Protein AF-A0A7Z9G4G4-F1 (afdb_monomer_lite)

Secondary structure (DSSP, 8-state):
-----------------------S--------------------------PPPP----TTSTTHHHHTTS-------------------PPTT-------TTTTT-TT---SEEEEE-SSSSSS-EEEEE--SSPEE-STTPPP-EEEEEE-SSS-EEE-TTTTSTT--SS---TTEE---S-EEEE-SSSSSS-EEEEPPPTT-SS-TTT---EEEE--TTS--EE--TT-GGG-TTS---EEEEEEE-SS-SSSPEEEEEE---TTT-PPPPPEEEEE-SSS-EEE-TTTTT---B-S--HHHHHTT-B---EEEEEEE-SSSSSS-EEEEEESTTPPPEEEEEEE-TTS-EEEEE-TTTTS-SS-S----TT-HHHHHHHHH-TTSTT-TTPPPP-PPTTS---HHHHHHHHGGG-S-S---

Sequence (425 aa):
MQRRLRRNGSNRVHYSLSVLTADTSRHCIMMFCGSLTLLVFLLSACSQRSAPPSSEADTKHTKQAQEDLLTSSELDEESVTPQCAPGTRWEKGTQAFQETTAAWGLQGVSGVRFSVSDIDNDGWPDLLIRNGGGPDNYGKNGQRNRWILRNTGKGTFKDISFESGVLTSRVNTDPKHGRPGQIFASADVNNDGYMDIYTTTAVNDLENPEIETSELSLGGADLKFTLGPENSAARFAGEKSVPAGVAFTDFDRDGNIDLWVTHNMPGGWTWPLPDRLLKGDGTGHFSDVSLAKGIKTEGWISLQLQNKAKGHSWAWSATACDLNNDGFSELLASSYGRKPNHLWRAELNDSGLIDYVNASLYSGYAFDENQDWTDNINAQCHCQDYPNDVDCPGVPAPQFPEGFNLSCAGFKAVFGGNYRWYHFT

Radius of gyration: 26.98 Å; chains: 1; bounding box: 55×107×62 Å

Structure (mmCIF, N/CA/C/O backbone):
data_AF-A0A7Z9G4G4-F1
#
_entry.id   AF-A0A7Z9G4G4-F1
#
loop_
_atom_site.group_PDB
_atom_site.id
_atom_site.type_symbol
_atom_site.label_atom_id
_atom_site.label_alt_id
_atom_site.label_comp_id
_atom_site.label_asym_id
_atom_site.label_entity_id
_atom_site.label_seq_id
_atom_site.pdbx_PDB_ins_code
_atom_site.Cartn_x
_atom_site.Cartn_y
_atom_site.Cartn_z
_atom_site.occupancy
_atom_site.B_iso_or_equiv
_atom_site.auth_seq_id
_atom_site.auth_comp_id
_atom_site.auth_asym_id
_atom_site.auth_atom_id
_atom_site.pdbx_PDB_model_num
ATOM 1 N N . MET A 1 1 ? -9.318 55.870 -23.426 1.00 28.09 1 MET A N 1
ATOM 2 C CA . MET A 1 1 ? -9.228 56.619 -22.152 1.00 28.09 1 MET A CA 1
ATOM 3 C C . MET A 1 1 ? -9.653 55.698 -21.014 1.00 28.09 1 MET A C 1
ATOM 5 O O . MET A 1 1 ? -10.617 54.976 -21.196 1.00 28.09 1 MET A O 1
ATOM 9 N N . GLN A 1 2 ? -8.868 55.694 -19.927 1.00 23.64 2 GLN A N 1
ATOM 10 C CA . GLN A 1 2 ? -9.108 55.228 -18.539 1.00 23.64 2 GLN A CA 1
ATOM 11 C C . GLN A 1 2 ? -10.544 54.754 -18.172 1.00 23.64 2 GLN A C 1
ATOM 13 O O . GLN A 1 2 ? -11.503 55.383 -18.583 1.00 23.64 2 GLN A O 1
ATOM 18 N N . ARG A 1 3 ? -10.798 53.760 -17.301 1.00 21.44 3 ARG A N 1
ATOM 19 C CA . ARG A 1 3 ? -10.140 53.449 -16.014 1.00 21.44 3 ARG A CA 1
ATOM 20 C C . ARG A 1 3 ? -10.642 52.107 -15.430 1.00 21.44 3 ARG A C 1
ATOM 22 O O . ARG A 1 3 ? -11.762 51.682 -15.673 1.00 21.44 3 ARG A O 1
ATOM 29 N N . ARG A 1 4 ? -9.770 51.527 -14.601 1.00 23.03 4 ARG A N 1
ATOM 30 C CA . ARG A 1 4 ? -9.850 50.328 -13.742 1.00 23.03 4 ARG A CA 1
ATOM 31 C C . ARG A 1 4 ? -11.165 50.093 -12.977 1.00 23.03 4 ARG A C 1
ATOM 33 O O . ARG A 1 4 ? -11.635 50.994 -12.290 1.00 23.03 4 ARG A O 1
ATOM 40 N N . LEU A 1 5 ? -11.544 48.815 -12.866 1.00 24.00 5 LEU A N 1
ATOM 41 C CA . LEU A 1 5 ? -12.129 48.229 -11.654 1.00 24.00 5 LEU A CA 1
ATOM 42 C C . LEU A 1 5 ? -11.250 47.052 -11.198 1.00 24.00 5 LEU A C 1
ATOM 44 O O . LEU A 1 5 ? -11.024 46.101 -11.940 1.00 24.00 5 LEU A O 1
ATOM 48 N N . ARG A 1 6 ? -10.707 47.163 -9.980 1.00 24.22 6 ARG A N 1
ATOM 49 C CA . ARG A 1 6 ? -10.011 46.088 -9.257 1.00 24.22 6 ARG A CA 1
ATOM 50 C C . ARG A 1 6 ? -11.035 45.022 -8.854 1.00 24.22 6 ARG A C 1
ATOM 52 O O . ARG A 1 6 ? -12.050 45.368 -8.256 1.00 24.22 6 ARG A O 1
ATOM 59 N N . ARG A 1 7 ? -10.729 43.743 -9.084 1.00 25.50 7 ARG A N 1
ATOM 60 C CA . ARG A 1 7 ? -11.356 42.611 -8.385 1.00 25.50 7 ARG A CA 1
ATOM 61 C C . ARG A 1 7 ? -10.282 41.867 -7.595 1.00 25.50 7 ARG A C 1
ATOM 63 O O . ARG A 1 7 ? -9.257 41.491 -8.153 1.00 25.50 7 ARG A O 1
ATOM 70 N N . ASN A 1 8 ? -10.541 41.693 -6.301 1.00 25.92 8 ASN A N 1
ATOM 71 C CA . ASN A 1 8 ? -9.844 40.752 -5.431 1.00 25.92 8 ASN A CA 1
ATOM 72 C C . ASN A 1 8 ? -10.098 39.337 -5.962 1.00 25.92 8 ASN A C 1
ATOM 74 O O . ASN A 1 8 ? -11.243 38.888 -5.979 1.00 25.92 8 ASN A O 1
ATOM 78 N N . GLY A 1 9 ? -9.048 38.658 -6.417 1.00 24.89 9 GLY A N 1
ATOM 79 C CA . GLY A 1 9 ? -9.104 37.251 -6.792 1.00 24.89 9 GLY A CA 1
ATOM 80 C C . GLY A 1 9 ? -8.916 36.376 -5.560 1.00 24.89 9 GLY A C 1
ATOM 81 O O . GLY A 1 9 ? -7.791 36.162 -5.122 1.00 24.89 9 GLY A O 1
ATOM 82 N N . SER A 1 10 ? -10.009 35.862 -4.998 1.00 26.78 10 SER A N 1
ATOM 83 C CA . SER A 1 10 ? -9.941 34.593 -4.279 1.00 26.78 10 SER A CA 1
ATOM 84 C C . SER A 1 10 ? -9.766 33.500 -5.333 1.00 26.78 10 SER A C 1
ATOM 86 O O . SER A 1 10 ? -10.698 33.240 -6.096 1.00 26.78 10 SER A O 1
ATOM 88 N N . ASN A 1 11 ? -8.590 32.878 -5.396 1.00 24.47 11 ASN A N 1
ATOM 89 C CA . ASN A 1 11 ? -8.382 31.659 -6.173 1.00 24.47 11 ASN A CA 1
ATOM 90 C C . ASN A 1 11 ? -9.207 30.529 -5.540 1.00 24.47 11 ASN A C 1
ATOM 92 O O . ASN A 1 11 ? -8.722 29.797 -4.683 1.00 24.47 11 ASN A O 1
ATOM 96 N N . ARG A 1 12 ? -10.478 30.404 -5.931 1.00 24.06 12 ARG A N 1
ATOM 97 C CA . ARG A 1 12 ? -11.204 29.137 -5.846 1.00 24.06 12 ARG A CA 1
ATOM 98 C C . ARG A 1 12 ? -11.067 28.474 -7.205 1.00 24.06 12 ARG A C 1
ATOM 100 O O . ARG A 1 12 ? -11.675 28.915 -8.176 1.00 24.06 12 ARG A O 1
ATOM 107 N N . VAL A 1 13 ? -10.222 27.453 -7.265 1.00 22.69 13 VAL A N 1
ATOM 108 C CA . VAL A 1 13 ? -10.164 26.539 -8.403 1.00 22.69 13 VAL A CA 1
ATOM 109 C C . VAL A 1 13 ? -11.477 25.759 -8.392 1.00 22.69 13 VAL A C 1
ATOM 111 O O . VAL A 1 13 ? -11.740 24.985 -7.475 1.00 22.69 13 VAL A O 1
ATOM 114 N N . HIS A 1 14 ? -12.340 26.023 -9.370 1.00 21.62 14 HIS A N 1
ATOM 115 C CA . HIS A 1 14 ? -13.476 25.161 -9.661 1.00 21.62 14 HIS A CA 1
ATOM 116 C C . HIS A 1 14 ? -12.937 23.929 -10.390 1.00 21.62 14 HIS A C 1
ATOM 118 O O . HIS A 1 14 ? -12.535 24.030 -11.548 1.00 21.62 14 HIS A O 1
ATOM 124 N N . TYR A 1 15 ? -12.916 22.775 -9.726 1.00 22.33 15 TYR A N 1
ATOM 125 C CA . TYR A 1 15 ? -12.723 21.507 -10.421 1.00 22.33 15 TYR A CA 1
ATOM 126 C C . TYR A 1 15 ? -14.004 21.194 -11.198 1.00 22.33 15 TYR A C 1
ATOM 128 O O . TYR A 1 15 ? -15.034 20.836 -10.632 1.00 22.33 15 TYR A O 1
ATOM 136 N N . SER A 1 16 ? -13.943 21.414 -12.508 1.00 20.59 16 SER A N 1
ATOM 137 C CA . SER A 1 16 ? -14.897 20.890 -13.479 1.00 20.59 16 SER A CA 1
ATOM 138 C C . SER A 1 16 ? -14.573 19.412 -13.689 1.00 20.59 16 SER A C 1
ATOM 140 O O . SER A 1 16 ? -13.527 19.086 -14.252 1.00 20.59 16 SER A O 1
ATOM 142 N N . LEU A 1 17 ? -15.444 18.517 -13.218 1.00 21.17 17 LEU A N 1
ATOM 143 C CA . LEU A 1 17 ? -15.386 17.105 -13.583 1.00 21.17 17 LEU A CA 1
ATOM 144 C C . LEU A 1 17 ? -15.771 17.001 -15.064 1.00 21.17 17 LEU A C 1
ATOM 146 O O . LEU A 1 17 ? -16.947 17.027 -15.422 1.00 21.17 17 LEU A O 1
ATOM 150 N N . SER A 1 18 ? -14.765 16.949 -15.931 1.00 20.72 18 SER A N 1
ATOM 151 C CA . SER A 1 18 ? -14.971 16.688 -17.351 1.00 20.72 18 SER A CA 1
ATOM 152 C C . SER A 1 18 ? -15.137 15.183 -17.508 1.00 20.72 18 SER A C 1
ATOM 154 O O . SER A 1 18 ? -14.171 14.432 -17.409 1.00 20.72 18 SER A O 1
ATOM 156 N N . VAL A 1 19 ? -16.380 14.737 -17.685 1.00 22.61 19 VAL A N 1
ATOM 157 C CA . VAL A 1 19 ? -16.674 13.370 -18.119 1.00 22.61 19 VAL A CA 1
ATOM 158 C C . VAL A 1 19 ? -16.098 13.234 -19.525 1.00 22.61 19 VAL A C 1
ATOM 160 O O . VAL A 1 19 ? -16.627 13.818 -20.470 1.00 22.61 19 VAL A O 1
ATOM 163 N N . LEU A 1 20 ? -14.982 12.516 -19.648 1.00 21.66 20 LEU A N 1
ATOM 164 C CA . LEU A 1 20 ? -14.466 12.066 -20.934 1.00 21.66 20 LEU A CA 1
ATOM 165 C C . LEU A 1 20 ? -15.549 11.202 -21.581 1.00 21.66 20 LEU A C 1
ATOM 167 O O . LEU A 1 20 ? -15.894 10.129 -21.088 1.00 21.66 20 LEU A O 1
ATOM 171 N N . THR A 1 21 ? -16.122 11.697 -22.672 1.00 23.58 21 THR A N 1
ATOM 172 C CA . THR A 1 21 ? -16.889 10.874 -23.598 1.00 23.58 21 THR A CA 1
ATOM 173 C C . THR A 1 21 ? -15.921 9.863 -24.197 1.00 23.58 21 THR A C 1
ATOM 175 O O . THR A 1 21 ? -15.062 10.242 -24.991 1.00 23.58 21 THR A O 1
ATOM 178 N N . ALA A 1 22 ? -16.023 8.603 -23.775 1.00 25.89 22 ALA A N 1
ATOM 179 C CA . ALA A 1 22 ? -15.319 7.502 -24.411 1.00 25.89 22 ALA A CA 1
ATOM 180 C C . ALA A 1 22 ? -15.821 7.383 -25.854 1.00 25.89 22 ALA A C 1
ATOM 182 O O . ALA A 1 22 ? -17.002 7.115 -26.094 1.00 25.89 22 ALA A O 1
ATOM 183 N N . ASP A 1 23 ? -14.921 7.651 -26.796 1.00 25.16 23 ASP A N 1
ATOM 184 C CA . ASP A 1 23 ? -15.127 7.342 -28.199 1.00 25.16 23 ASP A CA 1
ATOM 185 C C . ASP A 1 23 ? -15.186 5.816 -28.380 1.00 25.16 23 ASP A C 1
ATOM 187 O O . ASP A 1 23 ? -14.673 5.015 -27.596 1.00 25.16 23 ASP A O 1
ATOM 191 N N . THR A 1 24 ? -15.926 5.433 -29.400 1.00 30.14 24 THR A N 1
ATOM 192 C CA . THR A 1 24 ? -16.467 4.115 -29.692 1.00 30.14 24 THR A CA 1
ATOM 193 C C . THR A 1 24 ? -15.412 3.064 -30.057 1.00 30.14 24 THR A C 1
ATOM 195 O O . THR A 1 24 ? -15.243 2.705 -31.216 1.00 30.14 24 THR A O 1
ATOM 198 N N . SER A 1 25 ? -14.776 2.447 -29.061 1.00 25.44 25 SER A N 1
ATOM 199 C CA . SER A 1 25 ? -14.101 1.151 -29.237 1.00 25.44 25 SER A CA 1
ATOM 200 C C . SER A 1 25 ? -14.383 0.227 -28.053 1.00 25.44 25 SER A C 1
ATOM 202 O O . SER A 1 25 ? -14.019 0.509 -26.912 1.00 25.44 25 SER A O 1
ATOM 204 N N . ARG A 1 26 ? -15.101 -0.861 -28.348 1.00 29.53 26 ARG A N 1
ATOM 205 C CA . ARG A 1 26 ? -15.651 -1.854 -27.414 1.00 29.53 26 ARG A CA 1
ATOM 206 C C . ARG A 1 26 ? -14.588 -2.395 -26.450 1.00 29.53 26 ARG A C 1
ATOM 208 O O . ARG A 1 26 ? -13.748 -3.172 -26.877 1.00 29.53 26 ARG A O 1
ATOM 215 N N . HIS A 1 27 ? -14.708 -2.081 -25.163 1.00 26.86 27 HIS A N 1
ATOM 216 C CA . HIS A 1 27 ? -14.028 -2.809 -24.091 1.00 26.86 27 HIS A CA 1
ATOM 217 C C . HIS A 1 27 ? -15.031 -3.054 -22.956 1.00 26.86 27 HIS A C 1
ATOM 219 O O . HIS A 1 27 ? -15.579 -2.113 -22.382 1.00 26.86 27 HIS A O 1
ATOM 225 N N . CYS A 1 28 ? -15.333 -4.326 -22.688 1.00 22.86 28 CYS A N 1
ATOM 226 C CA . CYS A 1 28 ? -16.143 -4.752 -21.550 1.00 22.86 28 CYS A CA 1
ATOM 227 C C . CYS A 1 28 ? -15.242 -4.858 -20.319 1.00 22.86 28 CYS A C 1
ATOM 229 O O . CYS A 1 28 ? -14.299 -5.641 -20.315 1.00 22.86 28 CYS A O 1
ATOM 231 N N . ILE A 1 29 ? -15.562 -4.111 -19.265 1.00 24.38 29 ILE A N 1
ATOM 232 C CA . ILE A 1 29 ? -15.007 -4.341 -17.931 1.00 24.38 29 ILE A CA 1
ATOM 233 C C . ILE A 1 29 ? -15.845 -5.460 -17.297 1.00 24.38 29 ILE A C 1
ATOM 235 O O . ILE A 1 29 ? -17.031 -5.261 -17.031 1.00 24.38 29 ILE A O 1
ATOM 239 N N . MET A 1 30 ? -15.261 -6.643 -17.090 1.00 22.14 30 MET A N 1
ATOM 240 C CA . MET A 1 30 ? -15.865 -7.688 -16.258 1.00 22.14 30 MET A CA 1
ATOM 241 C C . MET A 1 30 ? -15.688 -7.306 -14.783 1.00 22.14 30 MET A C 1
ATOM 243 O O . MET A 1 30 ? -14.575 -7.302 -14.268 1.00 22.14 30 MET A O 1
ATOM 247 N N . MET A 1 31 ? -16.790 -6.999 -14.099 1.00 21.92 31 MET A N 1
ATOM 248 C CA . MET A 1 31 ? -16.870 -7.043 -12.638 1.00 21.92 31 MET A CA 1
ATOM 249 C C . MET A 1 31 ? -17.559 -8.350 -12.247 1.00 21.92 31 MET A C 1
ATOM 251 O O . MET A 1 31 ? -18.737 -8.533 -12.555 1.00 21.92 31 MET A O 1
ATOM 255 N N . PHE A 1 32 ? -16.861 -9.241 -11.544 1.00 23.59 32 PHE A N 1
ATOM 256 C CA . PHE A 1 32 ? -17.519 -10.331 -10.828 1.00 23.59 32 PHE A CA 1
ATOM 257 C C . PHE A 1 32 ? -18.119 -9.776 -9.534 1.00 23.59 32 PHE A C 1
ATOM 259 O O . PHE A 1 32 ? -17.416 -9.451 -8.582 1.00 23.59 32 PHE A O 1
ATOM 266 N N . CYS A 1 33 ? -19.443 -9.641 -9.524 1.00 22.20 33 CYS A N 1
ATOM 267 C CA . CYS A 1 33 ? -20.238 -9.392 -8.331 1.00 22.20 33 CYS A CA 1
ATOM 268 C C . CYS A 1 33 ? -20.851 -10.734 -7.909 1.00 22.20 33 CYS A C 1
ATOM 270 O O . CYS A 1 33 ? -21.775 -11.225 -8.555 1.00 22.20 33 CYS A O 1
ATOM 272 N N . GLY A 1 34 ? -20.311 -11.362 -6.864 1.00 23.16 34 GLY A N 1
ATOM 273 C CA . GLY A 1 34 ? -20.923 -12.545 -6.263 1.00 23.16 34 GLY A CA 1
ATOM 274 C C . GLY A 1 34 ? -22.172 -12.144 -5.481 1.00 23.16 34 GLY A C 1
ATOM 275 O O . GLY A 1 34 ? -22.062 -11.615 -4.378 1.00 23.16 34 GLY A O 1
ATOM 276 N N . SER A 1 35 ? -23.363 -12.371 -6.044 1.00 28.44 35 SER A N 1
ATOM 277 C CA . SER A 1 35 ? -24.635 -12.141 -5.352 1.00 28.44 35 SER A CA 1
ATOM 278 C C . SER A 1 35 ? -25.212 -13.426 -4.751 1.00 28.44 35 SER A C 1
ATOM 280 O O . SER A 1 35 ? -25.551 -14.370 -5.458 1.00 28.44 35 SER A O 1
ATOM 282 N N . LEU A 1 36 ? -25.370 -13.380 -3.432 1.00 26.75 36 LEU A N 1
ATOM 283 C CA . LEU A 1 36 ? -26.400 -13.964 -2.567 1.00 26.75 36 LEU A CA 1
ATOM 284 C C . LEU A 1 36 ? -27.632 -14.651 -3.218 1.00 26.75 36 LEU A C 1
ATOM 286 O O . LEU A 1 36 ? -28.379 -14.025 -3.967 1.00 26.75 36 LEU A O 1
ATOM 290 N N . THR A 1 37 ? -27.956 -15.872 -2.770 1.00 28.36 37 THR A N 1
ATOM 291 C CA . THR A 1 37 ? -29.314 -16.373 -2.402 1.00 28.36 37 THR A CA 1
ATOM 292 C C . THR A 1 37 ? -29.134 -17.754 -1.732 1.00 28.36 37 THR A C 1
ATOM 294 O O . THR A 1 37 ? -28.270 -18.505 -2.153 1.00 28.36 37 THR A O 1
ATOM 297 N N . LEU A 1 38 ? -29.812 -18.201 -0.669 1.00 24.78 38 LEU A N 1
ATOM 298 C CA . LEU A 1 38 ? -31.143 -17.936 -0.128 1.00 24.78 38 LEU A CA 1
ATOM 299 C C . LEU A 1 38 ? -31.156 -18.300 1.379 1.00 24.78 38 LEU A C 1
ATOM 301 O O . LEU A 1 38 ? -30.553 -19.283 1.803 1.00 24.78 38 LEU A O 1
ATOM 305 N N . LEU A 1 39 ? -31.879 -17.509 2.169 1.00 23.09 39 LEU A N 1
ATOM 306 C CA . LEU A 1 39 ? -32.114 -17.661 3.606 1.00 23.09 39 LEU A CA 1
ATOM 307 C C . LEU A 1 39 ? -33.098 -18.822 3.885 1.00 23.09 39 LEU A C 1
ATOM 309 O O . LEU A 1 39 ? -34.232 -18.774 3.413 1.00 23.09 39 LEU A O 1
ATOM 313 N N . VAL A 1 40 ? -32.729 -19.803 4.716 1.00 24.78 40 VAL A N 1
ATOM 314 C CA . VAL A 1 40 ? -33.691 -20.626 5.478 1.00 24.78 40 VAL A CA 1
ATOM 315 C C . VAL A 1 40 ? -33.216 -20.695 6.926 1.00 24.78 40 VAL A C 1
ATOM 317 O O . VAL A 1 40 ? -32.167 -21.253 7.232 1.00 24.78 40 VAL A O 1
ATOM 320 N N . PHE A 1 41 ? -33.999 -20.093 7.819 1.00 22.61 41 PHE A N 1
ATOM 321 C CA . PHE A 1 41 ? -33.833 -20.182 9.266 1.00 22.61 41 PHE A CA 1
ATOM 322 C C . PHE A 1 41 ? -34.241 -21.570 9.770 1.00 22.61 41 PHE A C 1
ATOM 324 O O . PHE A 1 41 ? -35.380 -21.979 9.564 1.00 22.61 41 PHE A O 1
ATOM 331 N N . LEU A 1 42 ? -33.366 -22.217 10.542 1.00 23.34 42 LEU A N 1
ATOM 332 C CA . LEU A 1 42 ? -33.742 -23.118 11.634 1.00 23.34 42 LEU A CA 1
ATOM 333 C C . LEU A 1 42 ? -32.668 -23.023 12.728 1.00 23.34 42 LEU A C 1
ATOM 335 O O . LEU A 1 42 ? -31.542 -23.484 12.577 1.00 23.34 42 LEU A O 1
ATOM 339 N N . LEU A 1 43 ? -33.039 -22.370 13.828 1.00 22.53 43 LEU A N 1
ATOM 340 C CA . LEU A 1 43 ? -32.314 -22.356 15.096 1.00 22.53 43 LEU A CA 1
ATOM 341 C C . LEU A 1 43 ? -32.398 -23.737 15.759 1.00 22.53 43 LEU A C 1
ATOM 343 O O . LEU A 1 43 ? -33.502 -24.234 15.980 1.00 22.53 43 LEU A O 1
ATOM 347 N N . SER A 1 44 ? -31.265 -24.290 16.194 1.00 22.84 44 SER A N 1
ATOM 348 C CA . SER A 1 44 ? -31.130 -24.941 17.507 1.00 22.84 44 SER A CA 1
ATOM 349 C C . SER A 1 44 ? -29.660 -25.159 17.867 1.00 22.84 44 SER A C 1
ATOM 351 O O . SER A 1 44 ? -28.831 -25.501 17.032 1.00 22.84 44 SER A O 1
ATOM 353 N N . ALA A 1 45 ? -29.374 -24.889 19.136 1.00 23.03 45 ALA A N 1
ATOM 354 C CA . ALA A 1 45 ? -28.072 -24.825 19.775 1.00 23.03 45 ALA A CA 1
ATOM 355 C C . ALA A 1 45 ? -27.554 -26.190 20.284 1.00 23.03 45 ALA A C 1
ATOM 357 O O . ALA A 1 45 ? -28.294 -27.168 20.336 1.00 23.03 45 ALA A O 1
ATOM 358 N N . CYS A 1 46 ? -26.317 -26.139 20.800 1.00 21.48 46 CYS A N 1
ATOM 359 C CA . CYS A 1 46 ? -25.649 -27.034 21.764 1.00 21.48 46 CYS A CA 1
ATOM 360 C C . CYS A 1 46 ? -24.845 -28.251 21.257 1.00 21.48 46 CYS A C 1
ATOM 362 O O . CYS A 1 46 ? -25.385 -29.286 20.899 1.00 21.48 46 CYS A O 1
ATOM 364 N N . SER A 1 47 ? -23.516 -28.110 21.399 1.00 24.11 47 SER A N 1
ATOM 365 C CA . SER A 1 47 ? -22.595 -28.953 22.193 1.00 24.11 47 SER A CA 1
ATOM 366 C C . SER A 1 47 ? -22.807 -30.475 22.201 1.00 24.11 47 SER A C 1
ATOM 368 O O . SER A 1 47 ? -23.754 -30.952 22.815 1.00 24.11 47 SER A O 1
ATOM 370 N N . GLN A 1 48 ? -21.822 -31.239 21.704 1.00 23.50 48 GLN A N 1
ATOM 371 C CA . GLN A 1 48 ? -20.940 -32.070 22.547 1.00 23.50 48 GLN A CA 1
ATOM 372 C C . GLN A 1 48 ? -19.914 -32.878 21.730 1.00 23.50 48 GLN A C 1
ATOM 374 O O . GLN A 1 48 ? -20.181 -33.372 20.640 1.00 23.50 48 GLN A O 1
ATOM 379 N N . ARG A 1 49 ? -18.725 -33.029 22.330 1.00 26.64 49 ARG A N 1
ATOM 380 C CA . ARG A 1 49 ? -17.637 -33.940 21.945 1.00 26.64 49 ARG A CA 1
ATOM 381 C C . ARG A 1 49 ? -18.098 -35.403 21.920 1.00 26.64 49 ARG A C 1
ATOM 383 O O . ARG A 1 49 ? -18.687 -35.859 22.894 1.00 26.64 49 ARG A O 1
ATOM 390 N N . SER A 1 50 ? -17.635 -36.177 20.939 1.00 25.39 50 SER A N 1
ATOM 391 C CA . SER A 1 50 ? -17.188 -37.561 21.169 1.00 25.39 50 SER A CA 1
ATOM 392 C C . SER A 1 50 ? -16.194 -38.005 20.085 1.00 25.39 50 SER A C 1
ATOM 394 O O . SER A 1 50 ? -16.305 -37.622 18.926 1.00 25.39 50 SER A O 1
ATOM 396 N N . ALA A 1 51 ? -15.164 -38.732 20.522 1.00 27.42 51 ALA A N 1
ATOM 397 C CA . ALA A 1 51 ? -14.069 -39.293 19.727 1.00 27.42 51 ALA A CA 1
ATOM 398 C C . ALA A 1 51 ? -14.512 -40.587 18.982 1.00 27.42 51 ALA A C 1
ATOM 400 O O . ALA A 1 51 ? -15.615 -41.072 19.239 1.00 27.42 51 ALA A O 1
ATOM 401 N N . PRO A 1 52 ? -13.697 -41.144 18.061 1.00 32.44 52 PRO A N 1
ATOM 402 C CA . PRO A 1 52 ? -14.178 -41.885 16.891 1.00 32.44 52 PRO A CA 1
ATOM 403 C C . PRO A 1 52 ? -14.332 -43.395 17.130 1.00 32.44 52 PRO A C 1
ATOM 405 O O . PRO A 1 52 ? -13.625 -43.951 17.975 1.00 32.44 52 PRO A O 1
ATOM 408 N N . PRO A 1 53 ? -15.135 -44.104 16.313 1.00 28.17 53 PRO A N 1
ATOM 409 C CA . PRO A 1 53 ? -14.951 -45.523 16.090 1.00 28.17 53 PRO A CA 1
ATOM 410 C C . PRO A 1 53 ? -14.233 -45.806 14.764 1.00 28.17 53 PRO A C 1
ATOM 412 O O . PRO A 1 53 ? -14.351 -45.110 13.759 1.00 28.17 53 PRO A O 1
ATOM 415 N N . SER A 1 54 ? -13.456 -46.872 14.842 1.00 28.12 54 SER A N 1
ATOM 416 C CA . SER A 1 54 ? -12.614 -47.510 13.847 1.00 28.12 54 SER A CA 1
ATOM 417 C C . SER A 1 54 ? -13.371 -48.278 12.756 1.00 28.12 54 SER A C 1
ATOM 419 O O . SER A 1 54 ? -14.520 -48.671 12.936 1.00 28.12 54 SER A O 1
ATOM 421 N N . SER A 1 55 ? -12.587 -48.619 11.727 1.00 29.39 55 SER A N 1
ATOM 422 C CA . SER A 1 55 ? -12.664 -49.772 10.812 1.00 29.39 55 SER A CA 1
ATOM 423 C C . SER A 1 55 ? -13.694 -49.771 9.677 1.00 29.39 55 SER A C 1
ATOM 425 O O . SER A 1 55 ? -14.881 -49.990 9.878 1.00 29.39 55 SER A O 1
ATOM 427 N N . GLU A 1 56 ? -13.130 -49.658 8.467 1.00 36.06 56 GLU A N 1
ATOM 428 C CA . GLU A 1 56 ? -13.407 -50.508 7.298 1.00 36.06 56 GLU A CA 1
ATOM 429 C C . GLU A 1 56 ? -14.872 -50.706 6.898 1.00 36.06 56 GLU A C 1
ATOM 431 O O . GLU A 1 56 ? -15.389 -51.818 6.927 1.00 36.06 56 GLU A O 1
ATOM 436 N N . ALA A 1 57 ? -15.508 -49.643 6.408 1.00 33.69 57 ALA A N 1
ATOM 437 C CA . ALA A 1 57 ? -16.595 -49.750 5.435 1.00 33.69 57 ALA A CA 1
ATOM 438 C C . ALA A 1 57 ? -16.914 -48.374 4.831 1.00 33.69 57 ALA A C 1
ATOM 440 O O . ALA A 1 57 ? -17.959 -47.822 5.135 1.00 33.69 57 ALA A O 1
ATOM 441 N N . ASP A 1 58 ? -16.035 -47.799 3.997 1.00 33.62 58 ASP A N 1
ATOM 442 C CA . ASP A 1 58 ? -16.489 -46.718 3.094 1.00 33.62 58 ASP A CA 1
ATOM 443 C C . ASP A 1 58 ? -15.626 -46.465 1.843 1.00 33.62 58 ASP A C 1
ATOM 445 O O . ASP A 1 58 ? -15.726 -45.444 1.170 1.00 33.62 58 ASP A O 1
ATOM 449 N N . THR A 1 59 ? -14.806 -47.434 1.432 1.00 34.12 59 THR A N 1
ATOM 450 C CA . THR A 1 59 ? -13.988 -47.349 0.205 1.00 34.12 59 THR A CA 1
ATOM 451 C C . THR A 1 59 ? -14.742 -47.707 -1.085 1.00 34.12 59 THR A C 1
ATOM 453 O O . THR A 1 59 ? -14.118 -47.995 -2.107 1.00 34.12 59 THR A O 1
ATOM 456 N N . LYS A 1 60 ? -16.084 -47.679 -1.080 1.00 33.31 60 LYS A N 1
ATOM 457 C CA . LYS A 1 60 ? -16.909 -47.960 -2.274 1.00 33.31 60 LYS A CA 1
ATOM 458 C C . LYS A 1 60 ? -17.786 -46.807 -2.769 1.00 33.31 60 LYS A C 1
ATOM 460 O O . LYS A 1 60 ? -18.321 -46.939 -3.862 1.00 33.31 60 LYS A O 1
ATOM 465 N N . HIS A 1 61 ? -17.844 -45.670 -2.072 1.00 35.38 61 HIS A N 1
ATOM 466 C CA . HIS A 1 61 ? -18.536 -44.471 -2.575 1.00 35.38 61 HIS A CA 1
ATOM 467 C C . HIS A 1 61 ? -17.609 -43.329 -3.018 1.00 35.38 61 HIS A C 1
ATOM 469 O O . HIS A 1 61 ? -18.068 -42.394 -3.665 1.00 35.38 61 HIS A O 1
ATOM 475 N N . THR A 1 62 ? -16.297 -43.433 -2.794 1.00 40.12 62 THR A N 1
ATOM 476 C CA . THR A 1 62 ? -15.333 -42.380 -3.172 1.00 40.12 62 THR A CA 1
ATOM 477 C C . THR A 1 62 ? -14.642 -42.606 -4.518 1.00 40.12 62 THR A C 1
ATOM 479 O O . THR A 1 62 ? -14.113 -41.658 -5.080 1.00 40.12 62 THR A O 1
ATOM 482 N N . LYS A 1 63 ? -14.679 -43.820 -5.089 1.00 33.88 63 LYS A N 1
ATOM 483 C CA . LYS A 1 63 ? -14.112 -44.073 -6.431 1.00 33.88 63 LYS A CA 1
ATOM 484 C C . LYS A 1 63 ? -15.035 -43.670 -7.582 1.00 33.88 63 LYS A C 1
ATOM 486 O O . LYS A 1 63 ? -14.540 -43.335 -8.646 1.00 33.88 63 LYS A O 1
ATOM 491 N N . GLN A 1 64 ? -16.347 -43.623 -7.354 1.00 33.22 64 GLN A N 1
ATOM 492 C CA . GLN A 1 64 ? -17.309 -43.238 -8.392 1.00 33.22 64 GLN A CA 1
ATOM 493 C C . GLN A 1 64 ? -17.514 -41.716 -8.476 1.00 33.22 64 GLN A C 1
ATOM 495 O O . GLN A 1 64 ? -17.803 -41.200 -9.543 1.00 33.22 64 GLN A O 1
ATOM 500 N N . ALA A 1 65 ? -17.247 -40.977 -7.392 1.00 35.00 65 ALA A N 1
ATOM 501 C CA . ALA A 1 65 ? -17.225 -39.512 -7.413 1.00 35.00 65 ALA A CA 1
ATOM 502 C C . ALA A 1 65 ? -15.929 -38.925 -8.014 1.00 35.00 65 ALA A C 1
ATOM 504 O O . ALA A 1 65 ? -15.912 -37.762 -8.396 1.00 35.00 65 ALA A O 1
ATOM 505 N N . GLN A 1 66 ? -14.846 -39.711 -8.103 1.00 35.59 66 GLN A N 1
ATOM 506 C CA . GLN A 1 66 ? -13.555 -39.277 -8.659 1.00 35.59 66 GLN A CA 1
ATOM 507 C C . GLN A 1 66 ? -13.364 -39.644 -10.141 1.00 35.59 66 GLN A C 1
ATOM 509 O O . GLN A 1 66 ? -12.547 -39.016 -10.808 1.00 35.59 66 GLN A O 1
ATOM 514 N N . GLU A 1 67 ? -14.124 -40.609 -10.675 1.00 33.81 67 GLU A N 1
ATOM 515 C CA . GLU A 1 67 ? -14.122 -40.945 -12.111 1.00 33.81 67 GLU A CA 1
ATOM 516 C C . GLU A 1 67 ? -15.138 -40.116 -12.929 1.00 33.81 67 GLU A C 1
ATOM 518 O O . GLU A 1 67 ? -14.894 -39.869 -14.110 1.00 33.81 67 GLU A O 1
ATOM 523 N N . ASP A 1 68 ? -16.186 -39.564 -12.303 1.00 32.00 68 ASP A N 1
ATOM 524 C CA . ASP A 1 68 ? -17.133 -38.632 -12.954 1.00 32.00 68 ASP A CA 1
ATOM 525 C C . ASP A 1 68 ? -16.608 -37.180 -13.063 1.00 32.00 68 ASP A C 1
ATOM 527 O O . ASP A 1 68 ? -17.199 -36.354 -13.753 1.00 32.00 68 ASP A O 1
ATOM 531 N N . LEU A 1 69 ? -15.474 -36.854 -12.427 1.00 36.91 69 LEU A N 1
ATOM 532 C CA . LEU A 1 69 ? -14.835 -35.523 -12.479 1.00 36.91 69 LEU A CA 1
ATOM 533 C C . LEU A 1 69 ? -13.694 -35.414 -13.509 1.00 36.91 69 LEU A C 1
ATOM 535 O O . LEU A 1 69 ? -13.112 -34.344 -13.666 1.00 36.91 69 LEU A O 1
ATOM 539 N N . LEU A 1 70 ? -13.366 -36.500 -14.221 1.00 38.88 70 LEU A N 1
ATOM 540 C CA . LEU A 1 70 ? -12.242 -36.558 -15.173 1.00 38.88 70 LEU A CA 1
ATOM 541 C C . LEU A 1 70 ? -12.651 -36.943 -16.608 1.00 38.88 70 LEU A C 1
ATOM 543 O O . LEU A 1 70 ? -11.792 -37.249 -17.432 1.00 38.88 70 LEU A O 1
ATOM 547 N N . THR A 1 71 ? -13.945 -36.887 -16.943 1.00 39.97 71 THR A N 1
ATOM 548 C CA . THR A 1 71 ? -14.451 -37.131 -18.311 1.00 39.97 71 THR A CA 1
ATOM 549 C C . THR A 1 71 ? -15.395 -36.041 -18.833 1.00 39.97 71 THR A C 1
ATOM 551 O O . THR A 1 71 ? -16.312 -36.322 -19.595 1.00 39.97 71 THR A O 1
ATOM 554 N N . SER A 1 72 ? -15.140 -34.769 -18.516 1.00 37.97 72 SER A N 1
ATOM 555 C CA . SER A 1 72 ? -15.727 -33.645 -19.263 1.00 37.97 72 SER A CA 1
ATOM 556 C C . SER A 1 72 ? -14.713 -33.092 -20.269 1.00 37.97 72 SER A C 1
ATOM 558 O O . SER A 1 72 ? -14.174 -32.000 -20.104 1.00 37.97 72 SER A O 1
ATOM 560 N N . SER A 1 73 ? -14.420 -33.865 -21.317 1.00 42.47 73 SER A N 1
ATOM 561 C CA . SER A 1 73 ? -13.640 -33.407 -22.477 1.00 42.47 73 SER A CA 1
ATOM 562 C C . SER A 1 73 ? -14.488 -32.650 -23.509 1.00 42.47 73 SER A C 1
ATOM 564 O O . SER A 1 73 ? -14.153 -32.636 -24.687 1.00 42.47 73 SER A O 1
ATOM 566 N N . GLU A 1 74 ? -15.577 -32.024 -23.076 1.00 42.28 74 GLU A N 1
ATOM 567 C CA . GLU A 1 74 ? -16.401 -31.121 -23.880 1.00 42.28 74 GLU A CA 1
ATOM 568 C C . GLU A 1 74 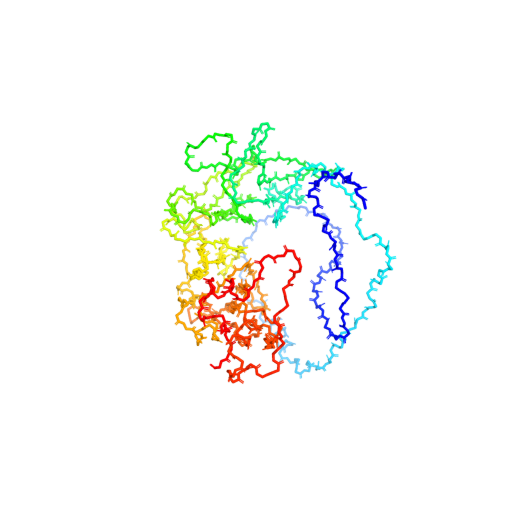? -16.720 -29.894 -23.018 1.00 42.28 74 GLU A C 1
ATOM 570 O O . GLU A 1 74 ? -17.855 -29.634 -22.631 1.00 42.28 74 GLU A O 1
ATOM 575 N N . LEU A 1 75 ? -15.677 -29.142 -22.654 1.00 41.03 75 LEU A N 1
ATOM 576 C CA . LEU A 1 75 ? -15.858 -27.704 -22.497 1.00 41.03 75 LEU A CA 1
ATOM 577 C C . LEU A 1 75 ? -15.963 -27.171 -23.920 1.00 41.03 75 LEU A C 1
ATOM 579 O O . LEU A 1 75 ? -14.951 -26.850 -24.542 1.00 41.03 75 LEU A O 1
ATOM 583 N N . ASP A 1 76 ? -17.181 -27.178 -24.459 1.00 38.94 76 ASP A N 1
ATOM 584 C CA . ASP A 1 76 ? -17.487 -26.393 -25.640 1.00 38.94 76 ASP A CA 1
ATOM 585 C C . ASP A 1 76 ? -16.941 -24.983 -25.388 1.00 38.94 76 ASP A C 1
ATOM 587 O O . ASP A 1 76 ? -17.295 -24.329 -24.402 1.00 38.94 76 ASP A O 1
ATOM 591 N N . GLU A 1 77 ? -16.064 -24.512 -26.276 1.00 45.50 77 GLU A N 1
ATOM 592 C CA . GLU A 1 77 ? -15.818 -23.087 -26.483 1.00 45.50 77 GLU A CA 1
ATOM 593 C C . GLU A 1 77 ? -17.123 -22.454 -26.999 1.00 45.50 77 GLU A C 1
ATOM 595 O O . GLU A 1 77 ? -17.187 -21.904 -28.101 1.00 45.50 77 GLU A O 1
ATOM 600 N N . GLU A 1 78 ? -18.207 -22.517 -26.220 1.00 46.22 78 GLU A N 1
ATOM 601 C CA . GLU A 1 78 ? -19.251 -21.524 -26.343 1.00 46.22 78 GLU A CA 1
ATOM 602 C C . GLU A 1 78 ? -18.556 -20.213 -26.024 1.00 46.22 78 GLU A C 1
ATOM 604 O O . GLU A 1 78 ? -18.261 -19.885 -24.874 1.00 46.22 78 GLU A O 1
ATOM 609 N N . SER A 1 79 ? -18.229 -19.477 -27.085 1.00 46.56 79 SER A N 1
ATOM 610 C CA . SER A 1 79 ? -17.859 -18.083 -26.998 1.00 46.56 79 SER A CA 1
ATOM 611 C C . SER A 1 79 ? -18.961 -17.414 -26.187 1.00 46.56 79 SER A C 1
ATOM 613 O O . SER A 1 79 ? -20.042 -17.129 -26.719 1.00 46.56 79 SER A O 1
ATOM 615 N N . VAL A 1 80 ? -18.723 -17.213 -24.890 1.00 47.44 80 VAL A N 1
ATOM 616 C CA . VAL A 1 80 ? -19.611 -16.444 -24.031 1.00 47.44 80 VAL A CA 1
ATOM 617 C C . VAL A 1 80 ? -19.495 -15.029 -24.557 1.00 47.44 80 VAL A C 1
ATOM 619 O O . VAL A 1 80 ? -18.635 -14.248 -24.161 1.00 47.44 80 VAL A O 1
ATOM 622 N N . THR A 1 81 ? -20.306 -14.734 -25.567 1.00 51.03 81 THR A N 1
ATOM 623 C CA . THR A 1 81 ? -20.351 -13.420 -26.173 1.00 51.03 81 THR A CA 1
ATOM 624 C C . THR A 1 81 ? -20.851 -12.522 -25.056 1.00 51.03 81 THR A C 1
ATOM 626 O O . THR A 1 81 ? -21.952 -12.787 -24.564 1.00 51.03 81 THR A O 1
ATOM 629 N N . PRO A 1 82 ? -20.078 -11.515 -24.606 1.00 50.25 82 PRO A N 1
ATOM 630 C CA . PRO A 1 82 ? -20.502 -10.659 -23.514 1.00 50.25 82 PRO A CA 1
ATOM 631 C C . PRO A 1 82 ? -21.877 -10.096 -23.856 1.00 50.25 82 PRO A C 1
ATOM 633 O O . PRO A 1 82 ? -22.020 -9.280 -24.771 1.00 50.25 82 PRO A O 1
ATOM 636 N N . GLN A 1 83 ? -22.914 -10.570 -23.167 1.00 54.97 83 GLN A N 1
ATOM 637 C CA . GLN A 1 83 ? -24.222 -9.962 -23.286 1.00 54.97 83 GLN A CA 1
ATOM 638 C C . GLN A 1 83 ? -24.155 -8.673 -22.491 1.00 54.97 83 GLN A C 1
ATOM 640 O O . GLN A 1 83 ? -24.392 -8.642 -21.285 1.00 54.97 83 GLN A O 1
ATOM 645 N N . CYS A 1 84 ? -23.798 -7.592 -23.179 1.00 55.97 84 CYS A N 1
ATOM 646 C CA . CYS A 1 84 ? -24.019 -6.259 -22.662 1.00 55.97 84 CYS A CA 1
ATOM 647 C C . CYS A 1 84 ? -25.529 -6.102 -22.475 1.00 55.97 84 CYS A C 1
ATOM 649 O O . CYS A 1 84 ? -26.249 -5.745 -23.412 1.00 55.97 84 CYS A O 1
ATOM 651 N N . ALA A 1 85 ? -26.017 -6.341 -21.255 1.00 61.09 85 ALA A N 1
ATOM 652 C CA . ALA A 1 85 ? -27.260 -5.726 -20.830 1.00 61.09 85 ALA A CA 1
ATOM 653 C C . ALA A 1 85 ? -27.133 -4.227 -21.157 1.00 61.09 85 ALA A C 1
ATOM 655 O O . ALA A 1 85 ? -26.033 -3.684 -21.021 1.00 61.09 85 ALA A O 1
ATOM 656 N N . PRO A 1 86 ? -28.192 -3.537 -21.608 1.00 61.91 86 PRO A N 1
ATOM 657 C CA . PRO A 1 86 ? -28.114 -2.150 -22.080 1.00 61.91 86 PRO A CA 1
ATOM 658 C C . PRO A 1 86 ? -27.574 -1.121 -21.062 1.00 61.91 86 PRO A C 1
ATOM 660 O O . PRO A 1 86 ? -27.578 0.072 -21.373 1.00 61.91 86 PRO A O 1
ATOM 663 N N . GLY A 1 87 ? -27.104 -1.570 -19.890 1.00 58.38 87 GLY A N 1
ATOM 664 C CA . GLY A 1 87 ? -26.750 -0.790 -18.723 1.00 58.38 87 GLY A CA 1
ATOM 665 C C . GLY A 1 87 ? -27.995 -0.119 -18.166 1.00 58.38 87 GLY A C 1
ATOM 666 O O . GLY A 1 87 ? -28.989 0.090 -18.865 1.00 58.38 87 GLY A O 1
ATOM 667 N N . THR A 1 88 ? -27.957 0.294 -16.907 1.00 63.16 88 THR A N 1
ATOM 668 C CA . THR A 1 88 ? -28.786 1.433 -16.516 1.00 63.16 88 THR A CA 1
ATOM 669 C C . THR A 1 88 ? -28.300 2.620 -17.342 1.00 63.16 88 THR A C 1
ATOM 671 O O . THR A 1 88 ? -27.237 3.181 -17.071 1.00 63.16 88 THR A O 1
ATOM 674 N N . ARG A 1 89 ? -29.021 2.958 -18.413 1.00 65.44 89 ARG A N 1
ATOM 675 C CA . ARG A 1 89 ? -28.756 4.173 -19.183 1.00 65.44 89 ARG A CA 1
ATOM 676 C C . ARG A 1 89 ? -29.184 5.343 -18.314 1.00 65.44 89 ARG A C 1
ATOM 678 O O . ARG A 1 89 ? -30.369 5.628 -18.193 1.00 65.44 89 ARG A O 1
ATOM 685 N N . TRP A 1 90 ? -28.218 5.968 -17.658 1.00 75.69 90 TRP A N 1
ATOM 686 C CA . TRP A 1 90 ? -28.442 7.214 -16.945 1.00 75.69 90 TRP A CA 1
ATOM 687 C C . TRP A 1 90 ? -28.786 8.289 -17.976 1.00 75.69 90 TRP A C 1
ATOM 689 O O . TRP A 1 90 ? -28.051 8.485 -18.947 1.00 75.69 90 TRP A O 1
ATOM 699 N N . GLU A 1 91 ? -29.913 8.969 -17.799 1.00 81.44 91 GLU A N 1
ATOM 700 C CA . GLU A 1 91 ? -30.208 10.147 -18.601 1.00 81.44 91 GLU A CA 1
ATOM 701 C C . GLU A 1 91 ? -29.342 11.308 -18.110 1.00 81.44 91 GLU A C 1
ATOM 703 O O . GLU A 1 91 ? -28.942 11.392 -16.943 1.00 81.44 91 GLU A O 1
ATOM 708 N N . LYS A 1 92 ? -29.025 12.242 -19.007 1.00 77.31 92 LYS A N 1
ATOM 709 C CA . LYS A 1 92 ? -28.315 13.454 -18.606 1.00 77.31 92 LYS A CA 1
ATOM 710 C C . LYS A 1 92 ? -29.131 14.174 -17.528 1.00 77.31 92 LYS A C 1
ATOM 712 O O . LYS A 1 92 ? -30.254 14.592 -17.780 1.00 77.31 92 LYS A O 1
ATOM 717 N N . GLY A 1 93 ? -28.529 14.367 -16.356 1.00 80.94 93 GLY A N 1
ATOM 718 C CA . GLY A 1 93 ? -29.180 15.006 -15.211 1.00 80.94 93 GLY A CA 1
ATOM 719 C C . GLY A 1 93 ? -29.795 14.034 -14.204 1.00 80.94 93 GLY A C 1
ATOM 720 O O . GLY A 1 93 ? -30.285 14.495 -13.176 1.00 80.94 93 GLY A O 1
ATOM 721 N N . THR A 1 94 ? -29.737 12.716 -14.430 1.00 86.75 94 THR A N 1
ATOM 722 C CA . THR A 1 94 ? -30.095 11.750 -13.389 1.00 86.75 94 THR A CA 1
ATOM 723 C C . THR A 1 94 ? -29.126 11.878 -12.213 1.00 86.75 94 THR A C 1
ATOM 725 O O . THR A 1 94 ? -27.910 11.749 -12.362 1.00 86.75 94 THR A O 1
ATOM 728 N N . GLN A 1 95 ? -29.671 12.134 -11.026 1.00 85.12 95 GLN A N 1
ATOM 729 C CA . GLN A 1 95 ? -28.892 12.209 -9.801 1.00 85.12 95 GLN A CA 1
ATOM 730 C C . GLN A 1 95 ? -28.603 10.791 -9.290 1.00 85.12 95 GLN A C 1
ATOM 732 O O . GLN A 1 95 ? -29.488 10.132 -8.755 1.00 85.12 95 GLN A O 1
ATOM 737 N N . ALA A 1 96 ? -27.363 10.326 -9.460 1.00 86.19 96 ALA A N 1
ATOM 738 C CA . ALA A 1 96 ? -26.913 9.027 -8.946 1.00 86.19 96 ALA A CA 1
ATOM 739 C C . ALA A 1 96 ? -26.571 9.060 -7.444 1.00 86.19 96 ALA A C 1
ATOM 741 O O . ALA A 1 96 ? -26.623 8.033 -6.775 1.00 86.19 96 ALA A O 1
ATOM 742 N N . PHE A 1 97 ? -26.237 10.240 -6.911 1.00 88.50 97 PHE A N 1
ATOM 743 C CA . PHE A 1 97 ? -25.758 10.414 -5.540 1.00 88.50 97 PHE A CA 1
ATOM 744 C C . PHE A 1 97 ? -26.471 11.570 -4.840 1.00 88.50 97 PHE A C 1
ATOM 746 O O . PHE A 1 97 ? -26.666 12.643 -5.418 1.00 88.50 97 PHE A O 1
ATOM 753 N N . GLN A 1 98 ? -26.819 11.371 -3.572 1.00 89.62 98 GLN A N 1
ATOM 754 C CA . GLN A 1 98 ? -27.310 12.423 -2.690 1.00 89.62 98 GLN A CA 1
ATOM 755 C C . GLN A 1 98 ? -26.150 12.987 -1.861 1.00 89.62 98 GLN A C 1
ATOM 757 O O . GLN A 1 98 ? -25.377 12.238 -1.271 1.00 89.62 98 GLN A O 1
ATOM 762 N N . GLU A 1 99 ? -26.036 14.314 -1.803 1.00 91.25 99 GLU A N 1
ATOM 763 C CA . GLU A 1 99 ? -25.086 14.990 -0.916 1.00 91.25 99 GLU A CA 1
ATOM 764 C C . GLU A 1 99 ? -25.557 14.818 0.537 1.00 91.25 99 GLU A C 1
ATOM 766 O O . GLU A 1 99 ? -26.686 15.178 0.871 1.00 91.25 99 GLU A O 1
ATOM 771 N N . THR A 1 100 ? -24.715 14.216 1.382 1.00 92.81 100 THR A N 1
ATOM 772 C CA . THR A 1 100 ? -25.054 13.890 2.777 1.00 92.81 100 THR A CA 1
ATOM 773 C C . THR A 1 100 ? -23.944 14.261 3.766 1.00 92.81 100 THR A C 1
ATOM 775 O O . THR A 1 100 ? -24.036 13.942 4.949 1.00 92.81 100 THR A O 1
ATOM 778 N N . THR A 1 101 ? -22.895 14.968 3.327 1.00 92.88 101 THR A N 1
ATOM 779 C CA . THR A 1 101 ? -21.695 15.260 4.137 1.00 92.88 101 THR A CA 1
ATOM 780 C C . THR A 1 101 ? -22.070 15.942 5.448 1.00 92.88 101 THR A C 1
ATOM 782 O O . THR A 1 101 ? -21.590 15.567 6.516 1.00 92.88 101 THR A O 1
ATOM 785 N N . ALA A 1 102 ? -22.971 16.927 5.382 1.00 94.12 102 ALA A N 1
ATOM 786 C CA . ALA A 1 102 ? -23.456 17.630 6.563 1.00 94.12 102 ALA A CA 1
ATOM 787 C C . ALA A 1 102 ? -24.281 16.729 7.489 1.00 94.12 102 ALA A C 1
ATOM 789 O O . ALA A 1 102 ? -24.049 16.717 8.696 1.00 94.12 102 ALA A O 1
ATOM 790 N N . ALA A 1 103 ? -25.217 15.967 6.920 1.00 93.25 103 ALA A N 1
ATOM 791 C CA . ALA A 1 103 ? -26.086 15.070 7.674 1.00 93.25 103 ALA A CA 1
ATOM 792 C C . ALA A 1 103 ? -25.300 13.944 8.360 1.00 93.25 103 ALA A C 1
ATOM 794 O O . ALA A 1 103 ? -25.692 13.505 9.434 1.00 93.25 103 ALA A O 1
ATOM 795 N N . TRP A 1 104 ? -24.177 13.521 7.774 1.00 94.06 104 TRP A N 1
ATOM 796 C CA . TRP A 1 104 ? -23.312 12.466 8.306 1.00 94.06 104 TRP A CA 1
ATOM 797 C C . TRP A 1 104 ? -22.218 12.977 9.253 1.00 94.06 104 TRP A C 1
ATOM 799 O O . TRP A 1 104 ? -21.417 12.190 9.756 1.00 94.06 104 TRP A O 1
ATOM 809 N N . GLY A 1 105 ? -22.186 14.284 9.535 1.00 93.25 105 GLY A N 1
ATOM 810 C CA . GLY A 1 105 ? -21.208 14.877 10.451 1.00 93.25 105 GLY A CA 1
ATOM 811 C C . GLY A 1 105 ? -19.792 14.982 9.876 1.00 93.25 105 GLY A C 1
ATOM 812 O O . GLY A 1 105 ? -18.834 15.111 10.628 1.00 93.25 105 GLY A O 1
ATOM 813 N N . LEU A 1 106 ? -19.645 14.958 8.550 1.00 94.25 106 LEU A N 1
ATOM 814 C CA . LEU A 1 106 ? -18.355 14.974 7.850 1.00 94.25 106 LEU A CA 1
ATOM 815 C C . LEU A 1 106 ? -17.911 16.387 7.424 1.00 94.25 106 LEU A C 1
ATOM 817 O O . LEU A 1 106 ? -16.990 16.548 6.623 1.00 94.25 106 LEU A O 1
ATOM 821 N N . GLN A 1 107 ? -18.554 17.446 7.929 1.00 92.94 107 GLN A N 1
ATOM 822 C CA . GLN A 1 107 ? -18.152 18.818 7.598 1.00 92.94 107 GLN A CA 1
ATOM 823 C C . GLN A 1 107 ? -16.718 19.102 8.059 1.00 92.94 107 GLN A C 1
ATOM 825 O O . GLN A 1 107 ? -16.364 18.883 9.214 1.00 92.94 107 GLN A O 1
ATOM 830 N N . GLY A 1 108 ? -15.895 19.639 7.155 1.00 89.25 108 GLY A N 1
ATOM 831 C CA . GLY A 1 108 ? -14.494 19.961 7.442 1.00 89.25 108 GLY A CA 1
ATOM 832 C C . GLY A 1 108 ? -13.538 18.767 7.368 1.00 89.25 108 GLY A C 1
ATOM 833 O O . GLY A 1 108 ? -12.331 18.960 7.507 1.00 89.25 108 GLY A O 1
ATOM 834 N N . VAL A 1 109 ? -14.047 17.562 7.100 1.00 92.94 109 VAL A N 1
ATOM 835 C CA . VAL A 1 109 ? -13.228 16.408 6.726 1.00 92.94 109 VAL A CA 1
ATOM 836 C C . VAL A 1 109 ? -12.796 16.578 5.271 1.00 92.94 109 VAL A C 1
ATOM 838 O O . VAL A 1 109 ? -13.614 16.832 4.390 1.00 92.94 109 VAL A O 1
ATOM 841 N N . SER A 1 110 ? -11.498 16.460 5.017 1.00 90.19 110 SER A N 1
ATOM 842 C CA . SER A 1 110 ? -10.914 16.531 3.677 1.00 90.19 110 SER A CA 1
ATOM 843 C C . SER A 1 110 ? -9.831 15.478 3.574 1.00 90.19 110 SER A C 1
ATOM 845 O O . SER A 1 110 ? -9.084 15.273 4.525 1.00 90.19 110 SER A O 1
ATOM 847 N N . GLY A 1 111 ? -9.721 14.828 2.423 1.00 90.00 111 GLY A N 1
ATOM 848 C CA . GLY A 1 111 ? -8.725 13.794 2.201 1.00 90.00 111 GLY A CA 1
ATOM 849 C C . GLY A 1 111 ? -8.344 13.680 0.736 1.00 90.00 111 GLY A C 1
ATOM 850 O O . GLY A 1 111 ? -9.152 13.936 -0.150 1.00 90.00 111 GLY A O 1
ATOM 851 N N . VAL A 1 112 ? -7.104 13.267 0.500 1.00 90.81 112 VAL A N 1
ATOM 852 C CA . VAL A 1 112 ? -6.591 12.817 -0.801 1.00 90.81 112 VAL A CA 1
ATOM 853 C C . VAL A 1 112 ? -6.474 11.291 -0.864 1.00 90.81 112 VAL A C 1
ATOM 855 O O . VAL A 1 112 ? -6.247 10.740 -1.936 1.00 90.81 112 VAL A O 1
ATOM 858 N N . ARG A 1 113 ? -6.603 10.609 0.283 1.00 90.25 113 ARG A N 1
ATOM 859 C CA . ARG A 1 113 ? -6.696 9.151 0.427 1.00 90.25 113 ARG A CA 1
ATOM 860 C C . ARG A 1 113 ? -7.655 8.813 1.563 1.00 90.25 113 ARG A C 1
ATOM 862 O O . ARG A 1 113 ? -7.699 9.542 2.557 1.00 90.25 113 ARG A O 1
ATOM 869 N N . PHE A 1 114 ? -8.370 7.705 1.427 1.00 92.81 114 PHE A N 1
ATOM 870 C CA . PHE A 1 114 ? -9.121 7.105 2.520 1.00 92.81 114 PHE A CA 1
ATOM 871 C C . PHE A 1 114 ? -9.081 5.579 2.424 1.00 92.81 114 PHE A C 1
ATOM 873 O O . PHE A 1 114 ? -8.930 5.039 1.329 1.00 92.81 114 PHE A O 1
ATOM 880 N N . SER A 1 115 ? -9.213 4.910 3.562 1.00 93.75 115 SER A N 1
ATOM 881 C CA . SER A 1 115 ? -9.504 3.483 3.663 1.00 93.75 115 SER A CA 1
ATOM 882 C C . SER A 1 115 ? -10.762 3.269 4.497 1.00 93.75 115 SER A C 1
ATOM 884 O O . SER A 1 115 ? -11.176 4.140 5.269 1.00 93.75 115 SER A O 1
ATOM 886 N N . VAL A 1 116 ? -11.403 2.130 4.254 1.00 95.69 116 VAL A N 1
ATOM 887 C CA . VAL A 1 116 ? -12.674 1.739 4.856 1.00 95.69 116 VAL A CA 1
ATOM 888 C C . VAL A 1 116 ? -12.452 0.409 5.555 1.00 95.69 116 VAL A C 1
ATOM 890 O O . VAL A 1 116 ? -12.025 -0.546 4.911 1.00 95.69 116 VAL A O 1
ATOM 893 N N . SER A 1 117 ? -12.712 0.362 6.855 1.00 94.94 117 SER A N 1
ATOM 894 C CA . SER A 1 117 ? -12.528 -0.833 7.679 1.00 94.94 117 SER A CA 1
ATOM 895 C C . SER A 1 117 ? -13.451 -0.747 8.874 1.00 94.94 117 SER A C 1
ATOM 897 O O . SER A 1 117 ? -13.601 0.332 9.426 1.00 94.94 117 SER A O 1
ATOM 899 N N . ASP A 1 118 ? -14.042 -1.860 9.279 1.00 95.50 118 ASP A N 1
ATOM 900 C CA . ASP A 1 118 ? -14.691 -1.975 10.585 1.00 95.50 118 ASP A CA 1
ATOM 901 C C . ASP A 1 118 ? -13.576 -2.162 11.627 1.00 95.50 118 ASP A C 1
ATOM 903 O O . ASP A 1 118 ? -12.960 -3.224 11.684 1.00 95.50 118 ASP A O 1
ATOM 907 N N . ILE A 1 119 ? -13.178 -1.087 12.315 1.00 94.50 119 ILE A N 1
ATOM 908 C CA . ILE A 1 119 ? -12.022 -1.113 13.230 1.00 94.50 119 ILE A CA 1
ATOM 909 C C . ILE A 1 119 ? -12.403 -1.530 14.650 1.00 94.50 119 ILE A C 1
ATOM 911 O O . ILE A 1 119 ? -11.514 -1.773 15.466 1.00 94.50 119 ILE A O 1
ATOM 915 N N . ASP A 1 120 ? -13.697 -1.600 14.958 1.00 92.69 120 ASP A N 1
ATOM 916 C CA . ASP A 1 120 ? -14.205 -2.007 16.268 1.00 92.69 120 ASP A CA 1
ATOM 917 C C . ASP A 1 120 ? -15.090 -3.257 16.239 1.00 92.69 120 ASP A C 1
ATOM 919 O O . ASP A 1 120 ? -15.588 -3.677 17.287 1.00 92.69 120 ASP A O 1
ATOM 923 N N . ASN A 1 121 ? -15.214 -3.880 15.064 1.00 93.06 121 ASN A N 1
ATOM 924 C CA . ASN A 1 121 ? -16.005 -5.074 14.799 1.00 93.06 121 ASN A CA 1
ATOM 925 C C . ASN A 1 121 ? -17.487 -4.903 15.177 1.00 93.06 121 ASN A C 1
ATOM 927 O O . ASN A 1 121 ? -18.143 -5.868 15.591 1.00 93.06 121 ASN A O 1
ATOM 931 N N . ASP A 1 122 ? -18.030 -3.685 15.060 1.00 93.88 122 ASP A N 1
ATOM 932 C CA . ASP A 1 122 ? -19.438 -3.400 15.352 1.00 93.88 122 ASP A CA 1
ATOM 933 C C . ASP A 1 122 ? -20.383 -3.639 14.156 1.00 93.88 122 ASP A C 1
ATOM 935 O O . ASP A 1 122 ? -21.609 -3.498 14.274 1.00 93.88 122 ASP A O 1
ATOM 939 N N . GLY A 1 123 ? -19.827 -4.086 13.027 1.00 94.69 123 GLY A N 1
ATOM 940 C CA . GLY A 1 123 ? -20.526 -4.379 11.783 1.00 94.69 123 GLY A CA 1
ATOM 941 C C . GLY A 1 123 ? -20.723 -3.156 10.888 1.00 94.69 123 GLY A C 1
ATOM 942 O O . GLY A 1 123 ? -21.344 -3.283 9.826 1.00 94.69 123 GLY A O 1
ATOM 943 N N . TRP A 1 124 ? -20.227 -1.979 11.285 1.00 96.12 124 TRP A N 1
ATOM 944 C CA . TRP A 1 124 ? -20.317 -0.750 10.506 1.00 96.12 124 TRP A CA 1
ATOM 945 C C . TRP A 1 124 ? -18.935 -0.285 10.044 1.00 96.12 124 TRP A C 1
ATOM 947 O O . TRP A 1 124 ? -18.083 0.035 10.858 1.00 96.12 124 TRP A O 1
ATOM 957 N N . PRO A 1 125 ? -18.707 -0.138 8.727 1.00 96.00 125 PRO A N 1
ATOM 958 C CA . PRO A 1 125 ? -17.414 0.324 8.247 1.00 96.00 125 PRO A CA 1
ATOM 959 C C . PRO A 1 125 ? -17.099 1.758 8.687 1.00 96.00 125 PRO A C 1
ATOM 961 O O . PRO A 1 125 ? -17.901 2.678 8.469 1.00 96.00 125 PRO A O 1
ATOM 964 N N . ASP A 1 126 ? -15.898 1.938 9.225 1.00 96.69 126 ASP A N 1
ATOM 965 C CA . ASP A 1 126 ? -15.301 3.202 9.639 1.00 96.69 126 ASP A CA 1
ATOM 966 C C . ASP A 1 126 ? -14.430 3.798 8.528 1.00 96.69 126 ASP A C 1
ATOM 968 O O . ASP A 1 126 ? -14.104 3.137 7.538 1.00 96.69 126 ASP A O 1
ATOM 972 N N . LEU A 1 127 ? -14.040 5.069 8.677 1.00 96.44 127 LEU A N 1
ATOM 973 C CA . LEU A 1 127 ? -13.204 5.768 7.696 1.00 96.44 127 LEU A CA 1
ATOM 974 C C . LEU A 1 127 ? -11.874 6.202 8.302 1.00 96.44 127 LEU A C 1
ATOM 976 O O . LEU A 1 127 ? -11.840 6.935 9.292 1.00 96.44 127 LEU A O 1
ATOM 980 N N . LEU A 1 128 ? -10.778 5.850 7.637 1.00 95.06 128 LEU A N 1
ATOM 981 C CA . LEU A 1 128 ? -9.449 6.372 7.928 1.00 95.06 128 LEU A CA 1
ATOM 982 C C . LEU A 1 128 ? -9.042 7.275 6.771 1.00 95.06 128 LEU A C 1
ATOM 984 O O . LEU A 1 128 ? -8.974 6.842 5.626 1.00 95.06 128 LEU A O 1
ATOM 988 N N . ILE A 1 129 ? -8.811 8.555 7.038 1.00 94.19 129 ILE A N 1
ATOM 989 C CA . ILE A 1 129 ? -8.666 9.581 6.002 1.00 94.19 129 ILE A CA 1
ATOM 990 C C . ILE A 1 129 ? -7.332 10.286 6.162 1.00 94.19 129 ILE A C 1
ATOM 992 O O . ILE A 1 129 ? -6.913 10.611 7.272 1.00 94.19 129 ILE A O 1
ATOM 996 N N . ARG A 1 130 ? -6.692 10.586 5.031 1.00 91.06 130 ARG A N 1
ATOM 997 C CA . ARG A 1 130 ? -5.447 11.346 4.942 1.00 91.06 130 ARG A CA 1
ATOM 998 C C . ARG A 1 130 ? -5.592 12.491 3.946 1.00 91.06 130 ARG A C 1
ATOM 1000 O O . ARG A 1 130 ? -5.941 12.269 2.791 1.00 91.06 130 ARG A O 1
ATOM 1007 N N . ASN A 1 131 ? -5.229 13.703 4.353 1.00 89.19 131 ASN A N 1
ATOM 1008 C CA . ASN A 1 131 ? -5.225 14.924 3.537 1.00 89.19 131 ASN A CA 1
ATOM 1009 C C . ASN A 1 131 ? -3.819 15.354 3.103 1.00 89.19 131 ASN A C 1
ATOM 1011 O O . ASN A 1 131 ? -3.640 15.880 2.011 1.00 89.19 131 ASN A O 1
ATOM 1015 N N . GLY A 1 132 ? -2.813 15.127 3.947 1.00 81.25 132 GLY A N 1
ATOM 1016 C CA . GLY A 1 132 ? -1.463 15.645 3.738 1.00 81.25 132 GLY A CA 1
ATOM 1017 C C . GLY A 1 132 ? -0.399 14.802 4.428 1.00 81.25 132 GLY A C 1
ATOM 1018 O O . GLY A 1 132 ? -0.705 13.847 5.133 1.00 81.25 132 GLY A O 1
ATOM 1019 N N . GLY A 1 133 ? 0.870 15.095 4.138 1.00 73.50 133 GLY A N 1
ATOM 1020 C CA . GLY A 1 133 ? 2.016 14.363 4.689 1.00 73.50 133 GLY A CA 1
ATOM 1021 C C . GLY A 1 133 ? 2.601 14.969 5.960 1.00 73.50 133 GLY A C 1
ATOM 1022 O O . GLY A 1 133 ? 3.574 14.436 6.469 1.00 73.50 133 GLY A O 1
ATOM 1023 N N . GLY A 1 134 ? 2.063 16.093 6.434 1.00 77.06 134 GLY A N 1
ATOM 1024 C CA . GLY A 1 134 ? 2.529 16.740 7.656 1.00 77.06 134 GLY A CA 1
ATOM 1025 C C . GLY A 1 134 ? 1.872 16.173 8.919 1.00 77.06 134 GLY A C 1
ATOM 1026 O O . GLY A 1 134 ? 0.868 15.460 8.820 1.00 77.06 134 GLY A O 1
ATOM 1027 N N . PRO A 1 135 ? 2.403 16.527 10.101 1.00 79.62 135 PRO A N 1
ATOM 1028 C CA . PRO A 1 135 ? 1.763 16.231 11.376 1.00 79.62 135 PRO A CA 1
ATOM 1029 C C . PRO A 1 135 ? 0.372 16.872 11.487 1.00 79.62 135 PRO A C 1
ATOM 1031 O O . PRO A 1 135 ? 0.090 17.884 10.842 1.00 79.62 135 PRO A O 1
ATOM 1034 N N . ASP A 1 136 ? -0.508 16.302 12.311 1.00 83.75 136 ASP A N 1
ATOM 1035 C CA . ASP A 1 136 ? -1.778 16.955 12.669 1.00 83.75 136 ASP A CA 1
ATOM 1036 C C . ASP A 1 136 ? -1.518 18.047 13.702 1.00 83.75 136 ASP A C 1
ATOM 1038 O O . ASP A 1 136 ? -0.731 17.834 14.613 1.00 83.75 136 ASP A O 1
ATOM 1042 N N . ASN A 1 137 ? -2.202 19.185 13.615 1.00 86.38 137 ASN A N 1
ATOM 1043 C CA . ASN A 1 137 ? -2.187 20.216 14.650 1.00 86.38 137 ASN A CA 1
ATOM 1044 C C . ASN A 1 137 ? -3.620 20.488 15.120 1.00 86.38 137 ASN A C 1
ATOM 1046 O O . ASN A 1 137 ? -4.466 20.924 14.340 1.00 86.38 137 ASN A O 1
ATOM 1050 N N . TYR A 1 138 ? -3.874 20.253 16.409 1.00 85.38 138 TYR A N 1
ATOM 1051 C CA . TYR A 1 138 ? -5.193 20.408 17.038 1.00 85.38 138 TYR A CA 1
ATOM 1052 C C . TYR A 1 138 ? -5.422 21.789 17.680 1.00 85.38 138 TYR A C 1
ATOM 1054 O O . TYR A 1 138 ? -6.411 22.012 18.379 1.00 85.38 138 TYR A O 1
ATOM 1062 N N . GLY A 1 139 ? -4.512 22.742 17.472 1.00 85.00 139 GLY A N 1
ATOM 1063 C CA . GLY A 1 139 ? -4.680 24.129 17.896 1.00 85.00 139 GLY A CA 1
ATOM 1064 C C . GLY A 1 139 ? -5.792 24.858 17.130 1.00 85.00 139 GLY A C 1
ATOM 1065 O O . GLY A 1 139 ? -6.245 24.421 16.078 1.00 85.00 139 GLY A O 1
ATOM 1066 N N . LYS A 1 140 ? -6.197 26.037 17.624 1.00 83.38 140 LYS A N 1
ATOM 1067 C CA . LYS A 1 140 ? -7.317 26.844 17.086 1.00 83.38 140 LYS A CA 1
ATOM 1068 C C . LYS A 1 140 ? -7.251 27.123 15.571 1.00 83.38 140 LYS A C 1
ATOM 1070 O O . LYS A 1 140 ? -8.292 27.295 14.952 1.00 83.38 140 LYS A O 1
ATOM 1075 N N . ASN A 1 141 ? -6.046 27.166 15.001 1.00 85.88 141 ASN A N 1
ATOM 1076 C CA . ASN A 1 141 ? -5.788 27.352 13.567 1.00 85.88 141 ASN A CA 1
ATOM 1077 C C . ASN A 1 141 ? -4.900 26.227 12.999 1.00 85.88 141 ASN A C 1
ATOM 1079 O O . ASN A 1 141 ? -4.191 26.433 12.016 1.00 85.88 141 ASN A O 1
ATOM 1083 N N . GLY A 1 142 ? -4.850 25.084 13.683 1.00 84.50 142 GLY A N 1
ATOM 1084 C CA . GLY A 1 142 ? -4.025 23.954 13.295 1.00 84.50 142 GLY A CA 1
ATOM 1085 C C . GLY A 1 142 ? -4.579 23.254 12.057 1.00 84.50 142 GLY A C 1
ATOM 1086 O O . GLY A 1 142 ? -5.785 23.246 11.807 1.00 84.50 142 GLY A O 1
ATOM 1087 N N . GLN A 1 143 ? -3.680 22.689 11.254 1.00 86.94 143 GLN A N 1
ATOM 1088 C CA . GLN A 1 143 ? -4.064 21.880 10.110 1.00 86.94 143 GLN A CA 1
ATOM 1089 C C . GLN A 1 143 ? -4.251 20.429 10.544 1.00 86.94 143 GLN A C 1
ATOM 1091 O O . GLN A 1 143 ? -3.320 19.785 11.026 1.00 86.94 143 GLN A O 1
ATOM 1096 N N . ARG A 1 144 ? -5.457 19.916 10.314 1.00 89.06 144 ARG A N 1
ATOM 1097 C CA . ARG A 1 144 ? -5.757 18.490 10.365 1.00 89.06 144 ARG A CA 1
ATOM 1098 C C . ARG A 1 144 ? -5.279 17.827 9.074 1.00 89.06 144 ARG A C 1
ATOM 1100 O O . ARG A 1 144 ? -5.598 18.295 7.977 1.00 89.06 144 ARG A O 1
ATOM 1107 N N . ASN A 1 145 ? -4.524 16.749 9.207 1.00 88.50 145 ASN A N 1
ATOM 1108 C CA . ASN A 1 145 ? -4.043 15.930 8.108 1.00 88.50 145 ASN A CA 1
ATOM 1109 C C . ASN A 1 145 ? -4.655 14.534 8.120 1.00 88.50 145 ASN A C 1
ATOM 1111 O O . ASN A 1 145 ? -4.687 13.924 7.050 1.00 88.50 145 ASN A O 1
ATOM 1115 N N . ARG A 1 146 ? -5.146 14.030 9.262 1.00 89.75 146 ARG A N 1
ATOM 1116 C CA . ARG A 1 146 ? -5.725 12.685 9.354 1.00 89.75 146 ARG A CA 1
ATOM 1117 C C . ARG A 1 146 ? -6.982 12.620 10.215 1.00 89.75 146 ARG A C 1
ATOM 1119 O O . ARG A 1 146 ? -7.193 13.417 11.138 1.00 89.75 146 ARG A O 1
ATOM 1126 N N . TRP A 1 147 ? -7.818 11.640 9.890 1.00 93.31 147 TRP A N 1
ATOM 1127 C CA . TRP A 1 147 ? -9.014 11.300 10.643 1.00 93.31 147 TRP A CA 1
ATOM 1128 C C . TRP A 1 147 ? -9.128 9.785 10.782 1.00 93.31 147 TRP A C 1
ATOM 1130 O O . TRP A 1 147 ? -8.926 9.079 9.802 1.00 93.31 147 TRP A O 1
ATOM 1140 N N . ILE A 1 148 ? -9.506 9.315 11.966 1.00 94.38 148 ILE A N 1
ATOM 1141 C CA . ILE A 1 148 ? -10.207 8.045 12.146 1.00 94.38 148 ILE A CA 1
ATOM 1142 C C . ILE A 1 148 ? -11.615 8.389 12.592 1.00 94.38 148 ILE A C 1
ATOM 1144 O O . ILE A 1 148 ? -11.820 9.027 13.629 1.00 94.38 148 ILE A O 1
ATOM 1148 N N . LEU A 1 149 ? -12.571 8.023 11.757 1.00 97.12 149 LEU A N 1
ATOM 1149 C CA . LEU A 1 149 ? -13.972 8.353 11.900 1.00 97.12 149 LEU A CA 1
ATOM 1150 C C . LEU A 1 149 ? -14.733 7.062 12.122 1.00 97.12 149 LEU A C 1
ATOM 1152 O O . LEU A 1 149 ? -14.973 6.318 11.174 1.00 97.12 149 LEU A O 1
ATOM 1156 N N . ARG A 1 150 ? -15.123 6.835 13.373 1.00 97.06 150 ARG A N 1
ATOM 1157 C CA . ARG A 1 150 ? -15.932 5.690 13.748 1.00 97.06 150 ARG A CA 1
ATOM 1158 C C . ARG A 1 150 ? -17.375 5.898 13.305 1.00 97.06 150 ARG A C 1
ATOM 1160 O O . ARG A 1 150 ? -17.988 6.908 13.664 1.00 97.06 150 ARG A O 1
ATOM 1167 N N . ASN A 1 151 ? -17.930 4.976 12.547 1.00 97.00 151 ASN A N 1
ATOM 1168 C CA . ASN A 1 151 ? -19.328 4.939 12.191 1.00 97.00 151 ASN A CA 1
ATOM 1169 C C . ASN A 1 151 ? -20.172 4.660 13.438 1.00 97.00 151 ASN A C 1
ATOM 1171 O O . ASN A 1 151 ? -19.841 3.852 14.292 1.00 97.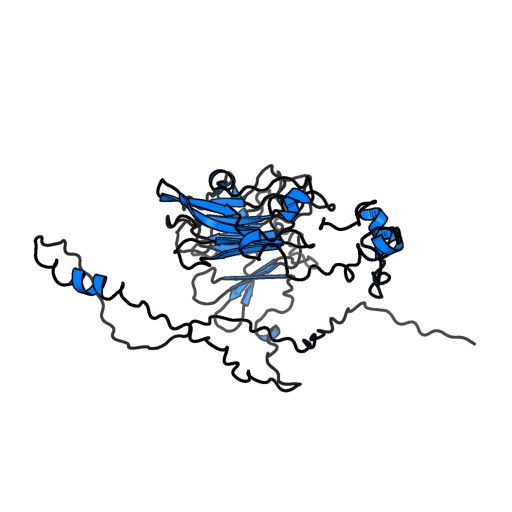00 151 ASN A O 1
ATOM 1175 N N . THR A 1 152 ? -21.276 5.382 13.590 1.00 95.81 152 THR A N 1
ATOM 1176 C CA . THR A 1 152 ? -22.157 5.226 14.760 1.00 95.81 152 THR A CA 1
ATOM 1177 C C . THR A 1 152 ? -23.311 4.253 14.516 1.00 95.81 152 THR A C 1
ATOM 1179 O O . THR A 1 152 ? -24.191 4.130 15.374 1.00 95.81 152 THR A O 1
ATOM 1182 N N . GLY A 1 153 ? -23.401 3.673 13.312 1.00 94.44 153 GLY A N 1
ATOM 1183 C CA . GLY A 1 153 ? -24.547 2.883 12.843 1.00 94.44 153 GLY A CA 1
ATOM 1184 C C . GLY A 1 153 ? -25.843 3.691 12.688 1.00 94.44 153 GLY A C 1
ATOM 1185 O O . GLY A 1 153 ? -26.914 3.145 12.436 1.00 94.44 153 GLY A O 1
ATOM 1186 N N . LYS A 1 154 ? -25.771 5.018 12.856 1.00 92.19 154 LYS A N 1
ATOM 1187 C CA . LYS A 1 154 ? -26.916 5.946 12.837 1.00 92.19 154 LYS A CA 1
ATOM 1188 C C . LYS A 1 154 ? -26.794 6.987 11.727 1.00 92.19 154 LYS A C 1
ATOM 1190 O O . LYS A 1 154 ? -27.370 8.067 11.826 1.00 92.19 154 LYS A O 1
ATOM 1195 N N . GLY A 1 155 ? -26.003 6.681 10.696 1.00 89.00 155 GLY A N 1
ATOM 1196 C CA . GLY A 1 155 ? -25.732 7.593 9.585 1.00 89.00 155 GLY A CA 1
ATOM 1197 C C . GLY A 1 155 ? -24.919 8.820 9.994 1.00 89.00 155 GLY A C 1
ATOM 1198 O O . GLY A 1 155 ? -25.086 9.873 9.395 1.00 89.00 155 GLY A O 1
ATOM 1199 N N . THR A 1 156 ? -24.081 8.711 11.030 1.00 95.31 156 THR A N 1
ATOM 1200 C CA . THR A 1 156 ? -23.120 9.755 11.423 1.00 95.31 156 THR A CA 1
ATOM 1201 C C . THR A 1 156 ? -21.796 9.133 11.849 1.00 95.31 156 THR A C 1
ATOM 1203 O O . THR A 1 156 ? -21.766 7.961 12.232 1.00 95.31 156 THR A O 1
ATOM 1206 N N . PHE A 1 157 ? -20.725 9.925 11.820 1.00 97.19 157 PHE A N 1
ATOM 1207 C CA . PHE A 1 157 ? -19.391 9.511 12.248 1.00 97.19 157 PHE A CA 1
ATOM 1208 C C . PHE A 1 157 ? -18.917 10.268 13.493 1.00 97.19 157 PHE A C 1
ATOM 1210 O O . PHE A 1 157 ? -19.150 11.470 13.637 1.00 97.19 157 PHE A O 1
ATOM 1217 N N . LYS A 1 158 ? -18.202 9.571 14.379 1.00 95.69 158 LYS A N 1
ATOM 1218 C CA . LYS A 1 158 ? -17.480 10.136 15.520 1.00 95.69 158 LYS A CA 1
ATOM 1219 C C . LYS A 1 158 ? -15.989 10.194 15.194 1.00 95.69 158 LYS A C 1
ATOM 1221 O O . LYS A 1 158 ? -15.379 9.174 14.902 1.00 95.69 158 LYS A O 1
ATOM 1226 N N . ASP A 1 159 ? -15.385 11.374 15.290 1.00 94.56 159 ASP A N 1
ATOM 1227 C CA . ASP A 1 159 ? -13.931 11.516 15.179 1.00 94.56 159 ASP A CA 1
ATOM 1228 C C . ASP A 1 159 ? -13.249 10.971 16.440 1.00 94.56 159 ASP A C 1
ATOM 1230 O O . ASP A 1 159 ? -13.385 11.547 17.522 1.00 94.56 159 ASP A O 1
ATOM 1234 N N . ILE A 1 160 ? -12.527 9.862 16.287 1.00 94.56 160 ILE A N 1
ATOM 1235 C CA . ILE A 1 160 ? -11.788 9.200 17.365 1.00 94.56 160 ILE A CA 1
ATOM 1236 C C . ILE A 1 160 ? -10.268 9.322 17.192 1.00 94.56 160 ILE A C 1
ATOM 1238 O O . ILE A 1 160 ? -9.503 8.679 17.905 1.00 94.56 160 ILE A O 1
ATOM 1242 N N . SER A 1 161 ? -9.797 10.156 16.261 1.00 91.25 161 SER A N 1
ATOM 1243 C CA . SER A 1 161 ? -8.384 10.203 15.849 1.00 91.25 161 SER A CA 1
ATOM 1244 C C . SER A 1 161 ? -7.425 10.420 17.020 1.00 91.25 161 SER A C 1
ATOM 1246 O O . SER A 1 161 ? -6.416 9.738 17.137 1.00 91.25 161 SER A O 1
ATOM 1248 N N . PHE A 1 162 ? -7.744 11.366 17.906 1.00 87.06 162 PHE A N 1
ATOM 1249 C CA . PHE A 1 162 ? -6.898 11.663 19.061 1.00 87.06 162 PHE A CA 1
ATOM 1250 C C . PHE A 1 162 ? -7.086 10.637 20.183 1.00 87.06 162 PHE A C 1
ATOM 1252 O O . PHE A 1 162 ? -6.112 10.117 20.718 1.00 87.06 162 PHE A O 1
ATOM 1259 N N . GLU A 1 163 ? -8.338 10.322 20.535 1.00 89.88 163 GLU A N 1
ATOM 1260 C CA . GLU A 1 163 ? -8.629 9.434 21.666 1.00 89.88 163 GLU A CA 1
ATOM 1261 C C . GLU A 1 163 ? -8.204 7.987 21.413 1.00 89.88 163 GLU A C 1
ATOM 1263 O O . GLU A 1 163 ? -7.868 7.301 22.372 1.00 89.88 163 GLU A O 1
ATOM 1268 N N . SER A 1 164 ? -8.195 7.529 20.162 1.00 92.25 164 SER A N 1
ATOM 1269 C CA . SER A 1 164 ? -7.785 6.174 19.785 1.00 92.25 164 SER A CA 1
ATOM 1270 C C . SER A 1 164 ? -6.289 5.925 19.983 1.00 92.25 164 SER A C 1
ATOM 1272 O O . SER A 1 164 ? -5.865 4.783 20.008 1.00 92.25 164 SER A O 1
ATOM 1274 N N . GLY A 1 165 ? -5.460 6.962 20.131 1.00 88.50 165 GLY A N 1
ATOM 1275 C CA . GLY A 1 165 ? -4.012 6.794 20.284 1.00 88.50 165 GLY A CA 1
ATOM 1276 C C . GLY A 1 165 ? -3.268 6.490 18.979 1.00 88.50 165 GLY A C 1
ATOM 1277 O O . GLY A 1 165 ? -2.040 6.502 18.976 1.00 88.50 165 GLY A O 1
ATOM 1278 N N . VAL A 1 166 ? -3.958 6.349 17.840 1.00 87.38 166 VAL A N 1
ATOM 1279 C CA . VAL A 1 166 ? -3.323 6.105 16.529 1.00 87.38 166 VAL A CA 1
ATOM 1280 C C . VAL A 1 166 ? -2.368 7.227 16.093 1.00 87.38 166 VAL A C 1
ATOM 1282 O O . VAL A 1 166 ? -1.556 7.054 15.188 1.00 87.38 166 VAL A O 1
ATOM 1285 N N . LEU A 1 167 ? -2.462 8.413 16.697 1.00 82.81 167 LEU A N 1
ATOM 1286 C CA . LEU A 1 167 ? -1.603 9.558 16.388 1.00 82.81 167 LEU A CA 1
ATOM 1287 C C . LEU A 1 167 ? -0.378 9.671 17.303 1.00 82.81 167 LEU A C 1
ATOM 1289 O O . LEU A 1 167 ? 0.417 10.593 17.104 1.00 82.81 167 LEU A O 1
ATOM 1293 N N . THR A 1 168 ? -0.231 8.755 18.265 1.00 79.12 168 THR A N 1
ATOM 1294 C CA . THR A 1 168 ? 0.897 8.691 19.204 1.00 79.12 168 THR A CA 1
ATOM 1295 C C . THR A 1 168 ? 2.213 8.569 18.441 1.00 79.12 168 THR A C 1
ATOM 1297 O O . THR A 1 168 ? 2.348 7.702 17.579 1.00 79.12 168 THR A O 1
ATOM 1300 N N . SER A 1 169 ? 3.173 9.446 18.743 1.00 73.25 169 SER A N 1
ATOM 1301 C CA . SER A 1 169 ? 4.545 9.345 18.230 1.00 73.25 169 SER A CA 1
ATOM 1302 C C . SER A 1 169 ? 5.419 8.536 19.195 1.00 73.25 169 SER A C 1
ATOM 1304 O O . SER A 1 169 ? 5.165 8.506 20.401 1.00 73.25 169 SER A O 1
ATOM 1306 N N . ARG A 1 170 ? 6.460 7.888 18.656 1.00 72.44 170 ARG A N 1
ATOM 1307 C CA . ARG A 1 170 ? 7.524 7.233 19.436 1.00 72.44 170 ARG A CA 1
ATOM 1308 C C . ARG A 1 170 ? 8.440 8.223 20.128 1.00 72.44 170 ARG A C 1
ATOM 1310 O O . ARG A 1 170 ? 8.990 7.930 21.186 1.00 72.44 170 ARG A O 1
ATOM 1317 N N . VAL A 1 171 ? 8.634 9.385 19.517 1.00 66.81 171 VAL A N 1
ATOM 1318 C CA . VAL A 1 171 ? 9.398 10.458 20.133 1.00 66.81 171 VAL A CA 1
ATOM 1319 C C . VAL A 1 171 ? 8.468 11.271 21.023 1.00 66.81 171 VAL A C 1
ATOM 1321 O O . VAL A 1 171 ? 7.297 11.483 20.715 1.00 66.81 171 VAL A O 1
ATOM 1324 N N . ASN A 1 172 ? 8.989 11.729 22.161 1.00 61.81 172 ASN A N 1
ATOM 1325 C CA . ASN A 1 172 ? 8.252 12.596 23.075 1.00 61.81 172 ASN A CA 1
ATOM 1326 C C . ASN A 1 172 ? 8.109 14.002 22.462 1.00 61.81 172 ASN A C 1
ATOM 1328 O O . ASN A 1 172 ? 8.845 14.929 22.803 1.00 61.81 172 ASN A O 1
ATOM 1332 N N . THR A 1 173 ? 7.210 14.132 21.488 1.00 65.88 173 THR A N 1
ATOM 1333 C CA . THR A 1 173 ? 6.861 15.385 20.816 1.00 65.88 173 THR A CA 1
ATOM 1334 C C . THR A 1 173 ? 5.687 16.068 21.506 1.00 65.88 173 THR A C 1
ATOM 1336 O O . THR A 1 173 ? 4.960 15.457 22.286 1.00 65.88 173 THR A O 1
ATOM 1339 N N . ASP A 1 174 ? 5.489 17.356 21.212 1.00 69.94 174 ASP A N 1
ATOM 1340 C CA . ASP A 1 174 ? 4.354 18.129 21.725 1.00 69.94 174 ASP A CA 1
ATOM 1341 C C . ASP A 1 174 ? 3.032 17.361 21.518 1.00 69.94 174 ASP A C 1
ATOM 1343 O O . ASP A 1 174 ? 2.670 17.096 20.370 1.00 69.94 174 ASP A O 1
ATOM 1347 N N . PRO A 1 175 ? 2.275 17.046 22.587 1.00 66.50 175 PRO A N 1
ATOM 1348 C CA . PRO A 1 175 ? 1.048 16.251 22.502 1.00 66.50 175 PRO A CA 1
ATOM 1349 C C . PRO A 1 175 ? -0.063 16.904 21.664 1.00 66.50 175 PRO A C 1
ATOM 1351 O O . PRO A 1 175 ? -1.068 16.264 21.366 1.00 66.50 175 PRO A O 1
ATOM 1354 N N . LYS A 1 176 ? 0.078 18.180 21.283 1.00 70.44 176 LYS A N 1
ATOM 1355 C CA . LYS A 1 176 ? -0.848 18.870 20.367 1.00 70.44 176 LYS A CA 1
ATOM 1356 C C . LYS A 1 176 ? -0.567 18.593 18.890 1.00 70.44 176 LYS A C 1
ATOM 1358 O O . LYS A 1 176 ? -1.385 18.984 18.048 1.00 70.44 176 LYS A O 1
ATOM 1363 N N . HIS A 1 177 ? 0.564 17.959 18.591 1.00 71.31 177 HIS A N 1
ATOM 1364 C CA . HIS A 1 177 ? 0.986 17.601 17.249 1.00 71.31 177 HIS A CA 1
ATOM 1365 C C . HIS A 1 177 ? 0.942 16.076 17.072 1.00 71.31 177 HIS A C 1
ATOM 1367 O O . HIS A 1 177 ? 1.685 15.351 17.723 1.00 71.31 177 HIS A O 1
ATOM 1373 N N . GLY A 1 178 ? 0.060 15.579 16.202 1.00 71.75 178 GLY A N 1
ATOM 1374 C CA . GLY A 1 178 ? 0.033 14.154 15.838 1.00 71.75 178 GLY A CA 1
ATOM 1375 C C . GLY A 1 178 ? 1.117 13.826 14.806 1.00 71.75 178 GLY A C 1
ATOM 1376 O O . GLY A 1 178 ? 1.514 14.716 14.067 1.00 71.75 178 GLY A O 1
ATOM 1377 N N . ARG A 1 179 ? 1.550 12.563 14.681 1.00 76.31 179 ARG A N 1
ATOM 1378 C CA . ARG A 1 179 ? 2.651 12.114 13.773 1.00 76.31 179 ARG A CA 1
ATOM 1379 C C . ARG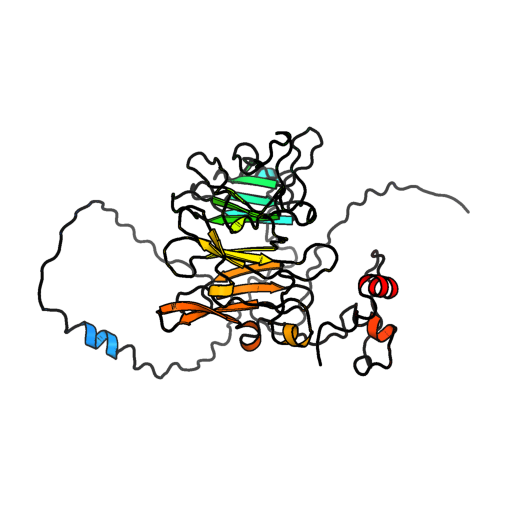 A 1 179 ? 2.424 12.369 12.264 1.00 76.31 179 ARG A C 1
ATOM 1381 O O . ARG A 1 179 ? 1.399 12.904 11.917 1.00 76.31 179 ARG A O 1
ATOM 1388 N N . PRO A 1 180 ? 3.298 12.065 11.307 1.00 76.44 180 PRO A N 1
ATOM 1389 C CA . PRO A 1 180 ? 2.887 11.968 9.891 1.00 76.44 180 PRO A CA 1
ATOM 1390 C C . PRO A 1 180 ? 2.245 10.615 9.541 1.00 76.44 180 PRO A C 1
ATOM 1392 O O . PRO A 1 180 ? 2.377 9.650 10.284 1.00 76.44 180 PRO A O 1
ATOM 1395 N N . GLY A 1 181 ? 1.532 10.522 8.416 1.00 80.19 181 GLY A N 1
ATOM 1396 C CA . GLY A 1 181 ? 1.020 9.248 7.886 1.00 80.19 181 GLY A CA 1
ATOM 1397 C C . GLY A 1 181 ? 0.554 9.385 6.434 1.00 80.19 181 GLY A C 1
ATOM 1398 O O . GLY A 1 181 ? -0.082 10.385 6.095 1.00 80.19 181 GLY A O 1
ATOM 1399 N N . GLN A 1 182 ? 0.897 8.437 5.557 1.00 82.50 182 GLN A N 1
ATOM 1400 C CA . GLN A 1 182 ? 0.576 8.494 4.117 1.00 82.50 182 GLN A CA 1
ATOM 1401 C C . GLN A 1 182 ? -0.498 7.512 3.672 1.00 82.50 182 GLN A C 1
ATOM 1403 O O . GLN A 1 182 ? -1.287 7.833 2.777 1.00 82.50 182 GLN A O 1
ATOM 1408 N N . ILE A 1 183 ? -0.471 6.311 4.233 1.00 89.94 183 ILE A N 1
ATOM 1409 C CA . ILE A 1 183 ? -1.348 5.192 3.900 1.00 89.94 183 ILE A CA 1
ATOM 1410 C C . ILE A 1 183 ? -1.861 4.650 5.220 1.00 89.94 183 ILE A C 1
ATOM 1412 O O . ILE A 1 183 ? -1.088 4.570 6.169 1.00 89.94 183 ILE A O 1
ATOM 1416 N N . PHE A 1 184 ? -3.139 4.294 5.255 1.00 92.31 184 PHE A N 1
ATOM 1417 C CA . PHE A 1 184 ? -3.738 3.524 6.331 1.00 92.31 184 PHE A CA 1
ATOM 1418 C C . PHE A 1 184 ? -4.237 2.214 5.738 1.00 92.31 184 PHE A C 1
ATOM 1420 O O . PHE A 1 184 ? -5.112 2.235 4.871 1.00 92.31 184 PHE A O 1
ATOM 1427 N N . ALA A 1 185 ? -3.680 1.106 6.200 1.00 94.69 185 ALA A N 1
ATOM 1428 C CA . ALA A 1 185 ? -4.189 -0.230 5.933 1.00 94.69 185 ALA A CA 1
ATOM 1429 C C . ALA A 1 185 ? -4.533 -0.883 7.269 1.00 94.69 185 ALA A C 1
ATOM 1431 O O . ALA A 1 185 ? -3.902 -0.570 8.281 1.00 94.69 185 ALA A O 1
ATOM 1432 N N . SER A 1 186 ? -5.509 -1.782 7.267 1.00 96.38 186 SER A N 1
ATOM 1433 C CA . SER A 1 186 ? -5.952 -2.480 8.467 1.00 96.38 186 SER A CA 1
ATOM 1434 C C . SER A 1 186 ? -6.084 -3.987 8.245 1.00 96.38 186 SER A C 1
ATOM 1436 O O . SER A 1 186 ? -6.506 -4.418 7.171 1.00 96.38 186 SER A O 1
ATOM 1438 N N . ALA A 1 187 ? -5.671 -4.758 9.248 1.00 96.75 187 ALA A N 1
ATOM 1439 C CA . ALA A 1 187 ? -5.847 -6.205 9.377 1.00 96.75 187 ALA A CA 1
ATOM 1440 C C . ALA A 1 187 ? -5.635 -6.600 10.849 1.00 96.75 187 ALA A C 1
ATOM 1442 O O . ALA A 1 187 ? -4.943 -5.882 11.563 1.00 96.75 187 ALA A O 1
ATOM 1443 N N . ASP A 1 188 ? -6.197 -7.722 11.293 1.00 97.44 188 ASP A N 1
ATOM 1444 C CA . ASP A 1 188 ? -5.850 -8.352 12.577 1.00 97.44 188 ASP A CA 1
ATOM 1445 C C . ASP A 1 188 ? -4.537 -9.129 12.383 1.00 97.44 188 ASP A C 1
ATOM 1447 O O . ASP A 1 188 ? -4.535 -10.222 11.816 1.00 97.44 188 ASP A O 1
ATOM 145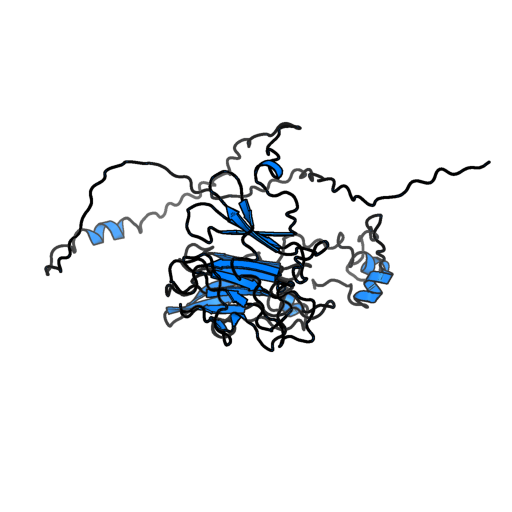1 N N . VAL A 1 189 ? -3.396 -8.521 12.726 1.00 97.81 189 VAL A N 1
ATOM 1452 C CA . VAL A 1 189 ? -2.067 -9.091 12.425 1.00 97.81 189 VAL A CA 1
ATOM 1453 C C . VAL A 1 189 ? -1.467 -9.866 13.592 1.00 97.81 189 VAL A C 1
ATOM 1455 O O . VAL A 1 189 ? -0.425 -10.513 13.442 1.00 97.81 189 VAL A O 1
ATOM 1458 N N . ASN A 1 190 ? -2.089 -9.780 14.765 1.00 97.12 190 ASN A N 1
ATOM 1459 C CA . ASN A 1 190 ? -1.706 -10.523 15.960 1.00 97.12 190 ASN A CA 1
ATOM 1460 C C . ASN A 1 190 ? -2.742 -11.600 16.355 1.00 97.12 190 ASN A C 1
ATOM 1462 O O . ASN A 1 190 ? -2.582 -12.245 17.394 1.00 97.12 190 ASN A O 1
ATOM 1466 N N . ASN A 1 191 ? -3.766 -11.811 15.519 1.00 96.19 191 ASN A N 1
ATOM 1467 C CA . ASN A 1 191 ? -4.838 -12.786 15.700 1.00 96.19 191 ASN A CA 1
ATOM 1468 C C . ASN A 1 191 ? -5.573 -12.635 17.046 1.00 96.19 191 ASN A C 1
ATOM 1470 O O . ASN A 1 191 ? -5.991 -13.633 17.650 1.00 96.19 191 ASN A O 1
ATOM 1474 N N . ASP A 1 192 ? -5.709 -11.405 17.550 1.00 96.12 192 ASP A N 1
ATOM 1475 C CA . ASP A 1 192 ? -6.374 -11.126 18.826 1.00 96.12 192 ASP A CA 1
ATOM 1476 C C . ASP A 1 192 ? -7.875 -10.821 18.686 1.00 96.12 192 ASP A C 1
ATOM 1478 O O . ASP A 1 192 ? -8.592 -10.707 19.690 1.00 96.12 192 ASP A O 1
ATOM 1482 N N . GLY A 1 193 ? -8.369 -10.785 17.447 1.00 94.69 193 GLY A N 1
ATOM 1483 C CA . GLY A 1 193 ? -9.753 -10.501 17.109 1.00 94.69 193 GLY A CA 1
ATOM 1484 C C . GLY A 1 193 ? -10.074 -9.012 17.038 1.00 94.69 193 GLY A C 1
ATOM 1485 O O . GLY A 1 193 ? -11.255 -8.681 16.915 1.00 94.69 193 GLY A O 1
ATOM 1486 N N . TYR A 1 194 ? -9.086 -8.120 17.115 1.00 95.94 194 TYR A N 1
ATOM 1487 C CA . TYR A 1 194 ? -9.236 -6.683 16.911 1.00 95.94 194 TYR A CA 1
ATOM 1488 C C . TYR A 1 194 ? -8.443 -6.226 15.691 1.00 95.94 194 TYR A C 1
ATOM 1490 O O . TYR A 1 194 ? -7.427 -6.787 15.302 1.00 95.94 194 TYR A O 1
ATOM 1498 N N . MET A 1 195 ? -8.953 -5.189 15.037 1.00 96.44 195 MET A N 1
ATOM 1499 C CA . MET A 1 195 ? -8.324 -4.667 13.838 1.00 96.44 195 MET A CA 1
ATOM 1500 C C . MET A 1 195 ? -7.099 -3.828 14.207 1.00 96.44 195 MET A C 1
ATOM 1502 O O . MET A 1 195 ? -7.221 -2.855 14.954 1.00 96.44 195 MET A O 1
ATOM 1506 N N . ASP A 1 196 ? -5.947 -4.128 13.616 1.00 96.81 196 ASP A N 1
ATOM 1507 C CA . ASP A 1 196 ? -4.743 -3.309 13.729 1.00 96.81 196 ASP A CA 1
ATOM 1508 C C . ASP A 1 196 ? -4.653 -2.312 12.574 1.00 96.81 196 ASP A C 1
ATOM 1510 O O . ASP A 1 196 ? -5.296 -2.451 11.532 1.00 96.81 196 ASP A O 1
ATOM 1514 N N . ILE A 1 197 ? -3.829 -1.277 12.742 1.00 95.44 197 ILE A N 1
ATOM 1515 C CA . ILE A 1 197 ? -3.603 -0.257 11.716 1.00 95.44 197 ILE A CA 1
ATOM 1516 C C . ILE A 1 197 ? -2.120 -0.171 11.396 1.00 95.44 197 ILE A C 1
ATOM 1518 O O . ILE A 1 197 ? -1.303 0.210 12.235 1.00 95.44 197 ILE A O 1
ATOM 1522 N N . TYR A 1 198 ? -1.776 -0.416 10.137 1.00 94.94 198 TYR A N 1
ATOM 1523 C CA . TYR A 1 198 ? -0.474 -0.072 9.592 1.00 94.94 198 TYR A CA 1
ATOM 1524 C C . TYR A 1 198 ? -0.528 1.309 8.935 1.00 94.94 198 TYR A C 1
ATOM 1526 O O . TYR A 1 198 ? -1.314 1.556 8.015 1.00 94.94 198 TYR A O 1
ATOM 1534 N N . THR A 1 199 ? 0.324 2.222 9.406 1.00 90.69 199 THR A N 1
ATOM 1535 C CA . THR A 1 199 ? 0.511 3.548 8.815 1.00 90.69 199 THR A CA 1
ATOM 1536 C C . THR A 1 199 ? 1.922 3.726 8.291 1.00 90.69 199 THR A C 1
ATOM 1538 O O . THR A 1 199 ? 2.901 3.407 8.960 1.00 90.69 199 THR A O 1
ATOM 1541 N N . THR A 1 200 ? 2.049 4.303 7.102 1.00 87.94 200 THR A N 1
ATOM 1542 C CA . THR A 1 200 ? 3.357 4.522 6.477 1.00 87.94 200 THR A CA 1
ATOM 1543 C C . THR A 1 200 ? 3.840 5.958 6.632 1.00 87.94 200 THR A C 1
ATOM 1545 O O . THR A 1 200 ? 3.037 6.896 6.658 1.00 87.94 200 THR A O 1
ATOM 1548 N N . THR A 1 201 ? 5.158 6.144 6.737 1.00 79.31 201 THR A N 1
ATOM 1549 C CA . THR A 1 201 ? 5.758 7.479 6.889 1.00 79.31 201 THR A CA 1
ATOM 1550 C C . THR A 1 201 ? 5.630 8.342 5.626 1.00 79.31 201 THR A C 1
ATOM 1552 O O . THR A 1 201 ? 5.473 7.854 4.505 1.00 79.31 201 THR A O 1
ATOM 1555 N N . ALA A 1 202 ? 5.680 9.662 5.816 1.00 64.25 202 ALA A N 1
ATOM 1556 C CA . ALA A 1 202 ? 5.631 10.670 4.768 1.00 64.25 202 ALA A CA 1
ATOM 1557 C C . ALA A 1 202 ? 7.019 10.999 4.207 1.00 64.25 202 ALA A C 1
ATOM 1559 O O . ALA A 1 202 ? 7.925 11.379 4.935 1.00 64.25 202 ALA A O 1
ATOM 1560 N N . VAL A 1 203 ? 7.134 10.935 2.882 1.00 60.06 203 VAL A N 1
ATOM 1561 C CA . VAL A 1 203 ? 8.352 11.010 2.047 1.00 60.06 203 VAL A CA 1
ATOM 1562 C C . VAL A 1 203 ? 9.071 12.373 2.013 1.00 60.06 203 VAL A C 1
ATOM 1564 O O . VAL A 1 203 ? 9.653 12.743 0.997 1.00 60.06 203 VAL A O 1
ATOM 1567 N N . ASN A 1 204 ? 9.043 13.164 3.081 1.00 50.38 204 ASN A N 1
ATOM 1568 C CA . ASN A 1 204 ? 9.662 14.494 3.055 1.00 50.38 204 ASN A CA 1
ATOM 1569 C C . ASN A 1 204 ? 10.910 14.631 3.931 1.00 50.38 204 ASN A C 1
ATOM 1571 O O . ASN A 1 204 ? 11.625 15.610 3.755 1.00 50.38 204 ASN A O 1
ATOM 1575 N N . ASP A 1 205 ? 11.208 13.672 4.811 1.00 52.28 205 ASP A N 1
ATOM 1576 C CA . ASP A 1 205 ? 12.443 13.679 5.603 1.00 52.28 205 ASP A CA 1
ATOM 1577 C C . ASP A 1 205 ? 13.225 12.376 5.398 1.00 52.28 205 ASP A C 1
ATOM 1579 O O . ASP A 1 205 ? 13.226 11.461 6.216 1.00 52.28 205 ASP A O 1
ATOM 1583 N N . LEU A 1 206 ? 13.862 12.279 4.232 1.00 53.75 206 LEU A N 1
ATOM 1584 C CA . LEU A 1 206 ? 14.792 11.194 3.900 1.00 53.75 206 LEU A CA 1
ATOM 1585 C C . LEU A 1 206 ? 16.165 11.377 4.559 1.00 53.75 206 LEU A C 1
ATOM 1587 O O . LEU A 1 206 ? 17.039 10.527 4.379 1.00 53.75 206 LEU A O 1
ATOM 1591 N N . GLU A 1 207 ? 16.367 12.505 5.242 1.00 50.41 207 GLU A N 1
ATOM 1592 C CA . GLU A 1 207 ? 17.618 12.861 5.902 1.00 50.41 207 GLU A CA 1
ATOM 1593 C C . GLU A 1 207 ? 17.657 12.328 7.341 1.00 50.41 207 GLU A C 1
ATOM 1595 O O . GLU A 1 207 ? 18.748 12.065 7.839 1.00 50.41 207 GLU A O 1
ATOM 1600 N N . ASN A 1 208 ? 16.497 12.055 7.962 1.00 55.41 208 ASN A N 1
ATOM 1601 C CA . ASN A 1 208 ? 16.392 11.481 9.310 1.00 55.41 208 ASN A CA 1
ATOM 1602 C C . ASN A 1 208 ? 15.507 10.212 9.398 1.00 55.41 208 ASN A C 1
ATOM 1604 O O . ASN A 1 208 ? 14.535 10.194 10.162 1.00 55.41 208 ASN A O 1
ATOM 1608 N N . PRO A 1 209 ? 15.843 9.108 8.696 1.00 53.88 209 PRO A N 1
ATOM 1609 C CA . PRO A 1 209 ? 15.085 7.848 8.768 1.00 53.88 209 PRO A CA 1
ATOM 1610 C C . PRO A 1 209 ? 15.069 7.204 10.171 1.00 53.88 209 PRO A C 1
ATOM 1612 O O . PRO A 1 209 ? 14.333 6.249 10.406 1.00 53.88 209 PRO A O 1
ATOM 1615 N N . GLU A 1 210 ? 15.880 7.706 11.106 1.00 53.69 210 GLU A N 1
ATOM 1616 C CA . GLU A 1 210 ? 15.961 7.225 12.490 1.00 53.69 210 GLU A CA 1
ATOM 1617 C C . GLU A 1 210 ? 14.907 7.849 13.425 1.00 53.69 210 GLU A C 1
ATOM 1619 O O . GLU A 1 210 ? 14.666 7.311 14.503 1.00 53.69 210 GLU A O 1
ATOM 1624 N N . ILE A 1 211 ? 14.269 8.966 13.044 1.00 62.56 211 ILE A N 1
ATOM 1625 C CA . ILE A 1 211 ? 13.354 9.699 13.941 1.00 62.56 211 ILE A CA 1
ATOM 1626 C C . ILE A 1 211 ? 11.902 9.224 13.771 1.00 62.56 211 ILE A C 1
ATOM 1628 O O . ILE A 1 211 ? 11.193 9.032 14.757 1.00 62.56 211 ILE A O 1
ATOM 1632 N N . GLU A 1 212 ? 11.454 8.981 12.536 1.00 71.69 212 GLU A N 1
ATOM 1633 C CA . GLU A 1 212 ? 10.078 8.575 12.219 1.00 71.69 212 GLU A CA 1
ATOM 1634 C C . GLU A 1 212 ? 10.070 7.505 11.120 1.00 71.69 212 GLU A C 1
ATOM 1636 O O . GLU A 1 212 ? 10.756 7.629 10.107 1.00 71.69 212 GLU A O 1
ATOM 1641 N N . THR A 1 213 ? 9.266 6.453 11.294 1.00 80.88 213 THR A N 1
ATOM 1642 C CA . THR A 1 213 ? 9.189 5.329 10.348 1.00 80.88 213 THR A CA 1
ATOM 1643 C C . THR A 1 213 ? 7.741 4.937 10.067 1.00 80.88 213 THR A C 1
ATOM 1645 O O . THR A 1 213 ? 6.813 5.484 10.659 1.00 80.88 213 THR A O 1
ATOM 1648 N N . SER A 1 214 ? 7.527 3.980 9.162 1.00 88.06 214 SER A N 1
ATOM 1649 C CA . SER A 1 214 ? 6.241 3.278 9.096 1.00 88.06 214 SER A CA 1
ATOM 1650 C C . SER A 1 214 ? 5.995 2.495 10.384 1.00 88.06 214 SER A C 1
ATOM 1652 O O . SER A 1 214 ? 6.946 2.160 11.093 1.00 88.06 214 SER A O 1
ATOM 1654 N N . GLU A 1 215 ? 4.734 2.238 10.710 1.00 87.19 215 GLU A N 1
ATOM 1655 C CA . GLU A 1 215 ? 4.330 1.785 12.035 1.00 87.19 215 GLU A CA 1
ATOM 1656 C C . GLU A 1 215 ? 3.103 0.898 11.995 1.00 87.19 215 GLU A C 1
ATOM 1658 O O . GLU A 1 215 ? 2.085 1.255 11.404 1.00 87.19 215 GLU A O 1
ATOM 1663 N N . LEU A 1 216 ? 3.178 -0.194 12.744 1.00 93.69 216 LEU A N 1
ATOM 1664 C CA . LEU A 1 216 ? 2.011 -0.947 13.157 1.00 93.69 216 LEU A CA 1
ATOM 1665 C C . LEU A 1 216 ? 1.474 -0.358 14.462 1.00 93.69 216 LEU A C 1
ATOM 1667 O O . LEU A 1 216 ? 2.238 -0.044 15.376 1.00 93.69 216 LEU A O 1
ATOM 1671 N N . SER A 1 217 ? 0.164 -0.186 14.542 1.00 93.81 217 SER A N 1
ATOM 1672 C CA . SER A 1 217 ? -0.549 0.186 15.757 1.00 93.81 217 SER A CA 1
ATOM 1673 C C . SER A 1 217 ? -1.548 -0.925 16.066 1.00 93.81 217 SER A C 1
ATOM 1675 O O . SER A 1 217 ? -2.478 -1.120 15.290 1.00 93.81 217 SER A O 1
ATOM 1677 N N . LEU A 1 218 ? -1.302 -1.657 17.150 1.00 96.12 218 LEU A N 1
ATOM 1678 C CA . LEU A 1 218 ? -2.096 -2.794 17.592 1.00 96.12 218 LEU A CA 1
ATOM 1679 C C . LEU A 1 218 ? -3.384 -2.313 18.250 1.00 96.12 218 LEU A C 1
ATOM 1681 O O . LEU A 1 218 ? -3.314 -1.511 19.190 1.00 96.12 218 LEU A O 1
ATOM 1685 N N . GLY A 1 219 ? -4.518 -2.756 17.721 1.00 95.75 219 GLY A N 1
ATOM 1686 C CA . GLY A 1 219 ? -5.852 -2.452 18.209 1.00 95.75 219 GLY A CA 1
ATOM 1687 C C . GLY A 1 219 ? -6.183 -3.191 19.502 1.00 95.75 219 GLY A C 1
ATOM 1688 O O . GLY A 1 219 ? -5.437 -4.031 19.994 1.00 95.75 219 GLY A O 1
ATOM 1689 N N . GLY A 1 220 ? -7.319 -2.838 20.088 1.00 93.69 220 GLY A N 1
ATOM 1690 C CA . GLY A 1 220 ? -7.822 -3.487 21.287 1.00 93.69 220 GLY A CA 1
ATOM 1691 C C . GLY A 1 220 ? -9.310 -3.229 21.474 1.00 93.69 220 GLY A C 1
ATOM 1692 O O . GLY A 1 220 ? -9.892 -2.340 20.848 1.00 93.69 220 GLY A O 1
ATOM 1693 N N . ALA A 1 221 ? -9.921 -3.986 22.386 1.00 91.50 221 ALA A N 1
ATOM 1694 C CA . ALA A 1 221 ? -11.362 -3.960 22.662 1.00 91.50 221 ALA A CA 1
ATOM 1695 C C . ALA A 1 221 ? -11.939 -2.577 23.014 1.00 91.50 221 ALA A C 1
ATOM 1697 O O . ALA A 1 221 ? -13.145 -2.356 22.932 1.00 91.50 221 ALA A O 1
ATOM 1698 N N . ASP A 1 222 ? -11.095 -1.656 23.469 1.00 92.00 222 ASP A N 1
ATOM 1699 C CA . ASP A 1 222 ? -11.454 -0.304 23.887 1.00 92.00 222 ASP A CA 1
ATOM 1700 C C . ASP A 1 222 ? -11.208 0.758 22.799 1.00 92.00 222 ASP A C 1
ATOM 1702 O O . ASP A 1 222 ? -11.290 1.961 23.084 1.00 92.00 222 ASP A O 1
ATOM 1706 N N . LEU A 1 223 ? -10.921 0.325 21.562 1.00 92.50 223 LEU A N 1
ATOM 1707 C CA . LEU A 1 223 ? -10.528 1.167 20.428 1.00 92.50 223 LEU A CA 1
ATOM 1708 C C . LEU A 1 223 ? -9.281 2.014 20.700 1.00 92.50 223 LEU A C 1
ATOM 1710 O O . LEU A 1 223 ? -9.116 3.109 20.143 1.00 92.50 223 LEU A O 1
ATOM 1714 N N . LYS A 1 224 ? -8.405 1.535 21.588 1.00 94.69 224 LYS A N 1
ATOM 1715 C CA . LYS A 1 224 ? -7.082 2.113 21.792 1.00 94.69 224 LYS A CA 1
ATOM 1716 C C . LYS A 1 224 ? -6.062 1.343 20.982 1.00 94.69 224 LYS A C 1
ATOM 1718 O O . LYS A 1 224 ? -5.992 0.123 21.029 1.00 94.69 224 LYS A O 1
ATOM 1723 N N . PHE A 1 225 ? -5.241 2.105 20.280 1.00 93.81 225 PHE A N 1
ATOM 1724 C CA . PHE A 1 225 ? -4.141 1.604 19.494 1.00 93.81 225 PHE A CA 1
ATOM 1725 C C . PHE A 1 225 ? -2.836 1.847 20.237 1.00 93.81 225 PHE A C 1
ATOM 1727 O O . PHE A 1 225 ? -2.523 2.976 20.632 1.00 93.81 225 PHE A O 1
ATOM 1734 N N . THR A 1 226 ? -2.065 0.782 20.405 1.00 92.44 226 THR A N 1
ATOM 1735 C CA . THR A 1 226 ? -0.722 0.815 20.990 1.00 92.44 226 THR A CA 1
ATOM 1736 C C . THR A 1 226 ? 0.315 0.545 19.913 1.00 92.44 226 THR A C 1
ATOM 1738 O O . THR A 1 226 ? 0.013 -0.053 18.890 1.00 92.44 226 THR A O 1
ATOM 1741 N N . LEU A 1 227 ? 1.542 1.028 20.074 1.00 90.94 227 LEU A N 1
ATOM 1742 C CA . LEU A 1 227 ? 2.565 0.802 19.054 1.00 90.94 227 LEU A CA 1
ATOM 1743 C C . LEU A 1 227 ? 3.001 -0.667 19.039 1.00 90.94 227 LEU A C 1
ATOM 1745 O O . LEU A 1 227 ? 3.270 -1.248 20.088 1.00 90.94 227 LEU A O 1
ATOM 1749 N N . GLY A 1 228 ? 3.100 -1.238 17.838 1.00 92.38 228 GLY A N 1
ATOM 1750 C CA . GLY A 1 228 ? 3.622 -2.585 17.625 1.00 92.38 228 GLY A CA 1
ATOM 1751 C C . GLY A 1 228 ? 5.143 -2.685 17.844 1.00 92.38 228 GLY A C 1
ATOM 1752 O O . GLY A 1 228 ? 5.808 -1.673 18.095 1.00 92.38 228 GLY A O 1
ATOM 1753 N N . PRO A 1 229 ? 5.724 -3.889 17.703 1.00 92.50 229 PRO A N 1
ATOM 1754 C CA . PRO A 1 229 ? 7.117 -4.184 18.058 1.00 92.50 229 PRO A CA 1
ATOM 1755 C C . PRO A 1 229 ? 8.152 -3.261 17.396 1.00 92.50 229 PRO A C 1
ATOM 1757 O O . PRO A 1 229 ? 8.099 -3.013 16.189 1.00 92.50 229 PRO A O 1
ATOM 1760 N N . GLU A 1 230 ? 9.122 -2.767 18.178 1.00 88.88 230 GLU A N 1
ATOM 1761 C CA . GLU A 1 230 ? 10.113 -1.780 17.712 1.00 88.88 230 GLU A CA 1
ATOM 1762 C C . GLU A 1 230 ? 11.128 -2.306 16.701 1.00 88.88 230 GLU A C 1
ATOM 1764 O O . GLU A 1 230 ? 11.627 -1.550 15.871 1.00 88.88 230 GLU A O 1
ATOM 1769 N N . ASN A 1 231 ? 11.404 -3.601 16.754 1.00 90.62 231 ASN A N 1
ATOM 1770 C CA . ASN A 1 231 ? 12.360 -4.299 15.905 1.00 90.62 231 ASN A CA 1
ATOM 1771 C C . ASN A 1 231 ? 11.724 -4.934 14.655 1.00 90.62 231 ASN A C 1
ATOM 1773 O O . ASN A 1 231 ? 12.407 -5.661 13.942 1.00 90.62 231 ASN A O 1
ATOM 1777 N N . SER A 1 232 ? 10.440 -4.677 14.389 1.00 94.75 232 SER A N 1
ATOM 1778 C CA . SER A 1 232 ? 9.732 -5.234 13.232 1.00 94.75 232 SER A CA 1
ATOM 1779 C C . SER A 1 232 ? 10.248 -4.658 11.909 1.00 94.75 232 SER A C 1
ATOM 1781 O O . SER A 1 232 ? 10.383 -3.437 11.763 1.00 94.75 232 SER A O 1
ATOM 1783 N N . ALA A 1 233 ? 10.455 -5.516 10.903 1.00 95.38 233 ALA A N 1
ATOM 1784 C CA . ALA A 1 233 ? 10.893 -5.105 9.564 1.00 95.38 233 ALA A CA 1
ATOM 1785 C C . ALA A 1 233 ? 9.900 -4.146 8.883 1.00 95.38 233 ALA A C 1
ATOM 1787 O O . ALA A 1 233 ? 10.304 -3.313 8.073 1.00 95.38 233 ALA A O 1
ATOM 1788 N N . ALA A 1 234 ? 8.620 -4.178 9.276 1.00 94.06 234 ALA A N 1
ATOM 1789 C CA . ALA A 1 234 ? 7.582 -3.271 8.778 1.00 94.06 234 ALA A CA 1
ATOM 1790 C C . ALA A 1 234 ? 7.863 -1.790 9.078 1.00 94.06 234 ALA A C 1
ATOM 1792 O O . ALA A 1 234 ? 7.242 -0.905 8.479 1.00 94.06 234 ALA A O 1
ATOM 1793 N N . ARG A 1 235 ? 8.804 -1.504 9.983 1.00 90.31 235 ARG A N 1
ATOM 1794 C CA . ARG A 1 235 ? 9.265 -0.145 10.261 1.00 90.31 235 ARG A CA 1
ATOM 1795 C C . ARG A 1 235 ? 10.228 0.367 9.199 1.00 90.31 235 ARG A C 1
ATOM 1797 O O . ARG A 1 235 ? 10.194 1.556 8.918 1.00 90.31 235 ARG A O 1
ATOM 1804 N N . PHE A 1 236 ? 11.042 -0.484 8.574 1.00 89.06 236 PHE A N 1
ATOM 1805 C CA . PHE A 1 236 ? 12.159 -0.045 7.722 1.00 89.06 236 PHE A CA 1
ATOM 1806 C C . PHE A 1 236 ? 13.118 0.913 8.460 1.00 89.06 236 PHE A C 1
ATOM 1808 O O . PHE A 1 236 ? 13.570 1.918 7.910 1.00 89.06 236 PHE A O 1
ATOM 1815 N N . ALA A 1 237 ? 13.377 0.646 9.745 1.00 84.81 237 ALA A N 1
ATOM 1816 C CA . ALA A 1 237 ? 14.210 1.504 10.583 1.00 84.81 237 ALA A CA 1
ATOM 1817 C C . ALA A 1 237 ? 15.651 1.572 10.049 1.00 84.81 237 ALA A C 1
ATOM 1819 O O . ALA A 1 237 ? 16.266 0.546 9.774 1.00 84.81 237 ALA A O 1
ATOM 1820 N N . GLY A 1 238 ? 16.188 2.788 9.904 1.00 80.31 238 GLY A N 1
ATOM 1821 C CA . GLY A 1 238 ? 17.532 3.013 9.354 1.00 80.31 238 GLY A CA 1
ATOM 1822 C C . GLY A 1 238 ? 17.639 2.847 7.830 1.00 80.31 238 GLY A C 1
ATOM 1823 O O . GLY A 1 238 ? 18.718 3.038 7.270 1.00 80.31 238 GLY A O 1
ATOM 1824 N N . GLU A 1 239 ? 16.537 2.544 7.139 1.00 81.81 239 GLU A N 1
ATOM 1825 C CA . GLU A 1 239 ? 16.489 2.430 5.682 1.00 81.81 239 GLU A CA 1
ATOM 1826 C C . GLU A 1 239 ? 15.787 3.634 5.047 1.00 81.81 239 GLU A C 1
ATOM 1828 O O . GLU A 1 239 ? 14.864 4.232 5.603 1.00 81.81 239 GLU A O 1
ATOM 1833 N N . LYS A 1 240 ? 16.178 3.976 3.814 1.00 81.56 240 LYS A N 1
ATOM 1834 C CA . LYS A 1 240 ? 15.356 4.865 2.985 1.00 81.56 240 LYS A CA 1
ATOM 1835 C C . LYS A 1 240 ? 14.120 4.087 2.561 1.00 81.56 240 LYS A C 1
ATOM 1837 O O . LYS A 1 240 ? 14.237 3.136 1.797 1.00 81.56 240 LYS A O 1
ATOM 1842 N N . SER A 1 241 ? 12.952 4.516 3.026 1.00 83.06 241 SER A N 1
ATOM 1843 C CA . SER A 1 241 ? 11.683 3.858 2.734 1.00 83.06 241 SER A CA 1
ATOM 1844 C C . SER A 1 241 ? 10.646 4.869 2.272 1.00 83.06 241 SER A C 1
ATOM 1846 O O . SER A 1 241 ? 10.472 5.933 2.866 1.00 83.06 241 SER A O 1
ATOM 1848 N N . VAL A 1 242 ? 9.966 4.527 1.180 1.00 86.88 242 VAL A N 1
ATOM 1849 C CA . VAL A 1 242 ? 8.935 5.348 0.548 1.00 86.88 242 VAL A CA 1
ATOM 1850 C C . VAL A 1 242 ? 7.728 4.482 0.197 1.00 86.88 242 VAL A C 1
ATOM 1852 O O . VAL A 1 242 ? 7.488 4.217 -0.982 1.00 86.88 242 VAL A O 1
ATOM 1855 N N . PRO A 1 243 ? 6.962 3.998 1.186 1.00 90.31 243 PRO A N 1
ATOM 1856 C CA . PRO A 1 243 ? 5.794 3.186 0.890 1.00 90.31 243 PRO A CA 1
ATOM 1857 C C . PRO A 1 243 ? 4.744 3.998 0.131 1.00 90.31 243 PRO A C 1
ATOM 1859 O O . PRO A 1 243 ? 4.363 5.100 0.540 1.00 90.31 243 PRO A O 1
ATOM 1862 N N . ALA A 1 244 ? 4.255 3.438 -0.966 1.00 90.19 244 ALA A N 1
ATOM 1863 C CA . ALA A 1 244 ? 3.273 4.070 -1.838 1.00 90.19 244 ALA A CA 1
ATOM 1864 C C . ALA A 1 244 ? 1.972 3.273 -1.965 1.00 90.19 244 ALA A C 1
ATOM 1866 O O . ALA A 1 244 ? 0.931 3.880 -2.218 1.00 90.19 244 ALA A O 1
ATOM 1867 N N . GLY A 1 245 ? 2.026 1.973 -1.675 1.00 94.06 245 GLY A N 1
ATOM 1868 C CA . GLY A 1 245 ? 0.888 1.065 -1.585 1.00 94.06 245 GLY A CA 1
ATOM 1869 C C . GLY A 1 245 ? 1.147 -0.011 -0.531 1.00 94.06 245 GLY A C 1
ATOM 1870 O O . GLY A 1 245 ? 2.302 -0.335 -0.251 1.00 94.06 245 GLY A O 1
ATOM 1871 N N . VAL A 1 246 ? 0.072 -0.525 0.065 1.00 96.69 246 VAL A N 1
ATOM 1872 C CA . VAL A 1 246 ? 0.105 -1.601 1.062 1.00 96.69 246 VAL A CA 1
ATOM 1873 C C . VAL A 1 246 ? -1.056 -2.559 0.805 1.00 96.69 246 VAL A C 1
ATOM 1875 O O . VAL A 1 246 ? -2.175 -2.095 0.588 1.00 96.69 246 VAL A O 1
ATOM 1878 N N . ALA A 1 247 ? -0.796 -3.862 0.867 1.00 97.69 247 ALA A N 1
ATOM 1879 C CA . ALA A 1 247 ? -1.812 -4.907 0.907 1.00 97.69 247 ALA A CA 1
ATOM 1880 C C . ALA A 1 247 ? -1.457 -5.941 1.984 1.00 97.69 247 ALA A C 1
ATOM 1882 O O . ALA A 1 247 ? -0.297 -6.333 2.110 1.00 97.69 247 ALA A O 1
ATOM 1883 N N . PHE A 1 248 ? -2.457 -6.375 2.745 1.00 98.25 248 PHE A N 1
ATOM 1884 C CA . PHE A 1 248 ? -2.339 -7.526 3.635 1.00 98.25 248 PHE A CA 1
ATOM 1885 C C . PHE A 1 248 ? -2.692 -8.805 2.875 1.00 98.25 248 PHE A C 1
ATOM 1887 O O . PHE A 1 248 ? -3.557 -8.786 1.999 1.00 98.25 248 PHE A O 1
ATOM 1894 N N . THR A 1 249 ? -2.019 -9.904 3.196 1.00 98.06 249 THR A N 1
ATOM 1895 C CA . THR A 1 249 ? -2.263 -11.234 2.620 1.00 98.06 249 THR A CA 1
ATOM 1896 C C . THR A 1 249 ? -1.762 -12.294 3.590 1.00 98.06 249 THR A C 1
ATOM 1898 O O . THR A 1 249 ? -0.888 -11.995 4.379 1.00 98.06 249 THR A O 1
ATOM 1901 N N . ASP A 1 250 ? -2.260 -13.520 3.518 1.00 98.00 250 ASP A N 1
ATOM 1902 C CA . ASP A 1 250 ? -1.631 -14.687 4.155 1.00 98.00 250 ASP A CA 1
ATOM 1903 C C . ASP A 1 250 ? -1.016 -15.515 3.021 1.00 98.00 250 ASP A C 1
ATOM 1905 O O . ASP A 1 250 ? -1.706 -16.306 2.373 1.00 98.00 250 ASP A O 1
ATOM 1909 N N . PHE A 1 251 ? 0.222 -15.188 2.629 1.00 97.75 251 PHE A N 1
ATOM 1910 C CA . PHE A 1 251 ? 0.764 -15.691 1.361 1.00 97.75 251 PHE A CA 1
ATOM 1911 C C . PHE A 1 251 ? 1.166 -17.163 1.432 1.00 97.75 251 PHE A C 1
ATOM 1913 O O . PHE A 1 251 ? 1.168 -17.840 0.403 1.00 97.75 251 PHE A O 1
ATOM 1920 N N . ASP A 1 252 ? 1.543 -17.650 2.616 1.00 97.00 252 ASP A N 1
ATOM 1921 C CA . ASP A 1 252 ? 1.908 -19.050 2.834 1.00 97.00 252 ASP A CA 1
ATOM 1922 C C . ASP A 1 252 ? 0.863 -19.853 3.614 1.00 97.00 252 ASP A C 1
ATOM 1924 O O . ASP A 1 252 ? 1.059 -21.051 3.837 1.00 97.00 252 ASP A O 1
ATOM 1928 N N . ARG A 1 253 ? -0.296 -19.242 3.886 1.00 96.00 253 ARG A N 1
ATOM 1929 C CA . ARG A 1 253 ? -1.486 -19.874 4.465 1.00 96.00 253 ARG A CA 1
ATOM 1930 C C . ARG A 1 253 ? -1.232 -20.447 5.850 1.00 96.00 253 ARG A C 1
ATOM 1932 O O . ARG A 1 253 ? -1.790 -21.492 6.204 1.00 96.00 253 ARG A O 1
ATOM 1939 N N . ASP A 1 254 ? -0.372 -19.787 6.617 1.00 97.12 254 ASP A N 1
ATOM 1940 C CA . ASP A 1 254 ? -0.028 -20.203 7.971 1.00 97.12 254 ASP A CA 1
ATOM 1941 C C . ASP A 1 254 ? -0.972 -19.617 9.036 1.00 97.12 254 ASP A C 1
ATOM 1943 O O . ASP A 1 254 ? -0.878 -19.979 10.214 1.00 97.12 254 ASP A O 1
ATOM 1947 N N . GLY A 1 255 ? -1.942 -18.797 8.611 1.00 96.81 255 GLY A N 1
ATOM 1948 C CA . GLY A 1 255 ? -2.916 -18.138 9.472 1.00 96.81 255 GLY A CA 1
ATOM 1949 C C . GLY A 1 255 ? -2.390 -16.858 10.119 1.00 96.81 255 GLY A C 1
ATOM 1950 O O . GLY A 1 255 ? -3.113 -16.250 10.908 1.00 96.81 255 GLY A O 1
ATOM 1951 N N . ASN A 1 256 ? -1.161 -16.439 9.814 1.00 98.31 256 ASN A N 1
ATOM 1952 C CA . ASN A 1 256 ? -0.626 -15.147 10.211 1.00 98.31 256 ASN A CA 1
ATOM 1953 C C . ASN A 1 256 ? -0.687 -14.191 9.026 1.00 98.31 256 ASN A C 1
ATOM 1955 O O . ASN A 1 256 ? -0.333 -14.522 7.901 1.00 98.31 256 ASN A O 1
ATOM 1959 N N . ILE A 1 257 ? -1.136 -12.970 9.286 1.00 98.25 257 ILE A N 1
ATOM 1960 C CA . ILE A 1 257 ? -1.223 -11.967 8.235 1.00 98.25 257 ILE A CA 1
ATOM 1961 C C . ILE A 1 257 ? 0.170 -11.414 7.911 1.00 98.25 257 ILE A C 1
ATOM 1963 O O . ILE A 1 257 ? 0.884 -10.915 8.781 1.00 98.25 257 ILE A O 1
ATOM 1967 N N . ASP A 1 258 ? 0.505 -11.435 6.627 1.00 98.56 258 ASP A N 1
ATOM 1968 C CA . ASP A 1 258 ? 1.699 -10.879 6.003 1.00 98.56 258 ASP A CA 1
ATOM 1969 C C . ASP A 1 258 ? 1.425 -9.524 5.342 1.00 98.56 258 ASP A C 1
ATOM 1971 O O . ASP A 1 258 ? 0.283 -9.098 5.138 1.00 98.56 258 ASP A O 1
ATOM 1975 N N . LEU A 1 259 ? 2.504 -8.839 4.958 1.00 98.31 259 LEU A N 1
ATOM 1976 C CA . LEU A 1 259 ? 2.452 -7.482 4.431 1.00 98.31 259 LEU A CA 1
ATOM 1977 C C . LEU A 1 259 ? 3.198 -7.345 3.099 1.00 98.31 259 LEU A C 1
ATOM 1979 O O . LEU A 1 259 ? 4.418 -7.495 3.033 1.00 98.31 259 LEU A O 1
ATOM 1983 N N . TRP A 1 260 ? 2.471 -6.968 2.048 1.00 98.56 260 TRP A N 1
ATOM 1984 C CA . TRP A 1 260 ? 3.025 -6.539 0.765 1.00 98.56 260 TRP A CA 1
ATOM 1985 C C . TRP A 1 260 ? 3.078 -5.011 0.702 1.00 98.56 260 TRP A C 1
ATOM 1987 O O . TRP A 1 260 ? 2.047 -4.334 0.698 1.00 98.56 260 TRP A O 1
ATOM 1997 N N . VAL A 1 261 ? 4.287 -4.455 0.658 1.00 97.44 261 VAL A N 1
ATOM 1998 C CA . VAL A 1 261 ? 4.534 -3.011 0.609 1.00 97.44 261 VAL A CA 1
ATOM 1999 C C . VAL A 1 261 ? 5.217 -2.669 -0.701 1.00 97.44 261 VAL A C 1
ATOM 2001 O O . VAL A 1 261 ? 6.323 -3.129 -0.972 1.00 97.44 261 VAL A O 1
ATOM 2004 N N . THR A 1 262 ? 4.579 -1.814 -1.492 1.00 96.12 262 THR A N 1
ATOM 2005 C CA . THR A 1 262 ? 5.182 -1.303 -2.723 1.00 96.12 262 THR A CA 1
ATOM 2006 C C . THR A 1 262 ? 5.805 0.056 -2.484 1.00 96.12 262 THR A C 1
ATOM 2008 O O . THR A 1 262 ? 5.189 0.913 -1.829 1.00 96.12 262 THR A O 1
ATOM 2011 N N . HIS A 1 263 ? 6.976 0.291 -3.062 1.00 91.94 263 HIS A N 1
ATOM 2012 C CA . HIS A 1 263 ? 7.758 1.489 -2.806 1.00 91.94 263 HIS A CA 1
ATOM 2013 C C . HIS A 1 263 ? 7.867 2.395 -4.027 1.00 91.94 263 HIS A C 1
ATOM 2015 O O . HIS A 1 263 ? 7.885 1.979 -5.181 1.00 91.94 263 HIS A O 1
ATOM 2021 N N . ASN A 1 264 ? 7.977 3.686 -3.747 1.00 87.69 264 ASN A N 1
ATOM 2022 C CA . ASN A 1 264 ? 8.298 4.696 -4.742 1.00 87.69 264 ASN A CA 1
ATOM 2023 C C . ASN A 1 264 ? 9.768 5.128 -4.591 1.00 87.69 264 ASN A C 1
ATOM 2025 O O . ASN A 1 264 ? 10.578 4.472 -3.935 1.00 87.69 264 ASN A O 1
ATOM 2029 N N . MET A 1 265 ? 10.144 6.234 -5.223 1.00 81.94 265 MET A N 1
ATOM 2030 C CA . MET A 1 265 ? 11.476 6.815 -5.112 1.00 81.94 265 MET A CA 1
ATOM 2031 C C . MET A 1 265 ? 11.614 7.731 -3.888 1.00 81.94 265 MET A C 1
ATOM 2033 O O . MET A 1 265 ? 10.681 8.474 -3.564 1.00 81.94 265 MET A O 1
ATOM 2037 N N . PRO A 1 266 ? 12.803 7.786 -3.263 1.00 75.69 266 PRO A N 1
ATOM 2038 C CA . PRO A 1 266 ? 13.174 8.901 -2.407 1.00 75.69 266 PRO A CA 1
ATOM 2039 C C . PRO A 1 266 ? 13.120 10.198 -3.242 1.00 75.69 266 PRO A C 1
ATOM 2041 O O . PRO A 1 266 ? 13.535 10.203 -4.402 1.00 75.69 266 PRO A O 1
ATOM 2044 N N . GLY A 1 267 ? 12.566 11.289 -2.702 1.00 67.38 267 GLY A N 1
ATOM 2045 C CA . GLY A 1 267 ? 12.376 12.570 -3.393 1.00 67.38 267 GLY A CA 1
ATOM 2046 C C . GLY A 1 267 ? 13.576 13.046 -4.232 1.00 67.38 267 GLY A C 1
ATOM 2047 O O . GLY A 1 267 ? 14.722 12.707 -3.956 1.00 67.38 267 GLY A O 1
ATOM 2048 N N . GLY A 1 268 ? 13.300 13.845 -5.271 1.00 58.62 268 GLY A N 1
ATOM 2049 C CA . GLY A 1 268 ? 14.320 14.393 -6.181 1.00 58.62 268 GLY A CA 1
ATOM 2050 C C . GLY A 1 268 ? 14.511 13.642 -7.506 1.00 58.62 268 GLY A C 1
ATOM 2051 O O . GLY A 1 268 ? 15.620 13.644 -8.028 1.00 58.62 268 GLY A O 1
ATOM 2052 N N . TRP A 1 269 ? 13.465 13.005 -8.057 1.00 59.16 269 TRP A N 1
ATOM 2053 C CA . TRP A 1 269 ? 13.551 12.185 -9.286 1.00 59.16 269 TRP A CA 1
ATOM 2054 C C . TRP A 1 269 ? 14.664 11.123 -9.222 1.00 59.16 269 TRP A C 1
ATOM 2056 O O . TRP A 1 269 ? 15.329 10.841 -10.218 1.00 59.16 269 TRP A O 1
ATOM 2066 N N . THR A 1 270 ? 14.897 10.570 -8.028 1.00 67.12 270 THR A N 1
ATOM 2067 C CA . THR A 1 270 ? 15.976 9.608 -7.787 1.00 67.12 270 THR A CA 1
ATOM 2068 C C . THR A 1 270 ? 15.542 8.174 -8.114 1.00 67.12 270 THR A C 1
ATOM 2070 O O . THR A 1 270 ? 14.466 7.924 -8.668 1.00 67.12 270 THR A O 1
ATOM 2073 N N . TRP A 1 271 ? 16.413 7.212 -7.810 1.00 78.50 271 TRP A N 1
ATOM 2074 C CA . TRP A 1 271 ? 16.191 5.807 -8.114 1.00 78.50 271 TRP A CA 1
ATOM 2075 C C . TRP A 1 271 ? 15.027 5.230 -7.282 1.00 78.50 271 TRP A C 1
ATOM 2077 O O . TRP A 1 271 ? 15.032 5.385 -6.060 1.00 78.50 271 TRP A O 1
ATOM 2087 N N . PRO A 1 272 ? 14.041 4.566 -7.917 1.00 85.94 272 PRO A N 1
ATOM 2088 C CA . PRO A 1 272 ? 12.987 3.846 -7.219 1.00 85.94 272 PRO A CA 1
ATOM 2089 C C . PRO A 1 272 ? 13.562 2.810 -6.262 1.00 85.94 272 PRO A C 1
ATOM 2091 O O . PRO A 1 272 ? 14.624 2.238 -6.521 1.00 85.94 272 PRO A O 1
ATOM 2094 N N . LEU A 1 273 ? 12.840 2.574 -5.174 1.00 89.75 273 LEU A N 1
ATOM 2095 C CA . LEU A 1 273 ? 13.184 1.549 -4.204 1.00 89.75 273 LEU A CA 1
ATOM 2096 C C . LEU A 1 273 ? 12.518 0.217 -4.577 1.00 89.75 273 LEU A C 1
ATOM 2098 O O . LEU A 1 273 ? 11.483 0.211 -5.239 1.00 89.75 273 LEU A O 1
ATOM 2102 N N . PRO A 1 274 ? 13.110 -0.911 -4.169 1.00 93.31 274 PRO A N 1
ATOM 2103 C CA . PRO A 1 274 ? 12.473 -2.215 -4.296 1.00 93.31 274 PRO A CA 1
ATOM 2104 C C . PRO A 1 274 ? 11.236 -2.345 -3.398 1.00 93.31 274 PRO A C 1
ATOM 2106 O O . PRO A 1 274 ? 11.270 -1.928 -2.241 1.00 93.31 274 PRO A O 1
ATOM 2109 N N . ASP A 1 275 ? 10.212 -3.020 -3.916 1.00 96.38 275 ASP A N 1
ATOM 2110 C CA . ASP A 1 275 ? 9.051 -3.479 -3.147 1.00 96.38 275 ASP A CA 1
ATOM 2111 C C . ASP A 1 275 ? 9.450 -4.556 -2.114 1.00 96.38 275 ASP A C 1
ATOM 2113 O O . ASP A 1 275 ? 10.555 -5.121 -2.161 1.00 96.38 275 ASP A O 1
ATOM 2117 N N . ARG A 1 276 ? 8.570 -4.816 -1.143 1.00 97.19 276 ARG A N 1
ATOM 2118 C CA . ARG A 1 276 ? 8.855 -5.623 0.051 1.00 97.19 276 ARG A CA 1
ATOM 2119 C C . ARG A 1 276 ? 7.699 -6.551 0.405 1.00 97.19 276 ARG A C 1
ATOM 2121 O O . ARG A 1 276 ? 6.591 -6.082 0.643 1.00 97.19 276 ARG A O 1
ATOM 2128 N N . LEU A 1 277 ? 7.983 -7.847 0.516 1.00 98.69 277 LEU A N 1
ATOM 2129 C CA . LEU A 1 277 ? 7.111 -8.830 1.159 1.00 98.69 277 LEU A CA 1
ATOM 2130 C C . LEU A 1 277 ? 7.650 -9.129 2.556 1.00 98.69 277 LEU A C 1
ATOM 2132 O O . LEU A 1 277 ? 8.784 -9.594 2.708 1.00 98.69 277 LEU A O 1
ATOM 2136 N N . LEU A 1 278 ? 6.834 -8.864 3.569 1.00 98.69 278 LEU A N 1
ATOM 2137 C CA . LEU A 1 278 ? 7.180 -9.073 4.964 1.00 98.69 278 LEU A CA 1
ATOM 2138 C C . LEU A 1 278 ? 6.281 -10.156 5.555 1.00 98.69 278 LEU A C 1
ATOM 2140 O O . LEU A 1 278 ? 5.062 -10.003 5.550 1.00 98.69 278 LEU A O 1
ATOM 2144 N N . LYS A 1 279 ? 6.890 -11.218 6.079 1.00 98.75 279 LYS A N 1
ATOM 2145 C CA . LYS A 1 279 ? 6.187 -12.324 6.722 1.00 98.75 279 LYS A CA 1
ATOM 2146 C C . LYS A 1 279 ? 5.815 -11.973 8.160 1.00 98.75 279 LYS A C 1
ATOM 2148 O O . LYS A 1 279 ? 6.710 -11.582 8.918 1.00 98.75 279 LYS A O 1
ATOM 2153 N N . GLY A 1 280 ? 4.545 -12.123 8.519 1.00 98.50 280 GLY A N 1
ATOM 2154 C CA . GLY A 1 280 ? 4.053 -11.993 9.888 1.00 98.50 280 GLY A CA 1
ATOM 2155 C C . GLY A 1 280 ? 4.317 -13.255 10.711 1.00 98.50 280 GLY A C 1
ATOM 2156 O O . GLY A 1 280 ? 4.382 -14.360 10.181 1.00 98.50 280 GLY A O 1
ATOM 2157 N N . ASP A 1 281 ? 4.490 -13.102 12.023 1.00 98.00 281 ASP A N 1
ATOM 2158 C CA . ASP A 1 281 ? 4.610 -14.232 12.961 1.00 98.00 281 ASP A CA 1
ATOM 2159 C C . ASP A 1 281 ? 3.385 -14.417 13.870 1.00 98.00 281 ASP A C 1
ATOM 2161 O O . ASP A 1 281 ? 3.434 -15.180 14.836 1.00 98.00 281 ASP A O 1
ATOM 2165 N N . GLY A 1 282 ? 2.299 -13.692 13.581 1.00 97.25 282 GLY A N 1
ATOM 2166 C CA . GLY A 1 282 ? 1.064 -13.722 14.365 1.00 97.25 282 GLY A CA 1
ATOM 2167 C C . GLY A 1 282 ? 1.148 -12.957 15.683 1.00 97.25 282 GLY A C 1
ATOM 2168 O O . GLY A 1 282 ? 0.248 -13.065 16.506 1.00 97.25 282 GLY A O 1
ATOM 2169 N N . THR A 1 283 ? 2.215 -12.186 15.920 1.00 95.94 283 THR A N 1
ATOM 2170 C CA . THR A 1 283 ? 2.351 -11.318 17.106 1.00 95.94 283 THR A CA 1
ATOM 2171 C C . THR A 1 283 ? 2.395 -9.828 16.748 1.00 95.94 283 THR A C 1
ATOM 2173 O O . THR A 1 283 ? 2.698 -8.980 17.590 1.00 95.94 283 THR A O 1
ATOM 2176 N N . GLY A 1 284 ? 2.123 -9.495 15.481 1.00 94.44 284 GLY A N 1
ATOM 2177 C CA . GLY A 1 284 ? 2.344 -8.165 14.907 1.00 94.44 284 GLY A CA 1
ATOM 2178 C C . GLY A 1 284 ? 3.815 -7.850 14.595 1.00 94.44 284 GLY A C 1
ATOM 2179 O O . GLY A 1 284 ? 4.151 -6.717 14.234 1.00 94.44 284 GLY A O 1
ATOM 2180 N N . HIS A 1 285 ? 4.717 -8.825 14.725 1.00 97.12 285 HIS A N 1
ATOM 2181 C CA . HIS A 1 285 ? 6.100 -8.696 14.286 1.00 97.12 285 HIS A CA 1
ATOM 2182 C C . HIS A 1 285 ? 6.269 -9.268 12.868 1.00 97.12 285 HIS A C 1
ATOM 2184 O O . HIS A 1 285 ? 5.690 -10.292 12.512 1.00 97.12 285 HIS A O 1
ATOM 2190 N N . PHE A 1 286 ? 7.062 -8.570 12.048 1.00 98.44 286 PHE A N 1
ATOM 2191 C CA . PHE A 1 286 ? 7.273 -8.899 10.641 1.00 98.44 286 PHE A CA 1
ATOM 2192 C C . PHE A 1 286 ? 8.757 -9.069 10.320 1.00 98.44 286 PHE A C 1
ATOM 2194 O O . PHE A 1 286 ? 9.594 -8.303 10.804 1.00 98.44 286 PHE A O 1
ATOM 2201 N N . SER A 1 287 ? 9.070 -10.013 9.431 1.00 98.44 287 SER A N 1
ATOM 2202 C CA . SER A 1 287 ? 10.413 -10.243 8.880 1.00 98.44 287 SER A CA 1
ATOM 2203 C C . SER A 1 287 ? 10.421 -10.065 7.363 1.00 98.44 287 SER A C 1
ATOM 2205 O O . SER A 1 287 ? 9.526 -10.559 6.685 1.00 98.44 287 SER A O 1
ATOM 2207 N N . ASP A 1 288 ? 11.430 -9.397 6.802 1.00 98.25 288 ASP A N 1
ATOM 2208 C CA . ASP A 1 288 ? 11.561 -9.277 5.343 1.00 98.25 288 ASP A CA 1
ATOM 2209 C C . ASP A 1 288 ? 11.967 -10.620 4.722 1.00 98.25 288 ASP A C 1
ATOM 2211 O O . ASP A 1 288 ? 13.029 -11.169 5.026 1.00 98.25 288 ASP A O 1
ATOM 2215 N N . VAL A 1 289 ? 11.112 -11.144 3.842 1.00 98.62 289 VAL A N 1
ATOM 2216 C CA . VAL A 1 289 ? 11.329 -12.409 3.129 1.00 98.62 289 VAL A CA 1
ATOM 2217 C C . VAL A 1 289 ? 11.464 -12.216 1.619 1.00 98.62 289 VAL A C 1
ATOM 2219 O O . VAL A 1 289 ? 11.625 -13.195 0.896 1.00 98.62 289 VAL A O 1
ATOM 2222 N N . SER A 1 290 ? 11.464 -10.973 1.127 1.00 98.25 290 SER A N 1
ATOM 2223 C CA . SER A 1 290 ? 11.367 -10.637 -0.302 1.00 98.25 290 SER A CA 1
ATOM 2224 C C . SER A 1 290 ? 12.360 -11.426 -1.162 1.00 98.25 290 SER A C 1
ATOM 2226 O O . SER A 1 290 ? 11.971 -12.172 -2.060 1.00 98.25 290 SER A O 1
ATOM 2228 N N . LEU A 1 291 ? 13.657 -11.334 -0.846 1.00 97.56 291 LEU A N 1
ATOM 2229 C CA . LEU A 1 291 ? 14.703 -12.015 -1.615 1.00 97.56 291 LEU A CA 1
ATOM 2230 C C . LEU A 1 291 ? 14.660 -13.536 -1.456 1.00 97.56 291 LEU A C 1
ATOM 2232 O O . LEU A 1 291 ? 14.919 -14.252 -2.422 1.00 97.56 291 LEU A O 1
ATOM 2236 N N . ALA A 1 292 ? 14.341 -14.022 -0.253 1.00 97.62 292 ALA A N 1
ATOM 2237 C CA . ALA A 1 292 ? 14.230 -15.452 0.021 1.00 97.62 292 ALA A CA 1
ATOM 2238 C C . ALA A 1 292 ? 13.083 -16.092 -0.772 1.00 97.62 292 ALA A C 1
ATOM 2240 O O . ALA A 1 292 ? 13.182 -17.257 -1.134 1.00 97.62 292 ALA A O 1
ATOM 2241 N N . LYS A 1 293 ? 12.044 -15.308 -1.078 1.00 98.12 293 LYS A N 1
ATOM 2242 C CA . LYS A 1 293 ? 10.869 -15.698 -1.860 1.00 98.12 293 LYS A CA 1
ATOM 2243 C C . LYS A 1 293 ? 10.986 -15.394 -3.351 1.00 98.12 293 LYS A C 1
ATOM 2245 O O . LYS A 1 293 ? 9.997 -15.467 -4.062 1.00 98.12 293 LYS A O 1
ATOM 2250 N N . GLY A 1 294 ? 12.168 -15.025 -3.846 1.00 96.94 294 GLY A N 1
ATOM 2251 C CA . GLY A 1 294 ? 12.385 -14.764 -5.274 1.00 96.94 294 GLY A CA 1
ATOM 2252 C C . GLY A 1 294 ? 11.915 -13.389 -5.768 1.00 96.94 294 GLY A C 1
ATOM 2253 O O . GLY A 1 294 ? 12.112 -13.066 -6.943 1.00 96.94 294 GLY A O 1
ATOM 2254 N N . ILE A 1 295 ? 11.386 -12.532 -4.886 1.00 97.75 295 ILE A N 1
ATOM 2255 C CA . ILE A 1 295 ? 10.995 -11.155 -5.209 1.00 97.75 295 ILE A CA 1
ATOM 2256 C C . ILE A 1 295 ? 12.261 -10.315 -5.334 1.00 97.75 295 ILE A C 1
ATOM 2258 O O . ILE A 1 295 ? 12.807 -9.782 -4.365 1.00 97.75 295 ILE A O 1
ATOM 2262 N N . LYS A 1 296 ? 12.767 -10.235 -6.563 1.00 94.62 296 LYS A N 1
ATOM 2263 C CA . LYS A 1 296 ? 14.029 -9.576 -6.877 1.00 94.62 296 LYS A CA 1
ATOM 2264 C C . LYS A 1 296 ? 13.889 -8.658 -8.078 1.00 94.62 296 LYS A C 1
ATOM 2266 O O . LYS A 1 296 ? 13.678 -9.097 -9.207 1.00 94.62 296 LYS A O 1
ATOM 2271 N N . THR A 1 297 ? 14.132 -7.382 -7.829 1.00 94.00 297 THR A N 1
ATOM 2272 C CA . THR A 1 297 ? 14.382 -6.375 -8.857 1.00 94.00 297 THR A CA 1
ATOM 2273 C C . THR A 1 297 ? 15.755 -5.752 -8.635 1.00 94.00 297 THR A C 1
ATOM 2275 O O . THR A 1 297 ? 16.354 -5.873 -7.566 1.00 94.00 297 THR A O 1
ATOM 2278 N N . GLU A 1 298 ? 16.288 -5.119 -9.667 1.00 90.75 298 GLU A N 1
ATOM 2279 C CA . GLU A 1 298 ? 17.584 -4.457 -9.649 1.00 90.75 298 GLU A CA 1
ATOM 2280 C C . GLU A 1 298 ? 17.419 -2.941 -9.633 1.00 90.75 298 GLU A C 1
ATOM 2282 O O . GLU A 1 298 ? 16.434 -2.391 -10.136 1.00 90.75 298 GLU A O 1
ATOM 2287 N N . GLY A 1 299 ? 18.436 -2.258 -9.105 1.00 84.25 299 GLY A N 1
ATOM 2288 C CA . GLY A 1 299 ? 18.546 -0.813 -9.218 1.00 84.25 299 GLY A CA 1
ATOM 2289 C C . GLY A 1 299 ? 18.377 -0.369 -10.667 1.00 84.25 299 GLY A C 1
ATOM 2290 O O . GLY A 1 299 ? 18.665 -1.100 -11.619 1.00 84.25 299 GLY A O 1
ATOM 2291 N N . TRP A 1 300 ? 17.900 0.852 -10.861 1.00 72.81 300 TRP A N 1
ATOM 2292 C CA . TRP A 1 300 ? 17.689 1.355 -12.206 1.00 72.81 300 TRP A CA 1
ATOM 2293 C C . TRP A 1 300 ? 19.036 1.718 -12.855 1.00 72.81 300 TRP A C 1
ATOM 2295 O O . TRP A 1 300 ? 19.520 2.839 -12.794 1.00 72.81 300 TRP A O 1
ATOM 2305 N N . ILE A 1 301 ? 19.624 0.722 -13.518 1.00 69.25 301 ILE A N 1
ATOM 2306 C CA . ILE A 1 301 ? 20.947 0.814 -14.148 1.00 69.25 301 ILE A CA 1
ATOM 2307 C C . ILE A 1 301 ? 20.905 0.683 -15.678 1.00 69.25 301 ILE A C 1
ATOM 2309 O O . ILE A 1 301 ? 21.888 1.003 -16.339 1.00 69.25 301 ILE A O 1
ATOM 2313 N N . SER A 1 302 ? 19.786 0.235 -16.273 1.00 73.19 302 SER A N 1
ATOM 2314 C CA . SER A 1 302 ? 19.616 0.201 -17.736 1.00 73.19 302 SER A CA 1
ATOM 2315 C C . SER A 1 302 ? 18.152 0.129 -18.190 1.00 73.19 302 SER A C 1
ATOM 2317 O O . SER A 1 302 ? 17.289 -0.397 -17.484 1.00 73.19 302 SER A O 1
ATOM 2319 N N . LEU A 1 303 ? 17.888 0.598 -19.417 1.00 72.75 303 LEU A N 1
ATOM 2320 C CA . LEU A 1 303 ? 16.607 0.390 -20.105 1.00 72.75 303 LEU A CA 1
ATOM 2321 C C . LEU A 1 303 ? 16.342 -1.094 -20.379 1.00 72.75 303 LEU A C 1
ATOM 2323 O O . LEU A 1 303 ? 15.203 -1.536 -20.338 1.00 72.75 303 LEU A O 1
ATOM 2327 N N . GLN A 1 304 ? 17.376 -1.901 -20.610 1.00 80.31 304 GLN A N 1
ATOM 2328 C CA . GLN A 1 304 ? 17.181 -3.323 -20.882 1.00 80.31 304 GLN A CA 1
ATOM 2329 C C . GLN A 1 304 ? 16.530 -4.054 -19.697 1.00 80.31 304 GLN A C 1
ATOM 2331 O O . GLN A 1 304 ? 15.670 -4.908 -19.904 1.00 80.31 304 GLN A O 1
ATOM 2336 N N . LEU A 1 305 ? 16.921 -3.727 -18.461 1.00 84.25 305 LEU A N 1
ATOM 2337 C CA . LEU A 1 305 ? 16.322 -4.318 -17.260 1.00 84.25 305 LEU A CA 1
ATOM 2338 C C . LEU A 1 305 ? 14.875 -3.875 -17.070 1.00 84.25 305 LEU A C 1
ATOM 2340 O O . LEU A 1 305 ? 14.017 -4.700 -16.774 1.00 84.25 305 LEU A O 1
ATOM 2344 N N . GLN A 1 306 ? 14.599 -2.592 -17.284 1.00 83.50 306 GLN A N 1
ATOM 2345 C CA . GLN A 1 306 ? 13.257 -2.031 -17.151 1.00 83.50 306 GLN A CA 1
ATOM 2346 C C . GLN A 1 306 ? 12.294 -2.631 -18.196 1.00 83.50 306 GLN A C 1
ATOM 2348 O O . GLN A 1 306 ? 11.214 -3.083 -17.836 1.00 83.50 306 GLN A O 1
ATOM 2353 N N . ASN A 1 307 ? 12.747 -2.810 -19.445 1.00 82.94 307 ASN A N 1
ATOM 2354 C CA . ASN A 1 307 ? 11.988 -3.473 -20.518 1.00 82.94 307 ASN A CA 1
ATOM 2355 C C . ASN A 1 307 ? 11.694 -4.940 -20.218 1.00 82.94 307 ASN A C 1
ATOM 2357 O O . ASN A 1 307 ? 10.773 -5.525 -20.774 1.00 82.94 307 ASN A O 1
ATOM 2361 N N . LYS A 1 308 ? 12.515 -5.552 -19.364 1.00 90.06 308 LYS A N 1
ATOM 2362 C CA . LYS A 1 308 ? 12.335 -6.928 -18.916 1.00 90.06 308 LYS A CA 1
ATOM 2363 C C . LYS A 1 308 ? 11.540 -7.019 -17.608 1.00 90.06 308 LYS A C 1
ATOM 2365 O O . LYS A 1 308 ? 11.496 -8.102 -17.035 1.00 90.06 308 LYS A O 1
ATOM 2370 N N . ALA A 1 309 ? 10.977 -5.907 -17.122 1.00 92.75 309 ALA A N 1
ATOM 2371 C CA . ALA A 1 309 ? 10.328 -5.799 -15.816 1.00 92.75 309 ALA A CA 1
ATOM 2372 C C . ALA A 1 309 ? 11.212 -6.287 -14.649 1.00 92.75 309 ALA A C 1
ATOM 2374 O O . ALA A 1 309 ? 10.734 -6.894 -13.698 1.00 92.75 309 ALA A O 1
ATOM 2375 N N . LYS A 1 310 ? 12.533 -6.073 -14.746 1.00 93.38 310 LYS A N 1
ATOM 2376 C CA . LYS A 1 310 ? 13.526 -6.499 -13.741 1.00 93.38 310 LYS A CA 1
ATOM 2377 C C . LYS A 1 310 ? 14.080 -5.354 -12.907 1.00 93.38 310 LYS A C 1
ATOM 2379 O O . LYS A 1 310 ? 14.815 -5.611 -11.962 1.00 93.38 310 LYS A O 1
ATOM 2384 N N . GLY A 1 311 ? 13.807 -4.107 -13.274 1.00 91.12 311 GLY A N 1
ATOM 2385 C CA . GLY A 1 311 ? 14.272 -2.948 -12.520 1.00 91.12 311 GLY A CA 1
ATOM 2386 C C . GLY A 1 311 ? 13.249 -2.502 -11.480 1.00 91.12 311 GLY A C 1
ATOM 2387 O O . GLY A 1 311 ? 12.061 -2.729 -11.663 1.00 91.12 311 GLY A O 1
ATOM 2388 N N . HIS A 1 312 ? 13.688 -1.826 -10.418 1.00 91.38 312 HIS A N 1
ATOM 2389 C CA . HIS A 1 312 ? 12.768 -1.132 -9.516 1.00 91.38 312 HIS A CA 1
ATOM 2390 C C . HIS A 1 312 ? 11.880 -0.166 -10.315 1.00 91.38 312 HIS A C 1
ATOM 2392 O O . HIS A 1 312 ? 12.343 0.464 -11.278 1.00 91.38 312 HIS A O 1
ATOM 2398 N N . SER A 1 313 ? 10.627 -0.023 -9.900 1.00 88.81 313 SER A N 1
ATOM 2399 C CA . SER A 1 313 ? 9.638 0.834 -10.548 1.00 88.81 313 SER A CA 1
ATOM 2400 C C . SER A 1 313 ? 9.096 1.876 -9.570 1.00 88.81 313 SER A C 1
ATOM 2402 O O . SER A 1 313 ? 9.250 1.766 -8.359 1.00 88.81 313 SER A O 1
ATOM 2404 N N . TRP A 1 314 ? 8.494 2.944 -10.094 1.00 88.31 314 TRP A N 1
ATOM 2405 C CA . TRP A 1 314 ? 7.811 3.936 -9.262 1.00 88.31 314 TRP A CA 1
ATOM 2406 C C . TRP A 1 314 ? 6.414 3.439 -8.917 1.00 88.31 314 TRP A C 1
ATOM 2408 O O . TRP A 1 314 ? 5.444 3.869 -9.550 1.00 88.31 314 TRP A O 1
ATOM 2418 N N . ALA A 1 315 ? 6.318 2.517 -7.962 1.00 91.88 315 ALA A N 1
ATOM 2419 C CA . ALA A 1 315 ? 5.035 1.970 -7.565 1.00 91.88 315 ALA A CA 1
ATOM 2420 C C . ALA A 1 315 ? 4.174 3.025 -6.847 1.00 91.88 315 ALA A C 1
ATOM 2422 O O . ALA A 1 315 ? 4.671 3.899 -6.131 1.00 91.88 315 ALA A O 1
ATOM 2423 N N . TRP A 1 316 ? 2.863 2.944 -7.065 1.00 90.56 316 TRP A N 1
ATOM 2424 C CA . TRP A 1 316 ? 1.842 3.823 -6.479 1.00 90.56 316 TRP A CA 1
ATOM 2425 C C . TRP A 1 316 ? 0.684 3.074 -5.828 1.00 90.56 316 TRP A C 1
ATOM 2427 O O . TRP A 1 316 ? -0.123 3.700 -5.142 1.00 90.56 316 TRP A O 1
ATOM 2437 N N . SER A 1 317 ? 0.596 1.764 -6.045 1.00 92.62 317 SER A N 1
ATOM 2438 C CA . SER A 1 317 ? -0.413 0.905 -5.443 1.00 92.62 317 SER A CA 1
ATOM 2439 C C . SER A 1 317 ? 0.141 -0.496 -5.252 1.00 92.62 317 SER A C 1
ATOM 2441 O O . SER A 1 317 ? 0.985 -0.941 -6.034 1.00 92.62 317 SER A O 1
ATOM 2443 N N . ALA A 1 318 ? -0.409 -1.174 -4.252 1.00 96.62 318 ALA A N 1
ATOM 2444 C CA . ALA A 1 318 ? -0.167 -2.568 -3.939 1.00 96.62 318 ALA A CA 1
ATOM 2445 C C . ALA A 1 318 ? -1.503 -3.311 -3.958 1.00 96.62 318 ALA A C 1
ATOM 2447 O O . ALA A 1 318 ? -2.529 -2.779 -3.529 1.00 96.62 318 ALA A O 1
ATOM 2448 N N . THR A 1 319 ? -1.503 -4.545 -4.439 1.00 97.56 319 THR A N 1
ATOM 2449 C CA . THR A 1 319 ? -2.646 -5.457 -4.327 1.00 97.56 319 THR A CA 1
ATOM 2450 C C . THR A 1 319 ? -2.110 -6.866 -4.153 1.00 97.56 319 THR A C 1
ATOM 2452 O O . THR A 1 319 ? -1.061 -7.189 -4.704 1.00 97.56 319 THR A O 1
ATOM 2455 N N . ALA A 1 320 ? -2.807 -7.677 -3.368 1.00 98.19 320 ALA A N 1
ATOM 2456 C CA . ALA A 1 320 ? -2.536 -9.095 -3.231 1.00 98.19 320 ALA A CA 1
ATOM 2457 C C . ALA A 1 320 ? -3.858 -9.846 -3.389 1.00 98.19 320 ALA A C 1
ATOM 2459 O O . ALA A 1 320 ? -4.849 -9.470 -2.759 1.00 98.19 320 ALA A O 1
ATOM 2460 N N . CYS A 1 321 ? -3.899 -10.838 -4.271 1.00 96.56 321 CYS A N 1
ATOM 2461 C CA . CYS A 1 321 ? -5.092 -11.645 -4.512 1.00 96.56 321 CYS A CA 1
ATOM 2462 C C . CYS A 1 321 ? -4.744 -12.899 -5.308 1.00 96.56 321 CYS A C 1
ATOM 2464 O O . CYS A 1 321 ? -3.860 -12.859 -6.155 1.00 96.56 321 CYS A O 1
ATOM 2466 N N . ASP A 1 322 ? -5.481 -13.979 -5.080 1.00 96.81 322 ASP A N 1
ATOM 2467 C CA . ASP A 1 322 ? -5.415 -15.192 -5.895 1.00 96.81 322 ASP A CA 1
ATOM 2468 C C . ASP A 1 322 ? -6.040 -14.917 -7.277 1.00 96.81 322 ASP A C 1
ATOM 2470 O O . ASP A 1 322 ? -7.264 -14.840 -7.419 1.00 96.81 322 ASP A O 1
ATOM 2474 N N . LEU A 1 323 ? -5.199 -14.646 -8.281 1.00 95.25 323 LEU A N 1
ATOM 2475 C CA . LEU A 1 323 ? -5.642 -14.255 -9.624 1.00 95.25 323 LEU A CA 1
ATOM 2476 C C . LEU A 1 323 ? -5.912 -15.459 -10.516 1.00 95.25 323 LEU A C 1
ATOM 2478 O O . LEU A 1 323 ? -6.709 -15.368 -11.452 1.00 95.25 323 LEU A O 1
ATOM 2482 N N . ASN A 1 324 ? -5.203 -16.554 -10.270 1.00 93.88 324 ASN A N 1
ATOM 2483 C CA . ASN A 1 324 ? -5.262 -17.766 -11.076 1.00 93.88 324 ASN A CA 1
ATOM 2484 C C . ASN A 1 324 ? -6.149 -18.860 -10.434 1.00 93.88 324 ASN A C 1
ATOM 2486 O O . ASN A 1 324 ? -6.362 -19.904 -11.053 1.00 93.88 324 ASN A O 1
ATOM 2490 N N . ASN A 1 325 ? -6.712 -18.585 -9.253 1.00 95.81 325 ASN A N 1
ATOM 2491 C CA . ASN A 1 325 ? -7.564 -19.464 -8.458 1.00 95.81 325 ASN A CA 1
ATOM 2492 C C . ASN A 1 325 ? -6.862 -20.776 -8.045 1.00 95.81 325 ASN A C 1
ATOM 2494 O O . ASN A 1 325 ? -7.492 -21.840 -8.020 1.00 95.81 325 ASN A O 1
ATOM 2498 N N . ASP A 1 326 ? -5.558 -20.712 -7.755 1.00 94.38 326 ASP A N 1
ATOM 2499 C CA . ASP A 1 326 ? -4.754 -21.833 -7.246 1.00 94.38 326 ASP A CA 1
ATOM 2500 C C . ASP A 1 326 ? -4.689 -21.891 -5.710 1.00 94.38 326 ASP A C 1
ATOM 2502 O O . ASP A 1 326 ? -4.174 -22.855 -5.130 1.00 94.38 326 ASP A O 1
ATOM 2506 N N . GLY A 1 327 ? -5.299 -20.910 -5.046 1.00 93.88 327 GLY A N 1
ATOM 2507 C CA . GLY A 1 327 ? -5.366 -20.790 -3.602 1.00 93.88 327 GLY A CA 1
ATOM 2508 C C . GLY A 1 327 ? -4.212 -20.011 -2.979 1.00 93.88 327 GLY A C 1
ATOM 2509 O O . GLY A 1 327 ? -4.180 -19.952 -1.747 1.00 93.88 327 GLY A O 1
ATOM 2510 N N . PHE A 1 328 ? -3.294 -19.437 -3.762 1.00 97.00 328 PHE A N 1
ATOM 2511 C CA . PHE A 1 328 ? -2.200 -18.590 -3.289 1.00 97.00 328 PHE A CA 1
ATOM 2512 C C . PHE A 1 328 ? -2.308 -17.179 -3.871 1.00 97.00 328 PHE A C 1
ATOM 2514 O O . PHE A 1 328 ? -2.687 -16.974 -5.016 1.00 97.00 328 PHE A O 1
ATOM 2521 N N . SER A 1 329 ? -1.986 -16.170 -3.064 1.00 97.69 329 SER A N 1
ATOM 2522 C CA . SER A 1 329 ? -2.082 -14.782 -3.517 1.00 97.69 329 SER A CA 1
ATOM 2523 C C . SER A 1 329 ? -0.939 -14.414 -4.465 1.00 97.69 329 SER A C 1
ATOM 2525 O O . SER A 1 329 ? 0.228 -14.459 -4.083 1.00 97.69 329 SER A O 1
ATOM 2527 N N . GLU A 1 330 ? -1.269 -13.906 -5.650 1.00 98.44 330 GLU A N 1
ATOM 2528 C CA . GLU A 1 330 ? -0.357 -13.094 -6.455 1.00 98.44 330 GLU A CA 1
ATOM 2529 C C . GLU A 1 330 ? -0.129 -11.730 -5.792 1.00 98.44 330 GLU A C 1
ATOM 2531 O O . GLU A 1 330 ? -1.032 -11.176 -5.162 1.00 98.44 330 GLU A O 1
ATOM 2536 N N . LEU A 1 331 ? 1.044 -11.128 -6.016 1.00 98.75 331 LEU A N 1
ATOM 2537 C CA . LEU A 1 331 ? 1.363 -9.772 -5.557 1.00 98.75 331 LEU A CA 1
ATOM 2538 C C . LEU A 1 331 ? 1.523 -8.824 -6.742 1.00 98.75 331 LEU A C 1
ATOM 2540 O O . LEU A 1 331 ? 2.280 -9.083 -7.678 1.00 98.75 331 LEU A O 1
ATOM 2544 N N . LEU A 1 332 ? 0.845 -7.683 -6.683 1.00 98.38 332 LEU A N 1
ATOM 2545 C CA . LEU A 1 332 ? 0.822 -6.685 -7.742 1.00 98.38 332 LEU A CA 1
ATOM 2546 C C . LEU A 1 332 ? 1.361 -5.347 -7.244 1.00 98.38 332 LEU A C 1
ATOM 2548 O O . LEU A 1 332 ? 1.015 -4.884 -6.155 1.00 98.38 332 LEU A O 1
ATOM 2552 N N . ALA A 1 333 ? 2.156 -4.698 -8.089 1.00 97.50 333 ALA A N 1
ATOM 2553 C CA . ALA A 1 333 ? 2.581 -3.314 -7.949 1.00 97.50 333 ALA A CA 1
ATOM 2554 C C . ALA A 1 333 ? 2.254 -2.550 -9.235 1.00 97.50 333 ALA A C 1
ATOM 2556 O O . ALA A 1 333 ? 2.715 -2.926 -10.315 1.00 97.50 333 ALA A O 1
ATOM 2557 N N . SER A 1 334 ? 1.462 -1.480 -9.134 1.00 95.12 334 SER A N 1
ATOM 2558 C CA . SER A 1 334 ? 1.172 -0.605 -10.278 1.00 95.12 334 SER A CA 1
ATOM 2559 C C . SER A 1 334 ? 2.099 0.605 -10.271 1.00 95.12 334 SER A C 1
ATOM 2561 O O . SER A 1 334 ? 2.199 1.297 -9.252 1.00 95.12 334 SER A O 1
ATOM 2563 N N . SER A 1 335 ? 2.715 0.902 -11.404 1.00 90.81 335 SER A N 1
ATOM 2564 C CA . SER A 1 335 ? 3.791 1.873 -11.536 1.00 90.81 335 SER A CA 1
ATOM 2565 C C . SER A 1 335 ? 3.391 3.074 -12.387 1.00 90.81 335 SER A C 1
ATOM 2567 O O . SER A 1 335 ? 2.592 2.983 -13.313 1.00 90.81 335 SER A O 1
ATOM 2569 N N . TYR A 1 336 ? 3.987 4.228 -12.094 1.00 81.56 336 TYR A N 1
ATOM 2570 C CA . TYR A 1 336 ? 3.805 5.447 -12.884 1.00 81.56 336 TYR A CA 1
ATOM 2571 C C . TYR A 1 336 ? 4.923 5.647 -13.914 1.00 81.56 336 TYR A C 1
ATOM 2573 O O . TYR A 1 336 ? 6.044 5.168 -13.749 1.00 81.56 336 TYR A O 1
ATOM 2581 N N . GLY A 1 337 ? 4.637 6.439 -14.953 1.00 75.00 337 GLY A N 1
ATOM 2582 C CA . GLY A 1 337 ? 5.655 6.966 -15.865 1.00 75.00 337 GLY A CA 1
ATOM 2583 C C . GLY A 1 337 ? 6.194 5.940 -16.861 1.00 75.00 337 GLY A C 1
ATOM 2584 O O . GLY A 1 337 ? 7.390 5.966 -17.146 1.00 75.00 337 GLY A O 1
ATOM 2585 N N . ARG A 1 338 ? 5.329 5.037 -17.356 1.00 75.00 338 ARG A N 1
ATOM 2586 C CA . ARG A 1 338 ? 5.674 3.922 -18.267 1.00 75.00 338 ARG A CA 1
ATOM 2587 C C . ARG A 1 338 ? 6.780 2.999 -17.726 1.00 75.00 338 ARG A C 1
ATOM 2589 O O . ARG A 1 338 ? 7.491 2.344 -18.482 1.00 75.00 338 ARG A O 1
ATOM 2596 N N . LYS A 1 339 ? 6.945 2.960 -16.401 1.00 81.75 339 LYS A N 1
ATOM 2597 C CA . LYS A 1 339 ? 7.729 1.930 -15.712 1.00 81.75 339 LYS A CA 1
ATOM 2598 C C . LYS A 1 339 ? 6.936 0.621 -15.714 1.00 81.75 339 LYS A C 1
ATOM 2600 O O . LYS A 1 339 ? 5.708 0.696 -15.684 1.00 81.75 339 LYS A O 1
ATOM 2605 N N . PRO A 1 340 ? 7.606 -0.543 -15.699 1.00 89.06 340 PRO A N 1
ATOM 2606 C CA . PRO A 1 340 ? 6.902 -1.809 -15.613 1.00 89.06 340 PRO A CA 1
ATOM 2607 C C . PRO A 1 340 ? 6.033 -1.834 -14.350 1.00 89.06 340 PRO A C 1
ATOM 2609 O O . PRO A 1 340 ? 6.503 -1.511 -13.253 1.00 89.06 340 PRO A O 1
ATOM 2612 N N . ASN A 1 341 ? 4.767 -2.209 -14.488 1.00 94.75 341 ASN A N 1
ATOM 2613 C CA . ASN A 1 341 ? 4.041 -2.783 -13.364 1.00 94.75 341 ASN A CA 1
ATOM 2614 C C . ASN A 1 341 ? 4.688 -4.132 -13.018 1.00 94.75 341 ASN A C 1
ATOM 2616 O O . ASN A 1 341 ? 5.194 -4.821 -13.908 1.00 94.75 341 ASN A O 1
ATOM 2620 N N . HIS A 1 342 ? 4.665 -4.520 -11.747 1.00 97.56 342 HIS A N 1
ATOM 2621 C CA . HIS A 1 342 ? 5.155 -5.832 -11.335 1.00 97.56 342 HIS A CA 1
ATOM 2622 C C . HIS A 1 342 ? 3.996 -6.740 -10.948 1.00 97.56 342 HIS A C 1
ATOM 2624 O O . HIS A 1 342 ? 3.155 -6.356 -10.140 1.00 97.56 342 HIS A O 1
ATOM 2630 N N . LEU A 1 343 ? 3.972 -7.941 -11.522 1.00 98.06 343 LEU A N 1
ATOM 2631 C CA . LEU A 1 343 ? 3.146 -9.057 -11.077 1.00 98.06 343 LEU A CA 1
ATOM 2632 C C . LEU A 1 343 ? 4.079 -10.175 -10.620 1.00 98.06 343 LEU A C 1
ATOM 2634 O O . LEU A 1 343 ? 4.894 -10.665 -11.405 1.00 98.06 343 LEU A O 1
ATOM 2638 N N . TRP A 1 344 ? 3.938 -10.580 -9.369 1.00 98.62 344 TRP A N 1
ATOM 2639 C CA . TRP A 1 344 ? 4.613 -11.723 -8.778 1.00 98.62 344 TRP A CA 1
ATOM 2640 C C . TRP A 1 344 ? 3.597 -12.847 -8.634 1.00 98.62 344 TRP A C 1
ATOM 2642 O O . TRP A 1 344 ? 2.645 -12.712 -7.867 1.00 98.62 344 TRP A O 1
ATOM 2652 N N . ARG A 1 345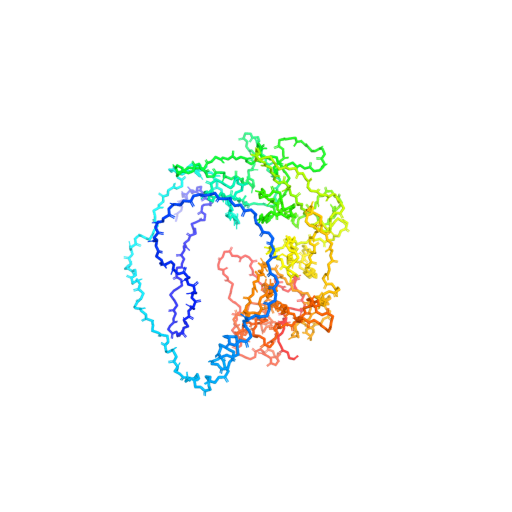 ? 3.791 -13.932 -9.387 1.00 98.31 345 ARG A N 1
ATOM 2653 C CA . ARG A 1 345 ? 2.947 -15.127 -9.306 1.00 98.31 345 ARG A CA 1
ATOM 2654 C C . ARG A 1 345 ? 3.477 -16.076 -8.254 1.00 98.31 345 ARG A C 1
ATOM 2656 O O . ARG A 1 345 ? 4.677 -16.360 -8.278 1.00 98.31 345 ARG A O 1
ATOM 2663 N N . ALA A 1 346 ? 2.600 -16.522 -7.363 1.00 98.19 346 ALA A N 1
ATOM 2664 C CA . ALA A 1 346 ? 2.945 -17.509 -6.357 1.00 98.19 346 ALA A CA 1
ATOM 2665 C C . ALA A 1 346 ? 3.116 -18.885 -7.016 1.00 98.19 346 ALA A C 1
ATOM 2667 O O . ALA A 1 346 ? 2.368 -19.262 -7.914 1.00 98.19 346 ALA A O 1
ATOM 2668 N N . GLU A 1 347 ? 4.132 -19.634 -6.598 1.00 96.06 347 GLU A N 1
ATOM 2669 C CA . GLU A 1 347 ? 4.380 -21.000 -7.054 1.00 96.06 347 GLU A CA 1
ATOM 2670 C C . GLU A 1 347 ? 4.885 -21.855 -5.894 1.00 96.06 347 GLU A C 1
ATOM 2672 O O . GLU A 1 347 ? 5.688 -21.410 -5.072 1.00 96.06 347 GLU A O 1
ATOM 2677 N N . LEU A 1 348 ? 4.450 -23.114 -5.845 1.00 96.38 348 LEU A N 1
ATOM 2678 C CA . LEU A 1 348 ? 5.020 -24.097 -4.931 1.00 96.38 348 LEU A CA 1
ATOM 2679 C C . LEU A 1 348 ? 6.371 -24.574 -5.465 1.00 96.38 348 LEU A C 1
ATOM 2681 O O . LEU A 1 348 ? 6.466 -25.082 -6.583 1.00 96.38 348 LEU A O 1
ATOM 2685 N N . ASN A 1 349 ? 7.407 -24.459 -4.641 1.00 95.06 349 ASN A N 1
ATOM 2686 C CA . ASN A 1 349 ? 8.703 -25.060 -4.924 1.00 95.06 349 ASN A CA 1
ATOM 2687 C C . ASN A 1 349 ? 8.731 -26.560 -4.579 1.00 95.06 349 ASN A C 1
ATOM 2689 O O . ASN A 1 349 ? 7.786 -27.112 -4.012 1.00 95.06 349 ASN A O 1
ATOM 2693 N N . ASP A 1 350 ? 9.854 -27.225 -4.865 1.00 94.94 350 ASP A N 1
ATOM 2694 C CA . ASP A 1 350 ? 10.041 -28.668 -4.629 1.00 94.94 350 ASP A CA 1
ATOM 2695 C C . ASP A 1 350 ? 9.857 -29.094 -3.159 1.00 94.94 350 ASP A C 1
ATOM 2697 O O . ASP A 1 350 ? 9.645 -30.271 -2.868 1.00 94.94 350 ASP A O 1
ATOM 2701 N N . SER A 1 351 ? 9.954 -28.151 -2.216 1.00 95.19 351 SER A N 1
ATOM 2702 C CA . SER A 1 351 ? 9.734 -28.385 -0.781 1.00 95.19 351 SER A CA 1
ATOM 2703 C C . SER A 1 351 ? 8.295 -28.101 -0.337 1.00 95.19 351 SER A C 1
ATOM 2705 O O . SER A 1 351 ? 8.003 -28.191 0.854 1.00 95.19 351 SER A O 1
ATOM 2707 N N . GLY A 1 352 ? 7.401 -27.752 -1.266 1.00 94.06 352 GLY A N 1
ATOM 2708 C CA . GLY A 1 352 ? 6.017 -27.378 -0.980 1.00 94.06 352 GLY A CA 1
ATOM 2709 C C . GLY A 1 352 ? 5.875 -26.013 -0.304 1.00 94.06 352 GLY A C 1
ATOM 2710 O O . GLY A 1 352 ? 4.854 -25.756 0.325 1.00 94.06 352 GLY A O 1
ATOM 2711 N N . LEU A 1 353 ? 6.893 -25.152 -0.394 1.00 95.88 353 LEU A N 1
ATOM 2712 C CA . LEU A 1 353 ? 6.837 -23.779 0.105 1.00 95.88 353 LEU A CA 1
ATOM 2713 C C . LEU A 1 353 ? 6.538 -22.821 -1.046 1.00 95.88 353 LEU A C 1
ATOM 2715 O O . LEU A 1 353 ? 6.961 -23.062 -2.174 1.00 95.88 353 LEU A O 1
ATOM 2719 N N . ILE A 1 354 ? 5.859 -21.715 -0.742 1.00 97.69 354 ILE A N 1
ATOM 2720 C CA . ILE A 1 354 ? 5.589 -20.667 -1.727 1.00 97.69 354 ILE A CA 1
ATOM 2721 C C . ILE A 1 354 ? 6.843 -19.850 -1.996 1.00 97.69 354 ILE A C 1
ATOM 2723 O O . ILE A 1 354 ? 7.441 -19.326 -1.051 1.00 97.69 354 ILE A O 1
ATOM 2727 N N . ASP A 1 355 ? 7.181 -19.731 -3.275 1.00 98.12 355 ASP A N 1
ATOM 2728 C CA . ASP A 1 355 ? 8.099 -18.760 -3.861 1.00 98.12 355 ASP A CA 1
ATOM 2729 C C . ASP A 1 355 ? 7.349 -17.928 -4.912 1.00 98.12 355 ASP A C 1
ATOM 2731 O O . ASP A 1 355 ? 6.234 -18.257 -5.311 1.00 98.12 355 ASP A O 1
ATOM 2735 N N . TYR A 1 356 ? 7.958 -16.836 -5.366 1.00 98.50 356 TYR A N 1
ATOM 2736 C CA . TYR A 1 356 ? 7.385 -15.959 -6.374 1.00 98.50 356 TYR A CA 1
ATOM 2737 C C . TYR A 1 356 ? 8.228 -15.905 -7.637 1.00 98.50 356 TYR A C 1
ATOM 2739 O O . TYR A 1 356 ? 9.447 -15.707 -7.603 1.00 98.50 356 TYR A O 1
ATOM 2747 N N . VAL A 1 357 ? 7.543 -15.963 -8.776 1.00 97.50 357 VAL A N 1
ATOM 2748 C CA . VAL A 1 357 ? 8.130 -15.700 -10.088 1.00 97.50 357 VAL A CA 1
ATOM 2749 C C . VAL A 1 357 ? 7.650 -14.363 -10.633 1.00 97.50 357 VAL A C 1
ATOM 2751 O O . VAL A 1 357 ? 6.492 -13.975 -10.488 1.00 97.50 357 VAL A O 1
ATOM 2754 N N . ASN A 1 358 ? 8.546 -13.640 -11.301 1.00 98.00 358 ASN A N 1
ATOM 2755 C CA . ASN A 1 358 ? 8.180 -12.398 -11.970 1.00 98.00 358 ASN A CA 1
ATOM 2756 C C . ASN A 1 358 ? 7.365 -12.714 -13.232 1.00 98.00 358 ASN A C 1
ATOM 2758 O O . ASN A 1 358 ? 7.911 -13.153 -14.248 1.00 98.00 358 ASN A O 1
ATOM 2762 N N . ALA A 1 359 ? 6.061 -12.476 -13.150 1.00 97.25 359 ALA A N 1
ATOM 2763 C CA . ALA A 1 359 ? 5.089 -12.756 -14.193 1.00 97.25 359 ALA A CA 1
ATOM 2764 C C . ALA A 1 359 ? 4.765 -11.558 -15.092 1.00 97.25 359 ALA A C 1
ATOM 2766 O O . ALA A 1 359 ? 4.016 -11.685 -16.057 1.00 97.25 359 ALA A O 1
ATOM 2767 N N . SER A 1 360 ? 5.353 -10.401 -14.795 1.00 96.25 360 SER A N 1
ATOM 2768 C CA . SER A 1 360 ? 4.929 -9.097 -15.308 1.00 96.25 360 SER A CA 1
ATOM 2769 C C . SER A 1 360 ? 4.835 -9.012 -16.834 1.00 96.25 360 SER A C 1
ATOM 2771 O O . SER A 1 360 ? 3.878 -8.449 -17.356 1.00 96.25 360 SER 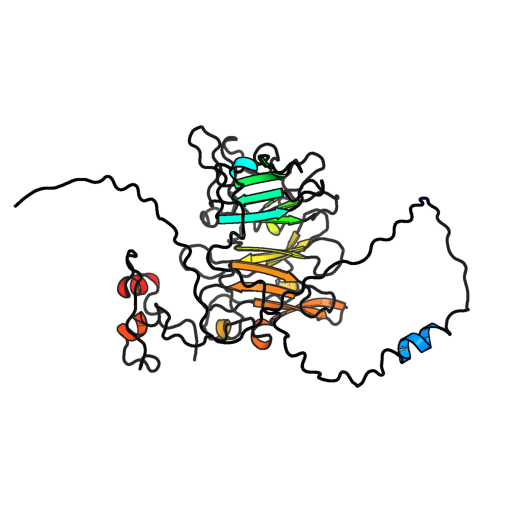A O 1
ATOM 2773 N N . LEU A 1 361 ? 5.824 -9.543 -17.566 1.00 93.31 361 LEU A N 1
ATOM 2774 C CA . LEU A 1 361 ? 5.844 -9.435 -19.031 1.00 93.31 361 LEU A CA 1
ATOM 2775 C C . LEU A 1 361 ? 4.860 -10.388 -19.702 1.00 93.31 361 LEU A C 1
ATOM 2777 O O . LEU A 1 361 ? 4.108 -9.970 -20.575 1.00 93.31 361 LEU A O 1
ATOM 2781 N N . TYR A 1 362 ? 4.897 -11.673 -19.340 1.00 92.75 362 TYR A N 1
ATOM 2782 C CA . TYR A 1 362 ? 4.102 -12.676 -20.047 1.00 92.75 362 TYR A CA 1
ATOM 2783 C C . TYR A 1 362 ? 2.616 -12.580 -19.698 1.00 92.75 362 TYR A C 1
ATOM 2785 O O . TYR A 1 362 ? 1.789 -13.007 -20.496 1.00 92.75 362 TYR A O 1
ATOM 2793 N N . SER A 1 363 ? 2.271 -12.011 -18.537 1.00 93.88 363 SER A N 1
ATOM 2794 C CA . SER A 1 363 ? 0.882 -11.712 -18.185 1.00 93.88 363 SER A CA 1
ATOM 2795 C C . SER A 1 363 ? 0.315 -10.511 -18.944 1.00 93.88 363 SER A C 1
ATOM 2797 O O . SER A 1 363 ? -0.888 -10.282 -18.898 1.00 93.88 363 SER A O 1
ATOM 2799 N N . GLY A 1 364 ? 1.167 -9.715 -19.602 1.00 91.81 364 GLY A N 1
ATOM 2800 C CA . GLY A 1 364 ? 0.784 -8.437 -20.199 1.00 91.81 364 GLY A CA 1
ATOM 2801 C C . GLY A 1 364 ? 0.558 -7.315 -19.180 1.00 91.81 364 GLY A C 1
ATOM 2802 O O . GLY A 1 364 ? 0.207 -6.213 -19.575 1.00 91.81 364 GLY A O 1
ATOM 2803 N N . TYR A 1 365 ? 0.777 -7.548 -17.880 1.00 93.81 365 TYR A N 1
ATOM 2804 C CA . TYR A 1 365 ? 0.537 -6.533 -16.849 1.00 93.81 365 TYR A CA 1
ATOM 2805 C C . TYR A 1 365 ? 1.601 -5.429 -16.838 1.00 93.81 365 TYR A C 1
ATOM 2807 O O . TYR A 1 365 ? 1.305 -4.298 -16.456 1.00 93.81 365 TYR A O 1
ATOM 2815 N N . ALA A 1 366 ? 2.839 -5.737 -17.245 1.00 92.00 366 ALA A N 1
ATOM 2816 C CA . ALA A 1 366 ? 3.974 -4.823 -17.123 1.00 92.00 366 ALA A CA 1
ATOM 2817 C C . ALA A 1 366 ? 3.756 -3.474 -17.814 1.00 92.00 366 ALA A C 1
ATOM 2819 O O . ALA A 1 366 ? 4.166 -2.448 -17.277 1.00 92.00 366 ALA A O 1
ATOM 2820 N N . PHE A 1 367 ? 3.121 -3.463 -18.980 1.00 87.88 367 PHE A N 1
ATOM 2821 C CA . PHE A 1 367 ? 2.940 -2.264 -19.787 1.00 87.88 367 PHE A CA 1
ATOM 2822 C C . PHE A 1 367 ? 1.534 -2.245 -20.360 1.00 87.88 367 PHE A C 1
ATOM 2824 O O . PHE A 1 367 ? 0.933 -3.293 -20.575 1.00 87.88 367 PHE A O 1
ATOM 2831 N N . ASP A 1 368 ? 1.026 -1.050 -20.630 1.00 80.19 368 ASP A N 1
ATOM 2832 C CA . ASP A 1 368 ? -0.157 -0.930 -21.460 1.00 80.19 368 ASP A CA 1
ATOM 2833 C C . ASP A 1 368 ? 0.176 -1.259 -22.926 1.00 80.19 368 ASP A C 1
ATOM 2835 O O . ASP A 1 368 ? 1.325 -1.296 -23.379 1.00 80.19 368 ASP A O 1
ATOM 2839 N N . GLU A 1 369 ? -0.872 -1.517 -23.695 1.00 73.62 369 GLU A N 1
ATOM 2840 C CA . GLU A 1 369 ? -0.791 -1.745 -25.139 1.00 73.62 369 GLU A CA 1
ATOM 2841 C C . GLU A 1 369 ? -0.486 -0.445 -25.911 1.00 73.62 369 GLU A C 1
ATOM 2843 O O . GLU A 1 369 ? -0.151 -0.486 -27.098 1.00 73.62 369 GLU A O 1
ATOM 2848 N N . ASN A 1 370 ? -0.518 0.712 -25.234 1.00 72.12 370 ASN A N 1
ATOM 2849 C CA . ASN A 1 370 ? -0.193 2.004 -25.822 1.00 72.12 370 ASN A CA 1
ATOM 2850 C C . ASN A 1 370 ? 1.324 2.238 -25.918 1.00 72.12 370 ASN A C 1
ATOM 2852 O O . ASN A 1 370 ? 1.953 2.938 -25.121 1.00 72.12 370 ASN A O 1
ATOM 2856 N N . GLN A 1 371 ? 1.900 1.687 -26.978 1.00 68.88 371 GLN A N 1
ATOM 2857 C CA . GLN A 1 371 ? 3.293 1.916 -27.356 1.00 68.88 371 GLN A CA 1
ATOM 2858 C C . GLN A 1 371 ? 3.486 3.208 -28.165 1.00 68.88 371 GLN A C 1
ATOM 2860 O O . GLN A 1 371 ? 4.627 3.580 -28.449 1.00 68.88 371 GLN A O 1
ATOM 2865 N N . ASP A 1 372 ? 2.400 3.910 -28.524 1.00 75.12 372 ASP A N 1
ATOM 2866 C CA . ASP A 1 372 ? 2.511 5.225 -29.145 1.00 75.12 372 ASP A CA 1
ATOM 2867 C C . ASP A 1 372 ? 3.048 6.196 -28.106 1.00 75.12 372 ASP A C 1
ATOM 2869 O O . ASP A 1 372 ? 2.584 6.310 -26.969 1.00 75.12 372 ASP A O 1
ATOM 2873 N N . TRP A 1 373 ? 4.130 6.838 -28.481 1.00 76.06 373 TRP A N 1
ATOM 2874 C CA . TRP A 1 373 ? 4.828 7.772 -27.644 1.00 76.06 373 TRP A CA 1
ATOM 2875 C C . TRP A 1 373 ? 4.624 9.187 -28.174 1.00 76.06 373 TRP A C 1
ATOM 2877 O O . TRP A 1 373 ? 4.794 10.138 -27.434 1.00 76.06 373 TRP A O 1
ATOM 2887 N N . THR A 1 374 ? 4.179 9.382 -29.413 1.00 81.25 374 THR A N 1
ATOM 2888 C CA . THR A 1 374 ? 4.110 10.701 -30.058 1.00 81.25 374 THR A CA 1
ATOM 2889 C C . THR A 1 374 ? 3.235 11.725 -29.318 1.00 81.25 374 THR A C 1
ATOM 2891 O O . THR A 1 374 ? 3.392 12.927 -29.535 1.00 81.25 374 THR A O 1
ATOM 2894 N N . ASP A 1 375 ? 2.374 11.280 -28.400 1.00 79.50 375 ASP A N 1
ATOM 2895 C CA . ASP A 1 375 ? 1.522 12.086 -27.523 1.00 79.50 375 ASP A CA 1
ATOM 2896 C C . ASP A 1 375 ? 2.149 12.475 -26.165 1.00 79.50 375 ASP A C 1
ATOM 2898 O O . ASP A 1 375 ? 1.629 13.344 -25.461 1.00 79.50 375 ASP A O 1
ATOM 2902 N N . ASN A 1 376 ? 3.274 11.876 -25.780 1.00 80.25 376 ASN A N 1
ATOM 2903 C CA . ASN A 1 376 ? 3.978 12.196 -24.542 1.00 80.25 376 ASN A CA 1
ATOM 2904 C C . ASN A 1 376 ? 4.715 13.537 -24.696 1.00 80.25 376 ASN A C 1
ATOM 2906 O O . ASN A 1 376 ? 5.145 13.915 -25.781 1.00 80.25 376 ASN A O 1
ATOM 2910 N N . ILE A 1 377 ? 4.874 14.285 -23.604 1.00 83.12 377 ILE A N 1
ATOM 2911 C CA . ILE A 1 377 ? 5.448 15.637 -23.646 1.00 83.12 377 ILE A CA 1
ATOM 2912 C C . ILE A 1 377 ? 6.990 15.665 -23.635 1.00 83.12 377 ILE A C 1
ATOM 2914 O O . ILE A 1 377 ? 7.592 16.559 -24.225 1.00 83.12 377 ILE A O 1
ATOM 2918 N N . ASN A 1 378 ? 7.647 14.674 -23.014 1.00 79.44 378 ASN A N 1
ATOM 2919 C CA . ASN A 1 378 ? 9.112 14.582 -22.892 1.00 79.44 378 ASN A CA 1
ATOM 2920 C C . ASN A 1 378 ? 9.827 14.406 -24.246 1.00 79.44 378 ASN A C 1
ATOM 2922 O O . ASN A 1 378 ? 10.440 15.315 -24.768 1.00 79.44 378 ASN A O 1
ATOM 2926 N N . ALA A 1 379 ? 9.754 13.243 -24.851 1.00 81.38 379 ALA A N 1
ATOM 2927 C CA . ALA A 1 379 ? 9.128 13.075 -26.139 1.00 81.38 379 ALA A CA 1
ATOM 2928 C C . ALA A 1 379 ? 9.052 14.156 -27.232 1.00 81.38 379 ALA A C 1
ATOM 2930 O O . ALA A 1 379 ? 9.955 14.302 -28.047 1.00 81.38 379 ALA A O 1
ATOM 2931 N N . GLN A 1 380 ? 7.918 14.858 -27.318 1.00 88.19 380 GLN A N 1
ATOM 2932 C CA . GLN A 1 380 ? 7.683 15.960 -28.232 1.00 88.19 380 GLN A CA 1
ATOM 2933 C C . GLN A 1 380 ? 8.749 17.039 -28.016 1.00 88.19 380 GLN A C 1
ATOM 2935 O O . GLN A 1 380 ? 9.279 17.580 -28.983 1.00 88.19 380 GLN A O 1
ATOM 2940 N N . CYS A 1 381 ? 9.156 17.290 -26.763 1.00 88.00 381 CYS A N 1
ATOM 2941 C CA . CYS A 1 381 ? 10.305 18.142 -26.469 1.00 88.00 381 CYS A CA 1
ATOM 2942 C C . CYS A 1 381 ? 11.638 17.576 -26.975 1.00 88.00 381 CYS A C 1
ATOM 2944 O O . CYS A 1 381 ? 12.480 18.352 -27.428 1.00 88.00 381 CYS A O 1
ATOM 2946 N N . HIS A 1 382 ? 11.821 16.252 -26.969 1.00 86.19 382 HIS A N 1
ATOM 2947 C CA . HIS A 1 382 ? 12.972 15.600 -27.589 1.00 86.19 382 HIS A CA 1
ATOM 2948 C C . HIS A 1 382 ? 13.023 15.842 -29.072 1.00 86.19 382 HIS A C 1
ATOM 2950 O O . HIS A 1 382 ? 14.033 16.312 -29.577 1.00 86.19 382 HIS A O 1
ATOM 2956 N N . CYS A 1 383 ? 11.927 15.571 -29.759 1.00 88.88 383 CYS A N 1
ATOM 2957 C CA . CYS A 1 383 ? 11.871 15.708 -31.200 1.00 88.88 383 CYS A CA 1
ATOM 2958 C C . CYS A 1 383 ? 11.863 17.164 -31.662 1.00 88.88 383 CYS A C 1
ATOM 2960 O O . CYS A 1 383 ? 12.318 17.455 -32.764 1.00 88.88 383 CYS A O 1
ATOM 2962 N N . GLN A 1 384 ? 11.454 18.097 -30.802 1.00 89.94 384 GLN A N 1
ATOM 2963 C CA . GLN A 1 384 ? 11.667 19.519 -31.037 1.00 89.94 384 GLN A CA 1
ATOM 2964 C C . GLN A 1 384 ? 13.158 19.899 -30.978 1.00 89.94 384 GLN A C 1
ATOM 2966 O O . GLN A 1 384 ? 13.625 20.664 -31.821 1.00 89.94 384 GLN A O 1
ATOM 2971 N N . ASP A 1 385 ? 13.905 19.385 -29.998 1.00 87.56 385 ASP A N 1
ATOM 2972 C CA . ASP A 1 385 ? 15.330 19.694 -29.825 1.00 87.56 385 ASP A CA 1
ATOM 2973 C C . ASP A 1 385 ? 16.238 18.885 -30.781 1.00 87.56 385 ASP A C 1
ATOM 2975 O O . ASP A 1 385 ? 17.295 19.374 -31.188 1.00 87.56 385 ASP A O 1
ATOM 2979 N N . TYR A 1 386 ? 15.826 17.669 -31.158 1.00 87.69 386 TYR A N 1
ATOM 2980 C CA . TYR A 1 386 ? 16.560 16.706 -31.991 1.00 87.69 386 TYR A CA 1
ATOM 2981 C C . TYR A 1 386 ? 15.683 16.157 -33.136 1.00 87.69 386 TYR A C 1
ATOM 2983 O O . TYR A 1 386 ? 15.431 14.955 -33.215 1.00 87.69 386 TYR A O 1
ATOM 2991 N N . PRO A 1 387 ? 15.237 17.006 -34.077 1.00 89.19 387 PRO A N 1
ATOM 2992 C CA . PRO A 1 387 ? 14.258 16.626 -35.105 1.00 89.19 387 PRO A CA 1
ATOM 2993 C C . PRO A 1 387 ? 14.737 15.549 -36.088 1.00 89.19 387 PRO A C 1
ATOM 2995 O O . PRO A 1 387 ? 13.925 14.961 -36.794 1.00 89.19 387 PRO A O 1
ATOM 2998 N N . ASN A 1 388 ? 16.047 15.297 -36.147 1.00 90.31 388 ASN A N 1
ATOM 2999 C CA . ASN A 1 388 ? 16.654 14.324 -37.057 1.00 90.31 388 ASN A CA 1
ATOM 3000 C C . ASN A 1 388 ? 16.899 12.951 -36.412 1.00 90.31 388 ASN A C 1
ATOM 3002 O O . ASN A 1 388 ? 17.420 12.063 -37.087 1.00 90.31 388 ASN A O 1
ATOM 3006 N N . ASP A 1 389 ? 16.586 12.773 -35.124 1.00 86.81 389 ASP A N 1
ATOM 3007 C CA . ASP A 1 389 ? 16.658 11.449 -34.503 1.00 86.81 389 ASP A CA 1
ATOM 3008 C C . ASP A 1 389 ? 15.674 10.500 -35.199 1.00 86.81 389 ASP A C 1
ATOM 3010 O O . ASP A 1 389 ? 14.586 10.907 -35.597 1.00 86.81 389 ASP A O 1
ATOM 3014 N N . VAL A 1 390 ? 16.066 9.229 -35.343 1.00 84.31 390 VAL A N 1
ATOM 3015 C CA . VAL A 1 390 ? 15.351 8.201 -36.131 1.00 84.31 390 VAL A CA 1
ATOM 3016 C C . VAL A 1 390 ? 13.867 8.063 -35.780 1.00 84.31 390 VAL A C 1
ATOM 3018 O O . VAL A 1 390 ? 13.051 7.767 -36.647 1.00 84.31 390 VAL A O 1
ATOM 3021 N N . ASP A 1 391 ? 13.535 8.338 -34.526 1.00 82.38 391 ASP A N 1
ATOM 3022 C CA . ASP A 1 391 ? 12.207 8.188 -33.949 1.00 82.38 391 ASP A CA 1
ATOM 3023 C C . ASP A 1 391 ? 11.331 9.437 -34.198 1.00 82.38 391 ASP A C 1
ATOM 3025 O O . ASP A 1 391 ? 10.111 9.359 -34.227 1.00 82.38 391 ASP A O 1
ATOM 3029 N N . CYS A 1 392 ? 11.932 10.604 -34.434 1.00 88.75 392 CYS A N 1
ATOM 3030 C CA . CYS A 1 392 ? 11.249 11.898 -34.435 1.00 88.75 392 CYS A CA 1
ATOM 3031 C C . CYS A 1 392 ? 10.414 12.313 -35.661 1.00 88.75 392 CYS A C 1
ATOM 3033 O O . CYS A 1 392 ? 9.609 13.245 -35.522 1.00 88.75 392 CYS A O 1
ATOM 3035 N N . PRO A 1 393 ? 10.533 11.694 -36.851 1.00 91.19 393 PRO A N 1
ATOM 3036 C CA . PRO A 1 393 ? 9.641 12.007 -37.960 1.00 91.19 393 PRO A CA 1
ATOM 3037 C C . PRO A 1 393 ? 8.161 11.786 -37.604 1.00 91.19 393 PRO A C 1
ATOM 3039 O O . PRO A 1 393 ? 7.761 10.702 -37.199 1.00 91.19 393 PRO A O 1
ATOM 3042 N N . GLY A 1 394 ? 7.327 12.812 -37.805 1.00 87.88 394 GLY A N 1
ATOM 3043 C CA . GLY A 1 394 ? 5.873 12.738 -37.593 1.00 87.88 394 GLY A CA 1
ATOM 3044 C C . GLY A 1 394 ? 5.401 13.054 -36.171 1.00 87.88 394 GLY A C 1
ATOM 3045 O O . GLY A 1 394 ? 4.198 13.167 -35.947 1.00 87.88 394 GLY A O 1
ATOM 3046 N N . VAL A 1 395 ? 6.324 13.271 -35.233 1.00 89.94 395 VAL A N 1
ATOM 3047 C CA . VAL A 1 395 ? 6.000 13.650 -33.854 1.00 89.94 395 VAL A CA 1
ATOM 3048 C C . VAL A 1 395 ? 5.502 15.100 -33.819 1.00 89.94 395 VAL A C 1
ATOM 3050 O O . VAL A 1 395 ? 6.183 15.989 -34.342 1.00 89.94 395 VAL A O 1
ATOM 3053 N N . PRO A 1 396 ? 4.329 15.379 -33.225 1.00 91.62 396 PRO A N 1
ATOM 3054 C CA . PRO A 1 396 ? 3.803 16.735 -33.139 1.00 91.62 396 PRO A CA 1
ATOM 3055 C C . PRO A 1 396 ? 4.641 17.619 -32.203 1.00 91.62 396 PRO A C 1
ATOM 3057 O O . PRO A 1 396 ? 5.369 17.148 -31.332 1.00 91.62 396 PRO A O 1
ATOM 3060 N N . ALA A 1 397 ? 4.514 18.937 -32.363 1.00 89.62 397 ALA A N 1
ATOM 3061 C CA . ALA A 1 397 ? 5.135 19.886 -31.446 1.00 89.62 397 ALA A CA 1
ATOM 3062 C C . ALA A 1 397 ? 4.484 19.815 -30.046 1.00 89.62 397 ALA A C 1
ATOM 3064 O O . ALA A 1 397 ? 3.258 19.671 -29.958 1.00 89.62 397 ALA A O 1
ATOM 3065 N N . PRO A 1 398 ? 5.266 19.986 -28.965 1.00 88.75 398 PRO A N 1
ATOM 3066 C CA . PRO A 1 398 ? 4.793 19.830 -27.596 1.00 88.75 398 PRO A CA 1
ATOM 3067 C C . PRO A 1 398 ? 3.661 20.794 -27.250 1.00 88.75 398 PRO A C 1
ATOM 3069 O O . PRO A 1 398 ? 3.776 22.004 -27.451 1.00 88.75 398 PRO A O 1
ATOM 3072 N N . GLN A 1 399 ? 2.568 20.252 -26.708 1.00 87.38 399 GLN A N 1
ATOM 3073 C CA . GLN A 1 399 ? 1.409 21.027 -26.261 1.00 87.38 399 GLN A CA 1
ATOM 3074 C C . GLN A 1 399 ? 1.408 21.129 -24.733 1.00 87.38 399 GLN A C 1
ATOM 3076 O O . GLN A 1 399 ? 1.195 20.141 -24.032 1.00 87.38 399 GLN A O 1
ATOM 3081 N N . PHE A 1 400 ? 1.632 22.331 -24.202 1.00 84.81 400 PHE A N 1
ATOM 3082 C CA . PHE A 1 400 ? 1.598 22.569 -22.758 1.00 84.81 400 PHE A CA 1
ATOM 3083 C C . PHE A 1 400 ? 0.218 23.070 -22.317 1.00 84.81 400 PHE A C 1
ATOM 3085 O O . PHE A 1 400 ? -0.321 23.977 -22.955 1.00 84.81 400 PHE A O 1
ATOM 3092 N N . PRO A 1 401 ? -0.351 22.542 -21.217 1.00 77.50 401 PRO A N 1
ATOM 3093 C CA . PRO A 1 401 ? -1.611 23.041 -20.684 1.00 77.50 401 PRO A CA 1
ATOM 3094 C C . PRO A 1 401 ? -1.506 24.518 -20.283 1.00 77.50 401 PRO A C 1
ATOM 3096 O O . PRO A 1 401 ? -0.553 24.925 -19.608 1.00 77.50 401 PRO A O 1
ATOM 3099 N N . GLU A 1 402 ? -2.507 25.319 -20.650 1.00 77.00 402 GLU A N 1
ATOM 3100 C CA . GLU A 1 402 ? -2.575 26.722 -20.239 1.00 77.00 402 GLU A CA 1
ATOM 3101 C C . GLU A 1 402 ? -2.590 26.848 -18.705 1.00 77.00 402 GLU A C 1
ATOM 3103 O O . GLU A 1 402 ? -3.291 26.121 -18.001 1.00 77.00 402 GLU A O 1
ATOM 3108 N N . GLY A 1 403 ? -1.809 27.793 -18.173 1.00 74.25 403 GLY A N 1
ATOM 3109 C CA . GLY A 1 403 ? -1.726 28.064 -16.732 1.00 74.25 403 GLY A CA 1
ATOM 3110 C C . GLY A 1 403 ? -0.615 27.317 -15.986 1.00 74.25 403 GLY A C 1
ATOM 3111 O O . GLY A 1 403 ? -0.368 27.631 -14.821 1.00 74.25 403 GLY A O 1
ATOM 3112 N N . PHE A 1 404 ? 0.105 26.405 -16.643 1.00 68.69 404 PHE A N 1
ATOM 3113 C CA . PHE A 1 404 ? 1.303 25.769 -16.092 1.00 68.69 404 PHE A CA 1
ATOM 3114 C C . PHE A 1 404 ? 2.568 26.363 -16.725 1.00 68.69 404 PHE A C 1
ATOM 3116 O O . PHE A 1 404 ? 2.649 26.531 -17.938 1.00 68.69 404 PHE A O 1
ATOM 3123 N N . ASN A 1 405 ? 3.583 26.680 -15.913 1.00 78.12 405 ASN A N 1
ATOM 3124 C CA . ASN A 1 405 ? 4.871 27.187 -16.404 1.00 78.12 405 ASN A CA 1
ATOM 3125 C C . ASN A 1 405 ? 5.776 26.028 -16.858 1.00 78.12 405 ASN A C 1
ATOM 3127 O O . ASN A 1 405 ? 6.793 25.734 -16.230 1.00 78.12 405 ASN A O 1
ATOM 3131 N N . LEU A 1 406 ? 5.353 25.324 -17.908 1.00 80.81 406 LEU A N 1
ATOM 3132 C CA . LEU A 1 406 ? 6.063 24.186 -18.488 1.00 80.81 406 LEU A CA 1
ATOM 3133 C C . LEU A 1 406 ? 6.681 24.580 -19.832 1.00 80.81 406 LEU A C 1
ATOM 3135 O O . LEU A 1 406 ? 6.099 25.336 -20.604 1.00 80.81 406 LEU A O 1
ATOM 3139 N N . SER A 1 407 ? 7.887 24.084 -20.102 1.00 86.56 407 SER A N 1
ATOM 3140 C CA . SER A 1 407 ? 8.580 24.285 -21.377 1.00 86.56 407 SER A CA 1
ATOM 3141 C C . SER A 1 407 ? 9.599 23.178 -21.603 1.00 86.56 407 SER A C 1
ATOM 3143 O O . SER A 1 407 ? 10.129 22.631 -20.634 1.00 86.56 407 SER A O 1
ATOM 3145 N N . CYS A 1 408 ? 9.953 22.900 -22.859 1.00 86.31 408 CYS A N 1
ATOM 3146 C CA . CYS A 1 408 ? 11.010 21.933 -23.169 1.00 86.31 408 CYS A CA 1
ATOM 3147 C C . CYS A 1 408 ? 12.348 22.292 -22.524 1.00 86.31 408 CYS A C 1
ATOM 3149 O O . CYS A 1 408 ? 13.053 21.407 -22.055 1.00 86.31 408 CYS A O 1
ATOM 3151 N N . ALA A 1 409 ? 12.661 23.585 -22.395 1.00 84.81 409 ALA A N 1
ATOM 3152 C CA . ALA A 1 409 ? 13.829 24.045 -21.649 1.00 84.81 409 ALA A CA 1
ATOM 3153 C C . ALA A 1 409 ? 13.749 23.679 -20.154 1.00 84.81 409 ALA A C 1
ATOM 3155 O O . ALA A 1 409 ? 14.747 23.258 -19.573 1.00 84.81 409 ALA A O 1
ATOM 3156 N N . GLY A 1 410 ? 12.566 23.792 -19.540 1.00 80.94 410 GLY A N 1
ATOM 3157 C CA . GLY A 1 410 ? 12.322 23.353 -18.164 1.00 80.94 410 GLY A CA 1
ATOM 3158 C C . GLY A 1 410 ? 12.476 21.840 -18.001 1.00 80.94 410 GLY A C 1
ATOM 3159 O O . GLY A 1 410 ? 13.182 21.392 -17.102 1.00 80.94 410 GLY A O 1
ATOM 3160 N N . PHE A 1 411 ? 11.904 21.053 -18.916 1.00 75.19 411 PHE A N 1
ATOM 3161 C CA . PHE A 1 411 ? 12.097 19.600 -18.950 1.00 75.19 411 PHE A CA 1
ATOM 3162 C C . PHE A 1 411 ? 13.577 19.229 -19.134 1.00 75.19 411 PHE A C 1
ATOM 3164 O O . PHE A 1 411 ? 14.093 18.403 -18.390 1.00 75.19 411 PHE A O 1
ATOM 3171 N N . LYS A 1 412 ? 14.303 19.895 -20.038 1.00 75.38 412 LYS A N 1
ATOM 3172 C CA . LYS A 1 412 ? 15.753 19.722 -20.235 1.00 75.38 412 LYS A CA 1
ATOM 3173 C C . LYS A 1 412 ? 16.568 20.046 -18.986 1.00 75.38 412 LYS A C 1
ATOM 3175 O O . LYS A 1 412 ? 17.554 19.376 -18.709 1.00 75.38 412 LYS A O 1
ATOM 3180 N N . ALA A 1 413 ? 16.172 21.068 -18.231 1.00 74.50 413 ALA A N 1
ATOM 3181 C CA . ALA A 1 413 ? 16.847 21.433 -16.990 1.00 74.50 413 ALA A CA 1
ATOM 3182 C C . ALA A 1 413 ? 16.651 20.376 -15.890 1.00 74.50 413 ALA A C 1
ATOM 3184 O O . ALA A 1 413 ? 17.568 20.144 -15.108 1.00 74.50 413 ALA A O 1
ATOM 3185 N N . VAL A 1 414 ? 15.481 19.727 -15.846 1.00 65.44 414 VAL A N 1
ATOM 3186 C CA . VAL A 1 414 ? 15.154 18.687 -14.854 1.00 65.44 414 VAL A CA 1
ATOM 3187 C C . VAL A 1 414 ? 15.721 17.320 -15.246 1.00 65.44 414 VAL A C 1
ATOM 3189 O O . VAL A 1 414 ? 16.298 16.634 -14.409 1.00 65.44 414 VAL A O 1
ATOM 3192 N N . PHE A 1 415 ? 15.573 16.921 -16.511 1.00 64.75 415 PHE A N 1
ATOM 3193 C CA . PHE A 1 415 ? 15.893 15.574 -17.000 1.00 64.75 415 PHE A CA 1
ATOM 3194 C C . PHE A 1 415 ? 17.214 15.495 -17.790 1.00 64.75 415 PHE A C 1
ATOM 3196 O O . PHE A 1 415 ? 17.640 14.410 -18.189 1.00 64.75 415 PHE A O 1
ATOM 3203 N N . GLY A 1 416 ? 17.888 16.625 -18.023 1.00 66.62 416 GLY A N 1
ATOM 3204 C CA . GLY A 1 416 ? 19.117 16.695 -18.815 1.00 66.62 416 GLY A CA 1
ATOM 3205 C C . GLY A 1 416 ? 18.892 16.348 -20.291 1.00 66.62 416 GLY A C 1
ATOM 3206 O O . GLY A 1 416 ? 17.829 16.594 -20.855 1.00 66.62 416 GLY A O 1
ATOM 3207 N N . GLY A 1 417 ? 19.900 15.744 -20.928 1.00 57.12 417 GLY A N 1
ATOM 3208 C CA . GLY A 1 417 ? 19.789 15.201 -22.291 1.00 57.12 417 GLY A CA 1
ATOM 3209 C C . GLY A 1 417 ? 18.968 13.907 -22.397 1.00 57.12 417 GLY A C 1
ATOM 3210 O O . GLY A 1 417 ? 18.857 13.357 -23.486 1.00 57.12 417 GLY A O 1
ATOM 3211 N N . ASN A 1 418 ? 18.401 13.424 -21.284 1.00 53.59 418 ASN A N 1
ATOM 3212 C CA . ASN A 1 418 ? 17.752 12.116 -21.170 1.00 53.59 418 ASN A CA 1
ATOM 3213 C C . ASN A 1 418 ? 16.214 12.186 -21.192 1.00 53.59 418 ASN A C 1
ATOM 3215 O O . ASN A 1 418 ? 15.567 11.229 -20.774 1.00 53.59 418 ASN A O 1
ATOM 3219 N N . TYR A 1 419 ? 15.590 13.275 -21.669 1.00 63.75 419 TYR A N 1
ATOM 3220 C CA . TYR A 1 419 ? 14.146 13.226 -21.963 1.00 63.75 419 TYR A CA 1
ATOM 3221 C C . TYR A 1 419 ? 13.834 12.359 -23.201 1.00 63.75 419 TYR A C 1
ATOM 3223 O O . TYR A 1 419 ? 12.658 12.134 -23.492 1.00 63.75 419 TYR A O 1
ATOM 3231 N N . ARG A 1 420 ? 14.867 11.869 -23.921 1.00 56.97 420 ARG A N 1
ATOM 3232 C CA . ARG A 1 420 ? 14.741 10.766 -24.879 1.00 56.97 420 ARG A CA 1
ATOM 3233 C C . ARG A 1 420 ? 14.276 9.546 -24.096 1.00 56.97 420 ARG A C 1
ATOM 3235 O O . ARG A 1 420 ? 15.076 8.888 -23.446 1.00 56.97 420 ARG A O 1
ATOM 3242 N N . TRP A 1 421 ? 12.969 9.336 -24.112 1.00 62.47 421 TRP A N 1
ATOM 3243 C CA . TRP A 1 421 ? 12.282 8.065 -23.923 1.00 62.47 421 TRP A CA 1
ATOM 3244 C C . TRP A 1 421 ? 12.927 7.054 -22.975 1.00 62.47 421 TRP A C 1
ATOM 3246 O O . TRP A 1 421 ? 13.863 6.334 -23.322 1.00 62.47 421 TRP A O 1
ATOM 3256 N N . TYR A 1 422 ? 12.307 6.886 -21.808 1.00 47.69 422 TYR A N 1
ATOM 3257 C CA . TYR A 1 422 ? 12.360 5.600 -21.122 1.00 47.69 422 TYR A CA 1
ATOM 3258 C C . TYR A 1 422 ? 11.530 4.590 -21.937 1.00 47.69 422 TYR A C 1
ATOM 3260 O O . TYR A 1 422 ? 10.323 4.521 -21.736 1.00 47.69 422 TYR A O 1
ATOM 3268 N N . HIS A 1 423 ? 12.214 3.848 -22.827 1.00 41.84 423 HIS A N 1
ATOM 3269 C CA . HIS A 1 423 ? 11.761 2.758 -23.733 1.00 41.84 423 HIS A CA 1
ATOM 3270 C C . HIS A 1 423 ? 11.266 3.214 -25.122 1.00 41.84 423 HIS A C 1
ATOM 3272 O O . HIS A 1 423 ? 10.579 4.220 -25.203 1.00 41.84 423 HIS A O 1
ATOM 3278 N N . PHE A 1 424 ? 11.590 2.595 -26.271 1.00 34.91 424 PHE A N 1
ATOM 3279 C CA . PHE A 1 424 ? 12.075 1.251 -26.628 1.00 34.91 424 PHE A CA 1
ATOM 3280 C C . PHE A 1 424 ? 13.054 1.310 -27.824 1.00 34.91 424 PHE A C 1
ATOM 3282 O O . PHE A 1 424 ? 12.707 1.908 -28.835 1.00 34.91 424 PHE A O 1
ATOM 3289 N N . THR A 1 425 ? 14.199 0.618 -27.741 1.00 30.77 425 THR A N 1
ATOM 3290 C CA . THR A 1 425 ? 14.852 -0.121 -28.850 1.00 30.77 425 THR A CA 1
ATOM 3291 C C . THR A 1 425 ? 15.701 -1.235 -28.263 1.00 30.77 425 THR A C 1
ATOM 3293 O O . THR A 1 425 ? 16.485 -0.914 -27.335 1.00 30.77 425 THR A O 1
#

pLDDT: mean 75.41, std 25.43, range [20.59, 98.75]

Foldseek 3Di:
DDDDDDDDDPPDPDPDPPDPPDDDDDDDDDDDDDDDDDDDDDDDDDDDDDDDDDDDDDPPPVVVVVVVVPPCPDPPPPVPPPPPPVPPPDDVPPDPDDDCCVVQVNPPPDAPDKDWDQQQPPPHIWIWGAHDQAWFAPDPPTDGGIFTWHDPVPSYTDTCPLVQCPQPAPDPDDSRTGAGFDDWDWDQQLPPPGIKIWTAHGLPCLVCLQRAFTWIWHADNVSHTHTADPPAVSRVRPHRFAFQAKDWDQQFPPPGIKIWTAWADRPQPDKTDATFTWDGPSRRGTHTCCVVQVNAADICPDLVCQVVLRHHAGFRYWDWADPVPPPGIWIWTDGPDQGFTWIWDWDQDPVRGTHTDTCRVVVVRGGDPPPDCLQPQLNLLLCVVVVPPPPNPPRDHHDDDPPDPDDSVVSCVSQPNPSPDSDDD